Protein AF-A0A3S0GSG4-F1 (afdb_monomer_lite)

pLDDT: mean 74.68, std 27.38, range [24.5, 98.81]

Secondary structure (DSSP, 8-state):
-------------------------------------------------PPPPPP---------------------TT--THHHHHHHHHHTT--EEEE-TT-SSBTTGGGGGG----TTTHHHHHTT--SEEEEE-BGGGTTEEEEEE-SHHHHHHHHHHSPP-SEEEEETTEEEEEEEEE-THHHH-S-SEEEEE-SS-SSS-EEEEEE--BTTB--EEEETT-B-TTS-B-EEEEEEESPPEE--HHHHHHHHHHHHHHHHHHHT--SS-HHHHHHHHHHHHHHTT--HHHHHHHHHHHS-TT-HHHHHHHHHHHHHHHHHHHTTPPPS--GGGTS-HHHHHHHHHHHTPPPPHHHHHTTSS----S-SSSSSSSS----PPPPPP--------------

Structure (mmCIF, N/CA/C/O backbone):
data_AF-A0A3S0GSG4-F1
#
_entry.id   AF-A0A3S0GSG4-F1
#
loop_
_atom_site.group_PDB
_atom_site.id
_atom_site.type_symbol
_atom_site.label_atom_id
_atom_site.label_alt_id
_atom_site.label_comp_id
_atom_site.label_asym_id
_atom_site.label_entity_id
_atom_site.label_seq_id
_atom_site.pdbx_PDB_ins_code
_atom_site.Cartn_x
_atom_site.Cartn_y
_atom_site.Cartn_z
_atom_site.occupancy
_atom_site.B_iso_or_equiv
_atom_site.auth_seq_id
_atom_site.auth_comp_id
_atom_site.auth_asym_id
_atom_site.auth_atom_id
_atom_site.pdbx_PDB_model_num
ATOM 1 N N . MET A 1 1 ? 2.750 -55.319 -7.798 1.00 37.50 1 MET A N 1
ATOM 2 C CA . MET A 1 1 ? 2.006 -56.361 -8.533 1.00 37.50 1 MET A CA 1
ATOM 3 C C . MET A 1 1 ? 0.775 -55.680 -9.118 1.00 37.50 1 MET A C 1
ATOM 5 O O . MET A 1 1 ? 0.038 -55.058 -8.368 1.00 37.50 1 MET A O 1
ATOM 9 N N . TRP A 1 2 ? 0.687 -55.632 -10.445 1.00 31.83 2 TRP A N 1
ATOM 10 C CA . TRP A 1 2 ? -0.288 -54.874 -11.240 1.00 31.83 2 TRP A CA 1
ATOM 11 C C . TRP A 1 2 ? -1.704 -55.461 -11.176 1.00 31.83 2 TRP A C 1
ATOM 13 O O . TRP A 1 2 ? -1.829 -56.661 -11.383 1.00 31.83 2 TRP A O 1
ATOM 23 N N . GLN A 1 3 ? -2.726 -54.606 -11.043 1.00 39.53 3 GLN A N 1
ATOM 24 C CA . GLN A 1 3 ? -4.063 -54.709 -11.667 1.00 39.53 3 GLN A CA 1
ATOM 25 C C . GLN A 1 3 ? -4.588 -53.254 -11.764 1.00 39.53 3 GLN A C 1
ATOM 27 O O . GLN A 1 3 ? -4.502 -52.532 -10.781 1.00 39.53 3 GLN A O 1
ATOM 32 N N . GLY A 1 4 ? -5.037 -52.665 -12.874 1.00 32.19 4 GLY A N 1
ATOM 33 C CA . GLY A 1 4 ? -5.594 -53.214 -14.105 1.00 32.19 4 GLY A CA 1
ATOM 34 C C . GLY A 1 4 ? -7.096 -52.914 -14.165 1.00 32.19 4 GLY A C 1
ATOM 35 O O . GLY A 1 4 ? -7.882 -53.841 -14.042 1.00 32.19 4 GLY A O 1
ATOM 36 N N . PHE A 1 5 ? -7.500 -51.643 -14.313 1.00 37.12 5 PHE A N 1
ATOM 37 C CA . PHE A 1 5 ? -8.901 -51.270 -14.560 1.00 37.12 5 PHE A CA 1
ATOM 38 C C . PHE A 1 5 ? -9.021 -50.399 -15.812 1.00 37.12 5 PHE A C 1
ATOM 40 O O . PHE A 1 5 ? -8.554 -49.263 -15.870 1.00 37.12 5 PHE A O 1
ATOM 47 N N . THR A 1 6 ? -9.651 -50.983 -16.825 1.00 34.12 6 THR A N 1
ATOM 48 C CA . THR A 1 6 ? -10.116 -50.365 -18.065 1.00 34.12 6 THR A CA 1
ATOM 49 C C . THR A 1 6 ? -11.486 -49.729 -17.838 1.00 34.12 6 THR A C 1
ATOM 51 O O . THR A 1 6 ? -12.389 -50.405 -17.348 1.00 34.12 6 THR A O 1
ATOM 54 N N . ALA A 1 7 ? -11.672 -48.475 -18.253 1.00 36.69 7 ALA A N 1
ATOM 55 C CA . ALA A 1 7 ? -12.990 -47.856 -18.369 1.00 36.69 7 ALA A CA 1
ATOM 56 C C . ALA A 1 7 ? -13.193 -47.347 -19.802 1.00 36.69 7 ALA A C 1
ATOM 58 O O . ALA A 1 7 ? -12.507 -46.443 -20.277 1.00 36.69 7 ALA A O 1
ATOM 59 N N . THR A 1 8 ? -14.132 -47.985 -20.489 1.00 34.28 8 THR A N 1
ATOM 60 C CA . THR A 1 8 ? -14.691 -47.624 -21.789 1.00 34.28 8 THR A CA 1
ATOM 61 C C . THR A 1 8 ? -15.695 -46.483 -21.607 1.00 34.28 8 THR A C 1
ATOM 63 O O . THR A 1 8 ? -16.684 -46.623 -20.893 1.00 34.28 8 THR A O 1
ATOM 66 N N . GLY A 1 9 ? -15.437 -45.336 -22.241 1.00 33.00 9 GLY A N 1
ATOM 67 C CA . GLY A 1 9 ? -16.316 -44.163 -22.231 1.00 33.00 9 GLY A CA 1
ATOM 68 C C . GLY A 1 9 ? -16.838 -43.863 -23.631 1.00 33.00 9 GLY A C 1
ATOM 69 O O . GLY A 1 9 ? -16.097 -43.420 -24.505 1.00 33.00 9 GLY A O 1
ATOM 70 N N . THR A 1 10 ? -18.115 -44.154 -23.834 1.00 34.69 10 THR A N 1
ATOM 71 C CA . THR A 1 10 ? -18.861 -44.112 -25.091 1.00 34.69 10 THR A CA 1
ATOM 72 C C . THR A 1 10 ? -19.064 -42.682 -25.600 1.00 34.69 10 THR A C 1
ATOM 74 O O . THR A 1 10 ? -19.473 -41.788 -24.864 1.00 34.69 10 THR A O 1
ATOM 77 N N . SER A 1 11 ? -18.813 -42.482 -26.894 1.00 31.25 11 SER A N 1
ATOM 78 C CA . SER A 1 11 ? -19.107 -41.260 -27.644 1.00 31.25 11 SER A CA 1
ATOM 79 C C . SER A 1 11 ? -20.611 -41.138 -27.909 1.00 31.25 11 SER A C 1
ATOM 81 O O . SER A 1 11 ? -21.204 -42.040 -28.499 1.00 31.25 11 SER A O 1
ATOM 83 N N . GLN A 1 12 ? -21.219 -40.005 -27.550 1.00 35.12 12 GLN A N 1
ATOM 84 C CA . GLN A 1 12 ? -22.459 -39.546 -28.177 1.00 35.12 12 GLN A CA 1
ATOM 85 C C . GLN A 1 12 ? -22.295 -38.114 -28.685 1.00 35.12 12 GLN A C 1
ATOM 87 O O . GLN A 1 12 ? -22.027 -37.175 -27.939 1.00 35.12 12 GLN A O 1
ATOM 92 N N . ARG A 1 13 ? -22.446 -37.983 -30.005 1.00 31.62 13 ARG A N 1
ATOM 93 C CA . ARG A 1 13 ? -22.630 -36.734 -30.740 1.00 31.62 13 ARG A CA 1
ATOM 94 C C . ARG A 1 13 ? -24.089 -36.301 -30.606 1.00 31.62 13 ARG A C 1
ATOM 96 O O . ARG A 1 13 ? -24.973 -37.092 -30.916 1.00 31.62 13 ARG A O 1
ATOM 103 N N . SER A 1 14 ? -24.331 -35.035 -30.279 1.00 33.53 14 SER A N 1
ATOM 104 C CA . SER A 1 14 ? -25.606 -34.367 -30.554 1.00 33.53 14 SER A CA 1
ATOM 105 C C . SER A 1 14 ? -25.381 -33.196 -31.509 1.00 33.53 14 SER A C 1
ATOM 107 O O . SER A 1 14 ? -24.633 -32.261 -31.227 1.00 33.53 14 SER A O 1
ATOM 109 N N . SER A 1 15 ? -26.022 -33.294 -32.663 1.00 31.69 15 SER A N 1
ATOM 110 C CA . SER A 1 15 ? -26.124 -32.310 -33.738 1.00 31.69 15 SER A CA 1
ATOM 111 C C . SER A 1 15 ? -27.342 -31.386 -33.572 1.00 31.69 15 SER A C 1
ATOM 113 O O . SER A 1 15 ? -28.290 -31.757 -32.888 1.00 31.69 15 SER A O 1
ATOM 115 N N . PHE A 1 16 ? -27.337 -30.283 -34.341 1.00 30.14 16 PHE A N 1
ATOM 116 C CA . PHE A 1 16 ? -28.402 -29.282 -34.593 1.00 30.14 16 PHE A CA 1
ATOM 117 C C . PHE A 1 16 ? -28.565 -28.178 -33.522 1.00 30.14 16 PHE A C 1
ATOM 119 O O . PHE A 1 16 ? -28.510 -28.443 -32.336 1.00 30.14 16 PHE A O 1
ATOM 126 N N . SER A 1 17 ? -28.760 -26.891 -33.843 1.00 31.19 17 SER A N 1
ATOM 127 C CA . SER A 1 17 ? -29.176 -26.258 -35.100 1.00 31.19 17 SER A CA 1
ATOM 128 C C . SER A 1 17 ? -28.712 -24.792 -35.173 1.00 31.19 17 SER A C 1
ATOM 130 O O . SER A 1 17 ? -28.737 -24.071 -34.177 1.00 31.19 17 SER A O 1
ATOM 132 N N . ARG A 1 18 ? -28.337 -24.336 -36.376 1.00 32.25 18 ARG A N 1
ATOM 133 C CA . ARG A 1 18 ? -28.138 -22.918 -36.724 1.00 32.25 18 ARG A CA 1
ATOM 134 C C . ARG A 1 18 ? -29.486 -22.197 -36.733 1.00 32.25 18 ARG A C 1
ATOM 136 O O . ARG A 1 18 ? -30.426 -22.685 -37.356 1.00 32.25 18 ARG A O 1
ATOM 143 N N . ARG A 1 19 ? -29.557 -20.985 -36.173 1.00 31.45 19 ARG A N 1
ATOM 144 C CA . ARG A 1 19 ? -30.663 -20.056 -36.444 1.00 31.45 19 ARG A CA 1
ATOM 145 C C . ARG A 1 19 ? -30.152 -18.631 -36.705 1.00 31.45 19 ARG A C 1
ATOM 147 O O . ARG A 1 19 ? -29.712 -17.926 -35.811 1.00 31.45 19 ARG A O 1
ATOM 154 N N . VAL A 1 20 ? -30.132 -18.334 -38.002 1.00 32.81 20 VAL A N 1
ATOM 155 C CA . VAL A 1 20 ? -30.401 -17.090 -38.748 1.00 32.81 20 VAL A CA 1
ATOM 156 C C . VAL A 1 20 ? -30.554 -15.772 -37.962 1.00 32.81 20 VAL A C 1
ATOM 158 O O . VAL A 1 20 ? -31.434 -15.627 -37.121 1.00 32.81 20 VAL A O 1
ATOM 161 N N . MET A 1 21 ? -29.738 -14.791 -38.369 1.00 31.80 21 MET A N 1
ATOM 162 C CA . MET A 1 21 ? -29.829 -13.345 -38.105 1.00 31.80 21 MET A CA 1
ATOM 163 C C . MET A 1 21 ? -30.931 -12.672 -38.943 1.00 31.80 21 MET A C 1
ATOM 165 O O . MET A 1 21 ? -31.077 -13.037 -40.111 1.00 31.80 21 MET A O 1
ATOM 169 N N . PRO A 1 22 ? -31.545 -11.573 -38.470 1.00 36.62 22 PRO A N 1
ATOM 170 C CA . PRO A 1 22 ? -32.075 -10.540 -39.348 1.00 36.62 22 PRO A CA 1
ATOM 171 C C . PRO A 1 22 ? -31.184 -9.289 -39.367 1.00 36.62 22 PRO A C 1
ATOM 173 O O . PRO A 1 22 ? -30.774 -8.754 -38.339 1.00 36.62 22 PRO A O 1
ATOM 176 N N . ARG A 1 23 ? -30.911 -8.822 -40.589 1.00 32.50 23 ARG A N 1
ATOM 177 C CA . ARG A 1 23 ? -30.438 -7.473 -40.910 1.00 32.50 23 ARG A CA 1
ATOM 178 C C . ARG A 1 23 ? -31.638 -6.524 -40.924 1.00 32.50 23 ARG A C 1
ATOM 180 O O . ARG A 1 23 ? -32.612 -6.811 -41.609 1.00 32.50 23 ARG A O 1
ATOM 187 N N . SER A 1 24 ? -31.502 -5.352 -40.322 1.00 34.28 24 SER A N 1
ATOM 188 C CA . SER A 1 24 ? -32.238 -4.153 -40.731 1.00 34.28 24 SER A CA 1
ATOM 189 C C . SER A 1 24 ? -31.357 -2.948 -40.444 1.00 34.28 24 SER A C 1
ATOM 191 O O . SER A 1 24 ? -30.963 -2.707 -39.305 1.00 34.28 24 SER A O 1
ATOM 193 N N . GLY A 1 25 ? -30.967 -2.259 -41.512 1.00 27.81 25 GLY A N 1
ATOM 194 C CA . GLY A 1 25 ? -30.266 -0.993 -41.426 1.00 27.81 25 GLY A CA 1
ATOM 195 C C . GLY A 1 25 ? -31.259 0.148 -41.320 1.00 27.81 25 GLY A C 1
ATOM 196 O O . GLY A 1 25 ? -32.313 0.107 -41.943 1.00 27.81 25 GLY A O 1
ATOM 197 N N . GLU A 1 26 ? -30.862 1.196 -40.615 1.00 29.05 26 GLU A N 1
ATOM 198 C CA . GLU A 1 26 ? -31.402 2.524 -40.850 1.00 29.05 26 GLU A CA 1
ATOM 199 C C . GLU A 1 26 ? -30.283 3.545 -40.646 1.00 29.05 26 GLU A C 1
ATOM 201 O O . GLU A 1 26 ? -29.605 3.586 -39.619 1.00 29.05 26 GLU A O 1
ATOM 206 N N . ARG A 1 27 ? -30.014 4.298 -41.716 1.00 28.36 27 ARG A N 1
ATOM 207 C CA . ARG A 1 27 ? -29.076 5.419 -41.749 1.00 28.36 27 ARG A CA 1
ATOM 208 C C . ARG A 1 27 ? -29.798 6.634 -41.194 1.00 28.36 27 ARG A C 1
ATOM 210 O O . ARG A 1 27 ? -30.770 7.070 -41.800 1.00 28.36 27 ARG A O 1
ATOM 217 N N . ILE A 1 28 ? -29.242 7.259 -40.165 1.00 30.20 28 ILE A N 1
ATOM 218 C CA . ILE A 1 28 ? -29.567 8.646 -39.835 1.00 30.20 28 ILE A CA 1
ATOM 219 C C . ILE A 1 28 ? -28.350 9.500 -40.191 1.00 30.20 28 ILE A C 1
ATOM 221 O O . ILE A 1 28 ? -27.264 9.346 -39.637 1.00 30.20 28 ILE A O 1
ATOM 225 N N . ARG A 1 29 ? -28.546 10.361 -41.195 1.00 27.20 29 ARG A N 1
ATOM 226 C CA . ARG A 1 29 ? -27.659 11.474 -41.546 1.00 27.20 29 ARG A CA 1
ATOM 227 C C . ARG A 1 29 ? -27.788 12.543 -40.465 1.00 27.20 29 ARG A C 1
ATOM 229 O O . ARG A 1 29 ? -28.906 12.972 -40.204 1.00 27.20 29 ARG A O 1
ATOM 236 N N . LEU A 1 30 ? -26.670 13.046 -39.950 1.00 28.61 30 LEU A N 1
ATOM 237 C CA . LEU A 1 30 ? -26.611 14.387 -39.372 1.00 28.61 30 LEU A CA 1
ATOM 238 C C . LEU A 1 30 ? -25.368 15.123 -39.878 1.00 28.61 30 LEU A C 1
ATOM 240 O O . LEU A 1 30 ? -24.321 14.540 -40.152 1.00 28.61 30 LEU A O 1
ATOM 244 N N . SER A 1 31 ? -25.601 16.405 -40.099 1.00 28.27 31 SER A N 1
ATOM 245 C CA . SER A 1 31 ? -24.894 17.384 -40.909 1.00 28.27 31 SER A CA 1
ATOM 246 C C . SER A 1 31 ? -23.625 17.971 -40.279 1.00 28.27 31 SER A C 1
ATOM 248 O O . SER A 1 31 ? -23.528 18.163 -39.074 1.00 28.27 31 SER A O 1
ATOM 250 N N . SER A 1 32 ? -22.702 18.303 -41.178 1.00 27.05 32 SER A N 1
ATOM 251 C CA . SER A 1 32 ? -21.627 19.311 -41.165 1.00 27.05 32 SER A CA 1
ATOM 252 C C . SER A 1 32 ? -21.656 20.463 -40.131 1.00 27.05 32 SER A C 1
ATOM 254 O O . SER A 1 32 ? -22.631 21.206 -40.108 1.00 27.05 32 SER A O 1
ATOM 256 N N . SER A 1 33 ? -20.517 20.613 -39.412 1.00 27.84 33 SER A N 1
ATOM 257 C CA . SER A 1 33 ? -19.608 21.784 -39.167 1.00 27.84 33 SER A CA 1
ATOM 258 C C . SER A 1 33 ? -20.171 23.204 -38.912 1.00 27.84 33 SER A C 1
ATOM 260 O O . SER A 1 33 ? -21.208 23.519 -39.484 1.00 27.84 33 SER A O 1
ATOM 262 N N . PRO A 1 34 ? -19.487 24.126 -38.168 1.00 32.81 34 PRO A N 1
ATOM 263 C CA . PRO A 1 34 ? -18.024 24.393 -38.167 1.00 32.81 34 PRO A CA 1
ATOM 264 C C . PRO A 1 34 ? -17.388 24.611 -36.763 1.00 32.81 34 PRO A C 1
ATOM 266 O O . PRO A 1 34 ? -18.071 24.846 -35.779 1.00 32.81 34 PRO A O 1
ATOM 269 N N . GLY A 1 35 ? -16.088 24.378 -36.550 1.00 24.83 35 GLY A N 1
ATOM 270 C CA . GLY A 1 35 ? -15.001 25.321 -36.841 1.00 24.83 35 GLY A CA 1
ATOM 271 C C . GLY A 1 35 ? -14.780 26.304 -35.678 1.00 24.83 35 GLY A C 1
ATOM 272 O O . GLY A 1 35 ? -15.462 27.319 -35.608 1.00 24.83 35 GLY A O 1
ATOM 273 N N . PHE A 1 36 ? -13.817 26.036 -34.788 1.00 24.50 36 PHE A N 1
ATOM 274 C CA . PHE A 1 36 ? -13.276 27.066 -33.893 1.00 24.50 36 PHE A CA 1
ATOM 275 C C . PHE A 1 36 ? -11.776 26.874 -33.661 1.00 24.50 36 PHE A C 1
ATOM 277 O O . PHE A 1 36 ? -11.279 25.764 -33.486 1.00 24.50 36 PHE A O 1
ATOM 284 N N . THR A 1 37 ? -11.088 28.002 -33.747 1.00 29.27 37 THR A N 1
ATOM 285 C CA . THR A 1 37 ? -9.659 28.211 -33.943 1.00 29.27 37 THR A CA 1
ATOM 286 C C . THR A 1 37 ? -8.814 28.053 -32.683 1.00 29.27 37 THR A C 1
ATOM 288 O O . THR A 1 37 ? -9.230 28.369 -31.571 1.00 29.27 37 THR A O 1
ATOM 291 N N . GLU A 1 38 ? -7.577 27.646 -32.937 1.00 27.30 38 GLU A N 1
ATOM 292 C CA . GLU A 1 38 ? -6.400 27.620 -32.075 1.00 27.30 38 GLU A CA 1
ATOM 293 C C . GLU A 1 38 ? -6.172 28.947 -31.315 1.00 27.30 38 GLU A C 1
ATOM 295 O O . GLU A 1 38 ? -6.182 30.028 -31.905 1.00 27.30 38 GLU A O 1
ATOM 300 N N . ARG A 1 39 ? -5.887 28.865 -30.010 1.00 26.23 39 ARG A N 1
ATOM 301 C CA . ARG A 1 39 ? -5.032 29.838 -29.313 1.00 26.23 39 ARG A CA 1
ATOM 302 C C . ARG A 1 39 ? -4.034 29.081 -28.451 1.00 26.23 39 ARG A C 1
ATOM 304 O O . ARG A 1 39 ? -4.407 28.420 -27.486 1.00 26.23 39 ARG A O 1
ATOM 311 N N . ARG A 1 40 ? -2.764 29.201 -28.836 1.00 29.06 40 ARG A N 1
ATOM 312 C CA . ARG A 1 40 ? -1.605 28.955 -27.980 1.00 29.06 40 ARG A CA 1
ATOM 313 C C . ARG A 1 40 ? -1.625 29.966 -26.843 1.00 29.06 40 ARG A C 1
ATOM 315 O O . ARG A 1 40 ? -1.844 31.136 -27.123 1.00 29.06 40 ARG A O 1
ATOM 322 N N . ASN A 1 41 ? -1.339 29.508 -25.631 1.00 29.53 41 ASN A N 1
ATOM 323 C CA . ASN A 1 41 ? -0.658 30.284 -24.603 1.00 29.53 41 ASN A CA 1
ATOM 324 C C . ASN A 1 41 ? 0.253 29.307 -23.852 1.00 29.53 41 ASN A C 1
ATOM 326 O O . ASN A 1 41 ? -0.225 28.368 -23.214 1.00 29.53 41 ASN A O 1
ATOM 330 N N . ASP A 1 42 ? 1.557 29.519 -24.005 1.00 32.28 42 ASP A N 1
ATOM 331 C CA . ASP A 1 42 ? 2.576 29.054 -23.074 1.00 32.28 42 ASP A CA 1
ATOM 332 C C . ASP A 1 42 ? 2.346 29.743 -21.725 1.00 32.28 42 ASP A C 1
ATOM 334 O O . ASP A 1 42 ? 2.129 30.949 -21.698 1.00 32.28 42 ASP A O 1
ATOM 338 N N . GLU A 1 43 ? 2.379 28.982 -20.629 1.00 34.03 43 GLU A N 1
ATOM 339 C CA . GLU A 1 43 ? 3.086 29.334 -19.391 1.00 34.03 43 GLU A CA 1
ATOM 340 C C . GLU A 1 43 ? 2.986 28.198 -18.359 1.00 34.03 43 GLU A C 1
ATOM 342 O O . GLU A 1 43 ? 1.979 27.503 -18.217 1.00 34.03 43 GLU A O 1
ATOM 347 N N . GLY A 1 44 ? 4.117 27.960 -17.696 1.00 34.50 44 GLY A N 1
ATOM 348 C CA . GLY A 1 44 ? 4.381 26.825 -16.826 1.00 34.50 44 GLY A CA 1
ATOM 349 C C . GLY A 1 44 ? 3.737 26.880 -15.437 1.00 34.50 44 GLY A C 1
ATOM 350 O O . GLY A 1 44 ? 3.192 27.882 -14.995 1.00 34.50 44 GLY A O 1
ATOM 351 N N . ARG A 1 45 ? 3.935 25.758 -14.728 1.00 38.94 45 ARG A N 1
ATOM 352 C CA . ARG A 1 45 ? 3.429 25.363 -13.396 1.00 38.94 45 ARG A CA 1
ATOM 353 C C . ARG A 1 45 ? 1.989 24.846 -13.371 1.00 38.94 45 ARG A C 1
ATOM 355 O O . ARG A 1 45 ? 1.049 25.557 -13.054 1.00 38.94 45 ARG A O 1
ATOM 362 N N . ALA A 1 46 ? 1.864 23.528 -13.507 1.00 30.53 46 ALA A N 1
ATOM 363 C CA . ALA A 1 46 ? 0.755 22.777 -12.924 1.00 30.53 46 ALA A CA 1
ATOM 364 C C . ALA A 1 46 ? 1.325 21.738 -11.948 1.00 30.53 46 ALA A C 1
ATOM 366 O O . ALA A 1 46 ? 1.486 20.562 -12.269 1.00 30.53 46 ALA A O 1
ATOM 367 N N . GLY A 1 47 ? 1.704 22.221 -10.763 1.00 30.38 47 GLY A N 1
ATOM 368 C CA . GLY A 1 47 ? 1.778 21.386 -9.570 1.00 30.38 47 GLY A CA 1
ATOM 369 C C . GLY A 1 47 ? 0.359 21.052 -9.118 1.00 30.38 47 GLY A C 1
ATOM 370 O O . GLY A 1 47 ? -0.558 21.846 -9.326 1.00 30.38 47 GLY A O 1
ATOM 371 N N . TRP A 1 48 ? 0.184 19.867 -8.541 1.00 41.53 48 TRP A N 1
ATOM 372 C CA . TRP A 1 48 ? -1.066 19.388 -7.961 1.00 41.53 48 TRP A CA 1
ATOM 373 C C . TRP A 1 48 ? -1.646 20.433 -6.994 1.00 41.53 48 TRP A C 1
ATOM 375 O O . TRP A 1 48 ? -1.207 20.540 -5.853 1.00 41.53 48 TRP A O 1
ATOM 385 N N . MET A 1 49 ? -2.616 21.224 -7.457 1.00 31.00 49 MET A N 1
ATOM 386 C CA . MET A 1 49 ? -3.404 22.124 -6.618 1.00 31.00 49 MET A CA 1
ATOM 387 C C . MET A 1 49 ? -4.851 21.646 -6.575 1.00 31.00 49 MET A C 1
ATOM 389 O O . MET A 1 49 ? -5.475 21.368 -7.602 1.00 31.00 49 MET A O 1
ATOM 393 N N . ALA A 1 50 ? -5.363 21.555 -5.351 1.00 34.34 50 ALA A N 1
ATOM 394 C CA . ALA A 1 50 ? -6.755 21.288 -5.044 1.00 34.34 50 ALA A CA 1
ATOM 395 C C . ALA A 1 50 ? -7.663 22.385 -5.622 1.00 34.34 50 ALA A C 1
ATOM 397 O O . ALA A 1 50 ? -7.354 23.574 -5.555 1.00 34.34 50 ALA A O 1
ATOM 398 N N . ARG A 1 51 ? -8.806 21.980 -6.180 1.00 32.56 51 ARG A N 1
ATOM 399 C CA . ARG A 1 51 ? -9.851 22.902 -6.641 1.00 32.56 51 ARG A CA 1
ATOM 400 C C . ARG A 1 51 ? -10.637 23.467 -5.445 1.00 32.56 51 ARG A C 1
ATOM 402 O O . ARG A 1 51 ? -11.062 22.670 -4.607 1.00 32.56 51 ARG A O 1
ATOM 409 N N . PRO A 1 52 ? -10.915 24.782 -5.380 1.00 31.41 52 PRO A N 1
ATOM 410 C CA . PRO A 1 52 ? -11.863 25.337 -4.417 1.00 31.41 52 PRO A CA 1
ATOM 411 C C . PRO A 1 52 ? -13.320 25.112 -4.863 1.00 31.41 52 PRO A C 1
ATOM 413 O O . PRO A 1 52 ? -13.629 25.119 -6.056 1.00 31.41 52 PRO A O 1
ATOM 416 N N . ARG A 1 53 ? -14.214 24.898 -3.886 1.00 31.25 53 ARG A N 1
ATOM 417 C CA . ARG A 1 53 ? -15.679 24.852 -4.055 1.00 31.25 53 ARG A CA 1
ATOM 418 C C . ARG A 1 53 ? -16.238 26.258 -4.305 1.00 31.25 53 ARG A C 1
ATOM 420 O O . ARG A 1 53 ? -15.793 27.207 -3.666 1.00 31.25 53 ARG A O 1
ATOM 427 N N . SER A 1 54 ? -17.261 26.357 -5.152 1.00 29.67 54 SER A N 1
ATOM 428 C CA . SER A 1 54 ? -18.138 27.534 -5.258 1.00 29.67 54 SER A CA 1
ATOM 429 C C . SER A 1 54 ? -19.408 27.339 -4.408 1.00 29.67 54 SER A C 1
ATOM 431 O O . SER A 1 54 ? -19.824 26.188 -4.242 1.00 29.67 54 SER A O 1
ATOM 433 N N . PRO A 1 55 ? -20.015 28.414 -3.862 1.00 33.44 55 PRO A N 1
ATOM 434 C CA . PRO A 1 55 ? -21.136 28.325 -2.933 1.00 33.44 55 PRO A CA 1
ATOM 435 C C . PRO A 1 55 ? -22.512 28.530 -3.590 1.00 33.44 55 PRO A C 1
ATOM 437 O O . PRO A 1 55 ? -22.642 29.263 -4.563 1.00 33.44 55 PRO A O 1
ATOM 440 N N . ASP A 1 56 ? -23.491 27.877 -2.964 1.00 29.34 56 ASP A N 1
ATOM 441 C CA . ASP A 1 56 ? -24.893 28.255 -2.728 1.00 29.34 56 ASP A CA 1
ATOM 442 C C . ASP A 1 56 ? -25.793 28.754 -3.882 1.00 29.34 56 ASP A C 1
ATOM 444 O O . ASP A 1 56 ? -25.573 29.796 -4.500 1.00 29.34 56 ASP A O 1
ATOM 448 N N . GLN A 1 57 ? -26.906 28.037 -4.058 1.00 27.45 57 GLN A N 1
ATOM 449 C CA . GLN A 1 57 ? -28.177 28.571 -4.546 1.00 27.45 57 GLN A CA 1
ATOM 450 C C . GLN A 1 57 ? -29.286 27.926 -3.704 1.00 27.45 57 GLN A C 1
ATOM 452 O O . GLN A 1 57 ? -29.537 26.721 -3.779 1.00 27.45 57 GLN A O 1
ATOM 457 N N . SER A 1 58 ? -29.917 28.759 -2.889 1.00 28.55 58 SER A N 1
ATOM 458 C CA . SER A 1 58 ? -31.153 28.506 -2.167 1.00 28.55 58 SER A CA 1
ATOM 459 C C . SER A 1 58 ? -32.345 28.732 -3.097 1.00 28.55 58 SER A C 1
ATOM 461 O O . SER A 1 58 ? -32.348 29.708 -3.834 1.00 28.55 58 SER A O 1
ATOM 463 N N . GLU A 1 59 ? -33.368 27.873 -3.034 1.00 29.73 59 GLU A N 1
ATOM 464 C CA . GLU A 1 59 ? -34.756 28.255 -3.337 1.00 29.73 59 GLU A CA 1
ATOM 465 C C . GLU A 1 59 ? -35.763 27.220 -2.786 1.00 29.73 59 GLU A C 1
ATOM 467 O O . GLU A 1 59 ? -35.910 26.100 -3.266 1.00 29.73 59 GLU A O 1
ATOM 472 N N . SER A 1 60 ? -36.388 27.615 -1.677 1.00 27.52 60 SER A N 1
ATOM 473 C CA . SER A 1 60 ? -37.829 27.624 -1.393 1.00 27.52 60 SER A CA 1
ATOM 474 C C . SER A 1 60 ? -38.756 26.595 -2.064 1.00 27.52 60 SER A C 1
ATOM 476 O O . SER A 1 60 ? -39.193 26.804 -3.188 1.00 27.52 60 SER A O 1
ATOM 478 N N . PHE A 1 61 ? -39.271 25.635 -1.284 1.00 25.72 61 PHE A N 1
ATOM 479 C CA . PHE A 1 61 ? -40.661 25.177 -1.427 1.00 25.72 61 PHE A CA 1
ATOM 480 C C . PHE A 1 61 ? -41.313 24.991 -0.053 1.00 25.72 61 PHE A C 1
ATOM 482 O O . PHE A 1 61 ? -40.820 24.266 0.809 1.00 25.72 61 PHE A O 1
ATOM 489 N N . HIS A 1 62 ? -42.415 25.711 0.147 1.00 28.47 62 HIS A N 1
ATOM 490 C CA . HIS A 1 62 ? -43.230 25.730 1.354 1.00 28.47 62 HIS A CA 1
ATOM 491 C C . HIS A 1 62 ? -44.439 24.793 1.186 1.00 28.47 62 HIS A C 1
ATOM 493 O O . HIS A 1 62 ? -45.073 24.780 0.135 1.00 28.47 62 HIS A O 1
ATOM 499 N N . THR A 1 63 ? -44.771 24.108 2.284 1.00 28.66 63 THR A N 1
ATOM 500 C CA . THR A 1 63 ? -46.105 23.616 2.678 1.00 28.66 63 THR A CA 1
ATOM 501 C C . THR A 1 63 ? -46.690 22.400 1.952 1.00 28.66 63 THR A C 1
ATOM 503 O O . THR A 1 63 ? -47.241 22.521 0.869 1.00 28.66 63 THR A O 1
ATOM 506 N N . MET A 1 64 ? -46.752 21.267 2.667 1.00 27.45 64 MET A N 1
ATOM 507 C CA . MET A 1 64 ? -48.025 20.684 3.134 1.00 27.45 64 MET A CA 1
ATOM 508 C C . MET A 1 64 ? -47.798 19.847 4.406 1.00 27.45 64 MET A C 1
ATOM 510 O O . MET A 1 64 ? -47.039 18.883 4.417 1.00 27.45 64 MET A O 1
ATOM 514 N N . GLN A 1 65 ? -48.459 20.257 5.491 1.00 32.34 65 GLN A N 1
ATOM 515 C CA . GLN A 1 65 ? -48.689 19.466 6.702 1.00 32.34 65 GLN A CA 1
ATOM 516 C C . GLN A 1 65 ? -49.687 18.344 6.405 1.00 32.34 65 GLN A C 1
ATOM 518 O O . GLN A 1 65 ? -50.701 18.637 5.786 1.00 32.34 65 GLN A O 1
ATOM 523 N N . THR A 1 66 ? -49.490 17.152 6.983 1.00 31.30 66 THR A N 1
ATOM 524 C CA . THR A 1 66 ? -50.551 16.432 7.720 1.00 31.30 66 THR A CA 1
ATOM 525 C C . THR A 1 66 ? -49.960 15.396 8.687 1.00 31.30 66 THR A C 1
ATOM 527 O O . THR A 1 66 ? -49.346 14.419 8.273 1.00 31.30 66 THR A O 1
ATOM 530 N N . ASN A 1 67 ? -50.182 15.656 9.977 1.00 30.16 67 ASN A N 1
ATOM 531 C CA . ASN A 1 67 ? -50.382 14.774 11.135 1.00 30.16 67 ASN A CA 1
ATOM 532 C C . ASN A 1 67 ? -50.042 13.273 11.047 1.00 30.16 67 ASN A C 1
ATOM 534 O O . ASN A 1 67 ? -50.786 12.500 10.450 1.00 30.16 67 ASN A O 1
ATOM 538 N N . ALA A 1 68 ? -49.071 12.856 11.868 1.00 29.56 68 ALA A N 1
ATOM 539 C CA . ALA A 1 68 ? -49.144 11.618 12.653 1.00 29.56 68 ALA A CA 1
ATOM 540 C C . ALA A 1 68 ? -48.184 11.685 13.861 1.00 29.56 68 ALA A C 1
ATOM 542 O O . ALA A 1 68 ? -47.199 10.957 13.952 1.00 29.56 68 ALA A O 1
ATOM 543 N N . GLU A 1 69 ? -48.472 12.572 14.815 1.00 35.84 69 GLU A N 1
ATOM 544 C CA . GLU A 1 69 ? -47.963 12.423 16.179 1.00 35.84 69 GLU A CA 1
ATOM 545 C C . GLU A 1 69 ? -48.704 11.262 16.856 1.00 35.84 69 GLU A C 1
ATOM 547 O O . GLU A 1 69 ? -49.908 11.361 17.093 1.00 35.84 69 GLU A O 1
ATOM 552 N N . LYS A 1 70 ? -47.989 10.164 17.141 1.00 36.97 70 LYS A N 1
ATOM 553 C CA . LYS A 1 70 ? -48.114 9.312 18.348 1.00 36.97 70 LYS A CA 1
ATOM 554 C C . LYS A 1 70 ? -47.274 8.037 18.202 1.00 36.97 70 LYS A C 1
ATOM 556 O O . LYS A 1 70 ? -47.760 6.982 17.815 1.00 36.97 70 LYS A O 1
ATOM 561 N N . SER A 1 71 ? -46.003 8.137 18.577 1.00 32.19 71 SER A N 1
ATOM 562 C CA . SER A 1 71 ? -45.281 7.107 19.344 1.00 32.19 71 SER A CA 1
ATOM 563 C C . SER A 1 71 ? -43.956 7.702 19.826 1.00 32.19 71 SER A C 1
ATOM 565 O O . SER A 1 71 ? -42.892 7.511 19.251 1.00 32.19 71 SER A O 1
ATOM 567 N N . ASN A 1 72 ? -44.046 8.495 20.896 1.00 37.19 72 ASN A N 1
ATOM 568 C CA . ASN A 1 72 ? -42.882 8.990 21.621 1.00 37.19 72 ASN A CA 1
ATOM 569 C C . ASN A 1 72 ? -42.275 7.843 22.440 1.00 37.19 72 ASN A C 1
ATOM 571 O O . ASN A 1 72 ? -42.721 7.556 23.549 1.00 37.19 72 ASN A O 1
ATOM 575 N N . ALA A 1 73 ? -41.230 7.225 21.902 1.00 36.28 73 ALA A N 1
ATOM 576 C CA . ALA A 1 73 ? -40.132 6.703 22.700 1.00 36.28 73 ALA A CA 1
ATOM 577 C C . ALA A 1 73 ? -38.864 7.403 22.190 1.00 36.28 73 ALA A C 1
ATOM 579 O O . ALA A 1 73 ? -38.549 7.268 21.005 1.00 36.28 73 ALA A O 1
ATOM 580 N N . PRO A 1 74 ? -38.148 8.189 23.013 1.00 35.25 74 PRO A N 1
ATOM 581 C CA . PRO A 1 74 ? -36.908 8.800 22.567 1.00 35.25 74 PRO A CA 1
ATOM 582 C C . PRO A 1 74 ? -35.877 7.682 22.378 1.00 35.25 74 PRO A C 1
ATOM 584 O O . PRO A 1 74 ? -35.347 7.143 23.348 1.00 35.25 74 PRO A O 1
ATOM 587 N N . LEU A 1 75 ? -35.603 7.311 21.125 1.00 37.66 75 LEU A N 1
ATOM 588 C CA . LEU A 1 75 ? -34.408 6.545 20.783 1.00 37.66 75 LEU A CA 1
ATOM 589 C C . LEU A 1 75 ? -33.210 7.384 21.233 1.00 37.66 75 LEU A C 1
ATOM 591 O O . LEU A 1 75 ? -32.979 8.485 20.737 1.00 37.66 75 LEU A O 1
ATOM 595 N N . SER A 1 76 ? -32.506 6.901 22.251 1.00 41.12 76 SER A N 1
ATOM 596 C CA . SER A 1 76 ? -31.437 7.628 22.924 1.00 41.12 76 SER A CA 1
ATOM 597 C C . SER A 1 76 ? -30.342 8.051 21.941 1.00 41.12 76 SER A C 1
ATOM 599 O O . SER A 1 76 ? -29.575 7.216 21.465 1.00 41.12 76 SER A O 1
ATOM 601 N N . ALA A 1 77 ? -30.202 9.355 21.722 1.00 40.66 77 ALA A N 1
ATOM 602 C CA . ALA A 1 77 ? -29.150 9.987 20.924 1.00 40.66 77 ALA A CA 1
ATOM 603 C C . ALA A 1 77 ? -27.734 9.922 21.558 1.00 40.66 77 ALA A C 1
ATOM 605 O O . ALA A 1 77 ? -26.877 10.729 21.222 1.00 40.66 77 ALA A O 1
ATOM 606 N N . ASN A 1 78 ? -27.478 8.976 22.474 1.00 44.97 78 ASN A N 1
ATOM 607 C CA . ASN A 1 78 ? -26.269 8.921 23.312 1.00 44.97 78 ASN A CA 1
ATOM 608 C C . ASN A 1 78 ? -25.492 7.592 23.243 1.00 44.97 78 ASN A C 1
ATOM 610 O O . ASN A 1 78 ? -24.594 7.367 24.054 1.00 44.97 78 ASN A O 1
ATOM 614 N N . SER A 1 79 ? -25.790 6.688 22.306 1.00 57.12 79 SER A N 1
ATOM 615 C CA . SER A 1 79 ? -24.948 5.499 22.117 1.00 57.12 79 SER A CA 1
ATOM 616 C C . SER A 1 79 ? -23.780 5.825 21.185 1.00 57.12 79 SER A C 1
ATOM 618 O O . SER A 1 79 ? -23.995 6.071 19.999 1.00 57.12 79 SER A O 1
ATOM 620 N N . SER A 1 80 ? -22.553 5.807 21.714 1.00 72.75 80 SER A N 1
ATOM 621 C CA . SER A 1 80 ? -21.316 5.921 20.928 1.00 72.75 80 SER A CA 1
ATOM 622 C C . SER A 1 80 ? -21.361 5.026 19.675 1.00 72.75 80 SER A C 1
ATOM 624 O O . SER A 1 80 ? -21.707 3.843 19.796 1.00 72.75 80 SER A O 1
ATOM 626 N N . PRO A 1 81 ? -20.982 5.535 18.483 1.00 86.56 81 PRO A N 1
ATOM 627 C CA . PRO A 1 81 ? -21.017 4.759 17.242 1.00 86.56 81 PRO A CA 1
ATOM 628 C C . PRO A 1 81 ? -20.011 3.595 17.242 1.00 86.56 81 PRO A C 1
ATOM 630 O O . PRO A 1 81 ? -20.085 2.713 16.386 1.00 86.56 81 PRO A O 1
ATOM 633 N N . LEU A 1 82 ? -19.092 3.552 18.214 1.00 92.88 82 LEU A N 1
ATOM 634 C CA . LEU A 1 82 ? -18.052 2.530 18.301 1.00 92.88 82 LEU A CA 1
ATOM 635 C C . LEU A 1 82 ? -18.593 1.143 18.650 1.00 92.88 82 LEU A C 1
ATOM 637 O O . LEU A 1 82 ? -18.076 0.157 18.136 1.00 92.88 82 LEU A O 1
ATOM 641 N N . LEU A 1 83 ? -19.610 1.037 19.512 1.00 94.56 83 LEU A N 1
ATOM 642 C CA . LEU A 1 83 ? -20.145 -0.272 19.899 1.00 94.56 83 LEU A CA 1
ATOM 643 C C . LEU A 1 83 ? -20.873 -0.967 18.731 1.00 94.56 83 LEU A C 1
ATOM 645 O O . LEU A 1 83 ? -20.561 -2.131 18.465 1.00 94.56 83 LEU A O 1
ATOM 649 N N . PRO A 1 84 ? -21.782 -0.298 17.992 1.00 95.12 84 PRO A N 1
ATOM 650 C CA . PRO A 1 84 ? -22.339 -0.856 16.761 1.00 95.12 84 PRO A CA 1
ATOM 651 C C . PRO A 1 84 ? -21.260 -1.245 15.741 1.00 95.12 84 PRO A C 1
ATOM 653 O O . PRO A 1 84 ? -21.312 -2.347 15.198 1.00 95.12 84 PRO A O 1
ATOM 656 N N . ALA A 1 85 ? -20.247 -0.395 15.535 1.00 96.12 85 ALA A N 1
ATOM 657 C CA . ALA A 1 85 ? -19.144 -0.685 14.617 1.00 96.12 85 ALA A CA 1
ATOM 658 C C . ALA A 1 85 ? -18.321 -1.911 15.051 1.00 96.12 85 ALA A C 1
ATOM 660 O O . ALA A 1 85 ? -18.048 -2.789 14.239 1.00 96.12 85 ALA A O 1
ATOM 661 N N . ALA A 1 86 ? -17.986 -2.027 16.340 1.00 97.00 86 ALA A N 1
ATOM 662 C CA . ALA A 1 86 ? -17.267 -3.180 16.879 1.00 97.00 86 ALA A CA 1
ATOM 663 C C . ALA A 1 86 ? -18.039 -4.487 16.658 1.00 97.00 86 ALA A C 1
ATOM 665 O O . ALA A 1 86 ? -17.451 -5.482 16.243 1.00 97.00 86 ALA A O 1
ATOM 666 N N . ARG A 1 87 ? -19.360 -4.479 16.877 1.00 97.00 87 ARG A N 1
ATOM 667 C CA . ARG A 1 87 ? -20.221 -5.639 16.598 1.00 97.00 87 ARG A CA 1
ATOM 668 C C . ARG A 1 87 ? -20.248 -5.987 15.109 1.00 97.00 87 ARG A C 1
ATOM 670 O O . ARG A 1 87 ? -20.171 -7.165 14.774 1.00 97.00 87 ARG A O 1
ATOM 677 N N . ALA A 1 88 ? -20.299 -4.987 14.229 1.00 96.88 88 ALA A N 1
ATOM 678 C CA . ALA A 1 88 ? -20.227 -5.201 12.785 1.00 96.88 88 ALA A CA 1
ATOM 679 C C . ALA A 1 88 ? -18.883 -5.816 12.357 1.00 96.88 88 ALA A C 1
ATOM 681 O O . ALA A 1 88 ? -18.866 -6.728 11.539 1.00 96.88 88 ALA A O 1
ATOM 682 N N . TYR A 1 89 ? -17.763 -5.386 12.945 1.00 98.06 89 TYR A N 1
ATOM 683 C CA . TYR A 1 89 ? -16.450 -5.985 12.679 1.00 98.06 89 TYR A CA 1
ATOM 684 C C . TYR A 1 89 ? -16.337 -7.418 13.193 1.00 98.06 89 TYR A C 1
ATOM 686 O O . TYR A 1 89 ? -15.883 -8.283 12.449 1.00 98.06 89 TYR A O 1
ATOM 694 N N . ILE A 1 90 ? -16.850 -7.712 14.390 1.00 98.06 90 ILE A N 1
ATOM 695 C CA . ILE A 1 90 ? -16.904 -9.088 14.909 1.00 98.06 90 ILE A CA 1
ATOM 696 C C . ILE A 1 90 ? -17.735 -9.993 13.987 1.00 98.06 90 ILE A C 1
ATOM 698 O O . ILE A 1 90 ? -17.339 -11.126 13.732 1.00 98.06 90 ILE A O 1
ATOM 702 N N . ALA A 1 91 ? -18.852 -9.498 13.442 1.00 97.56 91 ALA A N 1
ATOM 703 C CA . ALA A 1 91 ? -19.677 -10.250 12.491 1.00 97.56 91 ALA A CA 1
ATOM 704 C C . ALA A 1 91 ? -18.952 -10.576 11.171 1.00 97.56 91 ALA A C 1
ATOM 706 O O . ALA A 1 91 ? -19.346 -11.506 10.474 1.00 97.56 91 ALA A O 1
ATOM 707 N N . ARG A 1 92 ? -17.885 -9.836 10.847 1.00 97.19 92 ARG A N 1
ATOM 708 C CA . ARG A 1 92 ? -16.984 -10.077 9.707 1.00 97.19 92 ARG A CA 1
ATOM 709 C C . ARG A 1 92 ? -15.747 -10.889 10.095 1.00 97.19 92 ARG A C 1
ATOM 711 O O . ARG A 1 92 ? -14.805 -10.976 9.317 1.00 97.19 92 ARG A O 1
ATOM 718 N N . GLU A 1 93 ? -15.738 -11.443 11.307 1.00 97.06 93 GLU A N 1
ATOM 719 C CA . GLU A 1 93 ? -14.609 -12.166 11.900 1.00 97.06 93 GLU A CA 1
ATOM 720 C C . GLU A 1 93 ? -13.353 -11.299 12.071 1.00 97.06 93 GLU A C 1
ATOM 722 O O . GLU A 1 93 ? -12.230 -11.799 12.102 1.00 97.06 93 GLU A O 1
ATOM 727 N N . TRP A 1 94 ? -13.525 -9.982 12.195 1.00 97.62 94 TRP A N 1
ATOM 728 C CA . TRP A 1 94 ? -12.433 -9.050 12.452 1.00 97.62 94 TRP A CA 1
ATOM 729 C C . TRP A 1 94 ? -12.396 -8.696 13.924 1.00 97.62 94 TRP A C 1
ATOM 731 O O . TRP A 1 94 ? -13.402 -8.266 14.481 1.00 97.62 94 TRP A O 1
ATOM 741 N N . ASN A 1 95 ? -11.233 -8.834 14.555 1.00 96.44 95 ASN A N 1
ATOM 742 C CA . ASN A 1 95 ? -11.069 -8.540 15.971 1.00 96.44 95 ASN A CA 1
ATOM 743 C C . ASN A 1 95 ? -10.874 -7.028 16.196 1.00 96.44 95 ASN A C 1
ATOM 745 O O . ASN A 1 95 ? -9.786 -6.504 15.905 1.00 96.44 95 ASN A O 1
ATOM 749 N N . PRO A 1 96 ? -11.884 -6.303 16.720 1.00 96.62 96 PRO A N 1
ATOM 750 C CA . PRO A 1 96 ? -11.732 -4.894 17.024 1.00 96.62 96 PRO A CA 1
ATOM 751 C C . PRO A 1 96 ? -10.867 -4.714 18.272 1.00 96.62 96 PRO A C 1
ATOM 753 O O . PRO A 1 96 ? -10.862 -5.543 19.179 1.00 96.62 96 PRO A O 1
ATOM 756 N N . VAL A 1 97 ? -10.170 -3.587 18.358 1.00 94.38 97 VAL A N 1
ATOM 757 C CA . VAL A 1 97 ? -9.428 -3.158 19.544 1.00 94.38 97 VAL A CA 1
ATOM 758 C C . VAL A 1 97 ? -9.704 -1.689 19.830 1.00 94.38 97 VAL A C 1
ATOM 760 O O . VAL A 1 97 ? -9.729 -0.866 18.914 1.00 94.38 97 VAL A O 1
ATOM 763 N N . PRO A 1 98 ? -9.910 -1.311 21.095 1.00 92.06 98 PRO A N 1
ATOM 764 C CA . PRO A 1 98 ? -10.146 0.078 21.423 1.00 92.06 98 PRO A CA 1
ATOM 765 C C . PRO A 1 98 ? -8.871 0.917 21.315 1.00 92.06 98 PRO A C 1
ATOM 767 O O . PRO A 1 98 ? -7.791 0.517 21.765 1.00 92.06 98 PRO A O 1
ATOM 770 N N . VAL A 1 99 ? -9.019 2.132 20.798 1.00 87.50 99 VAL A N 1
ATOM 771 C CA . VAL A 1 99 ? -7.938 3.102 20.597 1.00 87.50 99 VAL A CA 1
ATOM 772 C C . VAL A 1 99 ? -8.341 4.427 21.258 1.00 87.50 99 VAL A C 1
ATOM 774 O O . VAL A 1 99 ? -9.512 4.809 21.259 1.00 87.50 99 VAL A O 1
ATOM 777 N N . LYS A 1 100 ? -7.391 5.143 21.876 1.00 82.75 100 LYS A N 1
ATOM 778 C CA . LYS A 1 100 ? -7.687 6.476 22.444 1.00 82.75 100 LYS A CA 1
ATOM 779 C C . LYS A 1 100 ? -8.067 7.453 21.320 1.00 82.75 100 LYS A C 1
ATOM 781 O O . LYS A 1 100 ? -7.516 7.366 20.225 1.00 82.75 100 LYS A O 1
ATOM 786 N N . ALA A 1 101 ? -8.962 8.400 21.608 1.00 75.19 101 ALA A N 1
ATOM 787 C CA . ALA A 1 101 ? -9.333 9.462 20.667 1.00 75.19 101 ALA A CA 1
ATOM 788 C C . ALA A 1 101 ? -8.087 10.162 20.097 1.00 75.19 101 ALA A C 1
ATOM 790 O O . ALA A 1 101 ? -7.156 10.456 20.852 1.00 75.19 101 ALA A O 1
ATOM 791 N N . PHE A 1 102 ? -8.069 10.414 18.784 1.00 68.25 102 PHE A N 1
ATOM 792 C CA . PHE A 1 102 ? -6.964 11.077 18.069 1.00 68.25 102 PHE A CA 1
ATOM 793 C C . PHE A 1 102 ? -5.593 10.391 18.220 1.00 68.25 102 PHE A C 1
ATOM 795 O O . PHE A 1 102 ? -4.552 11.004 17.983 1.00 68.25 102 PHE A O 1
ATOM 802 N N . ARG A 1 103 ? -5.560 9.122 18.649 1.00 79.00 103 ARG A N 1
ATOM 803 C CA . ARG A 1 103 ? -4.337 8.317 18.753 1.00 79.00 103 ARG A CA 1
ATOM 804 C C . ARG A 1 103 ? -4.383 7.147 17.782 1.00 79.00 103 ARG A C 1
ATOM 806 O O . ARG A 1 103 ? -5.441 6.756 17.295 1.00 79.00 103 ARG A O 1
ATOM 813 N N . LYS A 1 104 ? -3.199 6.584 17.538 1.00 75.94 104 LYS A N 1
ATOM 814 C CA . LYS A 1 104 ? -2.993 5.421 16.665 1.00 75.94 104 LYS A CA 1
ATOM 815 C C . LYS A 1 104 ? -2.764 4.115 17.439 1.00 75.94 104 LYS A C 1
ATOM 817 O O . LYS A 1 104 ? -3.026 3.055 16.889 1.00 75.94 104 LYS A O 1
ATOM 822 N N . ALA A 1 105 ? -2.339 4.181 18.706 1.00 76.75 105 ALA A N 1
ATOM 823 C CA . ALA A 1 105 ? -1.998 3.008 19.517 1.00 76.75 105 ALA A CA 1
ATOM 824 C C . ALA A 1 105 ? -3.192 2.458 20.339 1.00 76.75 105 ALA A C 1
ATOM 826 O O . ALA A 1 105 ? -3.889 3.249 20.991 1.00 76.75 105 ALA A O 1
ATOM 827 N N . PRO A 1 106 ? -3.407 1.125 20.378 1.00 75.94 106 PRO A N 1
ATOM 828 C CA . PRO A 1 106 ? -4.441 0.489 21.199 1.00 75.94 106 PRO A CA 1
ATOM 829 C C . PRO A 1 106 ? -4.277 0.739 22.702 1.00 75.94 106 PRO A C 1
ATOM 831 O O . PRO A 1 106 ? -3.171 0.922 23.209 1.00 75.94 106 PRO A O 1
ATOM 834 N N . THR A 1 107 ? -5.382 0.698 23.454 1.00 74.88 107 THR A N 1
ATOM 835 C CA . THR A 1 107 ? -5.359 1.021 24.895 1.00 74.88 107 THR A CA 1
ATOM 836 C C . THR A 1 107 ? -4.878 -0.113 25.804 1.00 74.88 107 THR A C 1
ATOM 838 O O . THR A 1 107 ? -4.777 0.100 27.006 1.00 74.88 107 THR A O 1
ATOM 841 N N . GLY A 1 108 ? -4.594 -1.300 25.260 1.00 63.91 108 GLY A N 1
ATOM 842 C CA . GLY A 1 108 ? -4.233 -2.509 26.015 1.00 63.91 108 GLY A CA 1
ATOM 843 C C . GLY A 1 108 ? -2.760 -2.641 26.431 1.00 63.91 108 GLY A C 1
ATOM 844 O O . GLY A 1 108 ? -2.382 -3.689 26.949 1.00 63.91 108 GLY A O 1
ATOM 845 N N . GLY A 1 109 ? -1.915 -1.629 26.192 1.00 72.62 109 GLY A N 1
ATOM 846 C CA . GLY A 1 109 ? -0.478 -1.701 26.506 1.00 72.62 109 GLY A CA 1
ATOM 847 C C . GLY A 1 109 ? 0.219 -2.874 25.802 1.00 72.62 109 GLY A C 1
ATOM 848 O O . GLY A 1 109 ? -0.224 -3.301 24.745 1.00 72.62 109 GLY A O 1
ATOM 849 N N . GLU A 1 110 ? 1.274 -3.446 26.382 1.00 68.00 110 GLU A N 1
ATOM 850 C CA . GLU A 1 110 ? 2.076 -4.534 25.773 1.00 68.00 110 GLU A CA 1
ATOM 851 C C . GLU A 1 110 ? 1.317 -5.861 25.522 1.00 68.00 110 GLU A C 1
ATOM 853 O O . GLU A 1 110 ? 1.864 -6.800 24.942 1.00 68.00 110 GLU A O 1
ATOM 858 N N . GLY A 1 111 ? 0.059 -5.969 25.965 1.00 79.44 111 GLY A N 1
ATOM 859 C CA . GLY A 1 111 ? -0.786 -7.151 25.776 1.00 79.44 111 GLY A CA 1
ATOM 860 C C . GLY A 1 111 ? -1.814 -7.040 24.652 1.00 79.44 111 GLY A C 1
ATOM 861 O O . GLY A 1 111 ? -2.517 -8.020 24.396 1.00 79.44 111 GLY A O 1
ATOM 862 N N . TRP A 1 112 ? -1.928 -5.885 23.983 1.00 84.62 112 TRP A N 1
ATOM 863 C CA . TRP A 1 112 ? -3.031 -5.631 23.050 1.00 84.62 112 TRP A CA 1
ATOM 864 C C . TRP A 1 112 ? -3.079 -6.653 21.906 1.00 84.62 112 TRP A C 1
ATOM 866 O O . TRP A 1 112 ? -4.164 -7.070 21.519 1.00 84.62 112 TRP A O 1
ATOM 876 N N . GLN A 1 113 ? -1.929 -7.131 21.420 1.00 85.44 113 GLN A N 1
ATOM 877 C CA . GLN A 1 113 ? -1.806 -8.101 20.322 1.00 85.44 113 GLN A CA 1
ATOM 878 C C . GLN A 1 113 ? -2.506 -9.438 20.632 1.00 85.44 113 GLN A C 1
ATOM 880 O O . GLN A 1 113 ? -3.010 -10.113 19.732 1.00 85.44 113 GLN A O 1
ATOM 885 N N . ARG A 1 114 ? -2.576 -9.809 21.917 1.00 85.44 114 ARG A N 1
ATOM 886 C C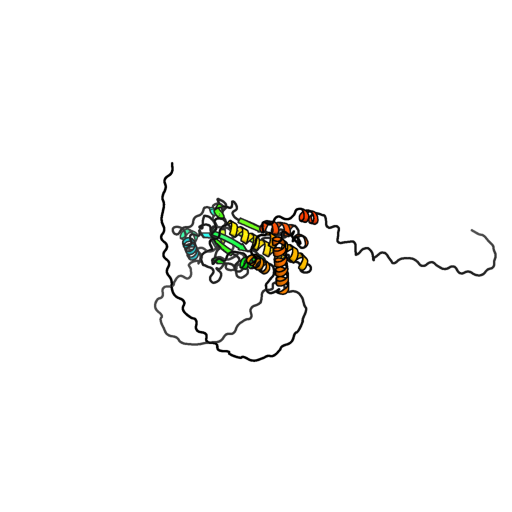A . ARG A 1 114 ? -3.192 -11.058 22.398 1.00 85.44 114 ARG A CA 1
ATOM 887 C C . ARG A 1 114 ? -4.656 -10.889 22.800 1.00 85.44 114 ARG A C 1
ATOM 889 O O . ARG A 1 114 ? -5.335 -11.878 23.054 1.00 85.44 114 ARG A O 1
ATOM 896 N N . GLN A 1 115 ? -5.150 -9.655 22.860 1.00 87.12 115 GLN A N 1
ATOM 897 C CA . GLN A 1 115 ? -6.530 -9.381 23.233 1.00 87.12 115 GLN A CA 1
ATOM 898 C C . GLN A 1 115 ? -7.488 -9.912 22.161 1.00 87.12 115 GLN A C 1
ATOM 900 O O . GLN A 1 115 ? -7.275 -9.704 20.965 1.00 87.12 115 GLN A O 1
ATOM 905 N N . ARG A 1 116 ? -8.558 -10.585 22.590 1.00 91.94 116 ARG A N 1
ATOM 906 C CA . ARG A 1 116 ? -9.661 -11.019 21.728 1.00 91.94 116 ARG A CA 1
ATOM 907 C C . ARG A 1 116 ? -10.966 -10.449 22.263 1.00 91.94 116 ARG A C 1
ATOM 909 O O . ARG A 1 116 ? -11.334 -10.702 23.412 1.00 91.94 116 ARG A O 1
ATOM 916 N N . ILE A 1 117 ? -11.612 -9.637 21.436 1.00 93.50 117 ILE A N 1
ATOM 917 C CA . ILE A 1 117 ? -12.901 -9.026 21.722 1.00 93.50 117 ILE A CA 1
ATOM 918 C C . ILE A 1 117 ? -13.958 -9.797 20.938 1.00 93.50 117 ILE A C 1
ATOM 920 O O . ILE A 1 117 ? -13.881 -9.921 19.719 1.00 93.50 117 ILE A O 1
ATOM 924 N N . THR A 1 118 ? -14.929 -10.337 21.662 1.00 94.56 118 THR A N 1
ATOM 925 C CA . THR A 1 118 ? -15.960 -11.241 21.155 1.00 94.56 118 THR A CA 1
ATOM 926 C C . THR A 1 118 ? -17.348 -10.664 21.416 1.00 94.56 118 THR A C 1
ATOM 928 O O . THR A 1 118 ? -17.499 -9.671 22.134 1.00 94.56 118 THR A O 1
ATOM 931 N N . ASN A 1 119 ? -18.390 -11.285 20.858 1.00 94.00 119 ASN A N 1
ATOM 932 C CA . ASN A 1 119 ? -19.772 -10.845 21.080 1.00 94.00 119 ASN A CA 1
ATOM 933 C C . ASN A 1 119 ? -20.162 -10.833 22.567 1.00 94.00 119 ASN A C 1
ATOM 935 O O . ASN A 1 119 ? -20.988 -10.012 22.971 1.00 94.00 119 ASN A O 1
ATOM 939 N N . GLU A 1 120 ? -19.542 -11.698 23.372 1.00 94.44 120 GLU A N 1
ATOM 940 C CA . GLU A 1 120 ? -19.789 -11.831 24.806 1.00 94.44 120 GLU A CA 1
ATOM 941 C C . GLU A 1 120 ? -19.177 -10.680 25.617 1.00 94.44 120 GLU A C 1
ATOM 943 O O . GLU A 1 120 ? -19.750 -10.278 26.628 1.00 94.44 120 GLU A O 1
ATOM 948 N N . ASN A 1 121 ? -18.028 -10.133 25.197 1.00 94.38 121 ASN A N 1
ATOM 949 C CA . ASN A 1 121 ? -17.281 -9.141 25.984 1.00 94.38 121 ASN A CA 1
ATOM 950 C C . ASN A 1 121 ? -17.193 -7.742 25.344 1.00 94.38 121 ASN A C 1
ATOM 952 O O . ASN A 1 121 ? -16.745 -6.805 26.010 1.00 94.38 121 ASN A O 1
ATOM 956 N N . VAL A 1 122 ? -17.650 -7.560 24.100 1.00 94.94 122 VAL A N 1
ATOM 957 C CA . VAL A 1 122 ? -17.537 -6.297 23.341 1.00 94.94 122 VAL A CA 1
ATOM 958 C C . VAL A 1 122 ? -18.105 -5.089 24.085 1.00 94.94 122 VAL A C 1
ATOM 960 O O . VAL A 1 122 ? -17.519 -4.004 24.059 1.00 94.94 122 VAL A O 1
ATOM 963 N N . ASP A 1 123 ? -19.192 -5.282 24.830 1.00 93.62 123 ASP A N 1
ATOM 964 C CA . ASP A 1 123 ? -19.808 -4.222 25.626 1.00 93.62 123 ASP A CA 1
ATOM 965 C C . ASP A 1 123 ? -18.863 -3.678 26.697 1.00 93.62 123 ASP A C 1
ATOM 967 O O . ASP A 1 123 ? -18.834 -2.473 26.925 1.00 93.62 123 ASP A O 1
ATOM 971 N N . THR A 1 124 ? -18.037 -4.526 27.310 1.00 91.25 124 THR A N 1
ATOM 972 C CA . THR A 1 124 ? -17.082 -4.085 28.340 1.00 91.25 124 THR A CA 1
ATOM 973 C C . THR A 1 124 ? -15.981 -3.188 27.770 1.00 91.25 124 THR A C 1
ATOM 975 O O . THR A 1 124 ? -15.372 -2.406 28.497 1.00 91.25 124 THR A O 1
ATOM 978 N N . HIS A 1 125 ? -15.738 -3.270 26.459 1.00 90.06 125 HIS A N 1
ATOM 979 C CA . HIS A 1 125 ? -14.678 -2.531 25.784 1.00 90.06 125 HIS A CA 1
ATOM 980 C C . HIS A 1 125 ? -15.161 -1.272 25.062 1.00 90.06 125 HIS A C 1
ATOM 982 O O . HIS A 1 125 ? -14.375 -0.326 24.950 1.00 90.06 125 HIS A O 1
ATOM 988 N N . PHE A 1 126 ? -16.410 -1.254 24.583 1.00 91.50 126 PHE A N 1
ATOM 989 C CA . PHE A 1 126 ? -16.926 -0.195 23.706 1.00 91.50 126 PHE A CA 1
ATOM 990 C C . PHE A 1 126 ? -18.224 0.476 24.180 1.00 91.50 126 PHE A C 1
ATOM 992 O O . PHE A 1 126 ? -18.581 1.524 23.637 1.00 91.50 126 PHE A O 1
ATOM 999 N N . ARG A 1 127 ? -18.935 -0.059 25.184 1.00 87.00 127 ARG A N 1
ATOM 1000 C CA . ARG A 1 127 ? -20.160 0.583 25.693 1.00 87.00 127 ARG A CA 1
ATOM 1001 C C . ARG A 1 127 ? -19.827 1.950 26.295 1.00 87.00 127 ARG A C 1
ATOM 1003 O O . ARG A 1 127 ? -18.944 2.053 27.139 1.00 87.00 127 ARG A O 1
ATOM 1010 N N . ASN A 1 128 ? -20.563 2.980 25.870 1.00 80.00 128 ASN A N 1
ATOM 1011 C CA . ASN A 1 128 ? -20.419 4.370 26.330 1.00 80.00 128 ASN A CA 1
ATOM 1012 C C . ASN A 1 128 ? -18.983 4.913 26.227 1.00 80.00 128 ASN A C 1
ATOM 1014 O O . ASN A 1 128 ? -18.557 5.714 27.055 1.00 80.00 128 ASN A O 1
ATOM 1018 N N . ARG A 1 129 ? -18.215 4.438 25.239 1.00 77.38 129 ARG A N 1
ATOM 1019 C CA . ARG A 1 129 ? -16.819 4.825 25.062 1.00 77.38 129 ARG A CA 1
ATOM 1020 C C . ARG A 1 129 ? -16.664 5.921 24.022 1.00 77.38 129 ARG A C 1
ATOM 1022 O O . ARG A 1 129 ? -17.103 5.753 22.887 1.00 77.38 129 ARG A O 1
ATOM 1029 N N . ASP A 1 130 ? -15.907 6.946 24.383 1.00 81.25 130 ASP A N 1
ATOM 1030 C CA . ASP A 1 130 ? -15.341 7.895 23.432 1.00 81.25 130 ASP A CA 1
ATOM 1031 C C . ASP A 1 130 ? -13.971 7.409 22.948 1.00 81.25 130 ASP A C 1
ATOM 1033 O O . ASP A 1 130 ? -13.180 6.833 23.708 1.00 81.25 130 ASP A O 1
ATOM 1037 N N . GLY A 1 131 ? -13.667 7.639 21.674 1.00 88.56 131 GLY A N 1
ATOM 1038 C CA . GLY A 1 131 ? -12.368 7.310 21.104 1.00 88.56 131 GLY A CA 1
ATOM 1039 C C . GLY A 1 131 ? -12.432 6.789 19.683 1.00 88.56 131 GLY A C 1
ATOM 1040 O O . GLY A 1 131 ? -13.327 7.124 18.917 1.00 88.56 131 GLY A O 1
ATOM 1041 N N . ASN A 1 132 ? -11.440 5.969 19.363 1.00 94.38 132 ASN A N 1
ATOM 1042 C CA . ASN A 1 132 ? -11.283 5.332 18.070 1.00 94.38 132 ASN A CA 1
ATOM 1043 C C . ASN A 1 132 ? -11.434 3.814 18.216 1.00 94.38 132 ASN A C 1
ATOM 1045 O O . ASN A 1 132 ? -11.255 3.235 19.294 1.00 94.38 132 ASN A O 1
ATOM 1049 N N . ILE A 1 133 ? -11.704 3.164 17.094 1.00 95.25 133 ILE A N 1
ATOM 1050 C CA . ILE A 1 133 ? -11.690 1.717 16.940 1.00 95.25 133 ILE A CA 1
ATOM 1051 C C . ILE A 1 133 ? -10.569 1.335 15.978 1.00 95.25 133 ILE A C 1
ATOM 1053 O O . ILE A 1 133 ? -10.433 1.879 14.885 1.00 95.25 133 ILE A O 1
ATOM 1057 N N . GLY A 1 134 ? -9.714 0.423 16.418 1.00 95.94 134 GLY A N 1
ATOM 1058 C CA . GLY A 1 134 ? -8.775 -0.271 15.556 1.00 95.94 134 GLY A CA 1
ATOM 1059 C C . GLY A 1 134 ? -9.278 -1.669 15.240 1.00 95.94 134 GLY A C 1
ATOM 1060 O O . GLY A 1 134 ? -10.117 -2.207 15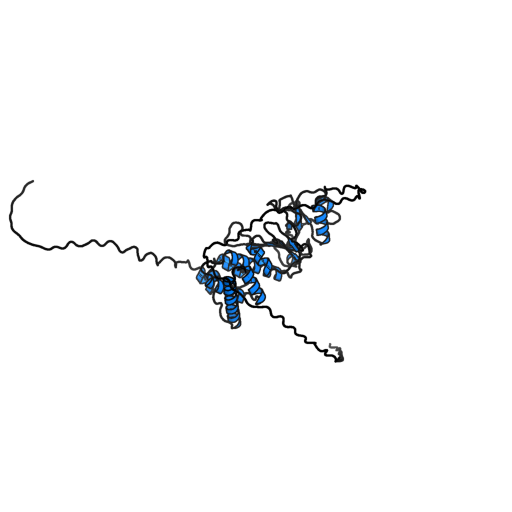.957 1.00 95.94 134 GLY A O 1
ATOM 1061 N N . VAL A 1 135 ? -8.718 -2.277 14.206 1.00 97.12 135 VAL A N 1
ATOM 1062 C CA . VAL A 1 135 ? -8.873 -3.702 13.911 1.00 97.12 135 VAL A CA 1
ATOM 1063 C C . VAL A 1 135 ? -7.489 -4.333 13.891 1.00 97.12 135 VAL A C 1
ATOM 1065 O O . VAL A 1 135 ? -6.554 -3.770 13.313 1.00 97.12 135 VAL A O 1
ATOM 1068 N N . GLN A 1 136 ? -7.340 -5.470 14.572 1.00 95.94 136 GLN A N 1
ATOM 1069 C CA . GLN A 1 136 ? -6.119 -6.265 14.471 1.00 95.94 136 GLN A CA 1
ATOM 1070 C C . GLN A 1 136 ? -6.031 -6.907 13.094 1.00 95.94 136 GLN A C 1
ATOM 1072 O O . GLN A 1 136 ? -7.036 -7.347 12.547 1.00 95.94 136 GLN A O 1
ATOM 1077 N N . LEU A 1 137 ? -4.829 -6.994 12.550 1.00 96.88 137 LEU A N 1
ATOM 1078 C CA . LEU A 1 137 ? -4.578 -7.614 11.255 1.00 96.88 137 LEU A CA 1
ATOM 1079 C C . LEU A 1 137 ? -4.067 -9.052 11.429 1.00 96.88 137 LEU A C 1
ATOM 1081 O O . LEU A 1 137 ? -3.706 -9.474 12.532 1.00 96.88 137 LEU A O 1
ATOM 1085 N N . GLY A 1 138 ? -4.053 -9.801 10.332 1.00 95.62 138 GLY A N 1
ATOM 1086 C CA . GLY A 1 138 ? -3.506 -11.150 10.254 1.00 95.62 138 GLY A CA 1
ATOM 1087 C C . GLY A 1 138 ? -4.417 -12.201 10.871 1.00 95.62 138 GLY A C 1
ATOM 1088 O O . GLY A 1 138 ? -5.640 -12.132 10.736 1.00 95.62 138 GLY A O 1
ATOM 1089 N N . ALA A 1 139 ? -3.828 -13.189 11.548 1.00 93.75 139 ALA A N 1
ATOM 1090 C CA . ALA A 1 139 ? -4.550 -14.359 12.061 1.00 93.75 139 ALA A CA 1
ATOM 1091 C C . ALA A 1 139 ? -5.710 -14.004 13.009 1.00 93.75 139 ALA A C 1
ATOM 1093 O O . ALA A 1 139 ? -6.704 -14.721 13.064 1.00 93.75 139 ALA A O 1
ATOM 1094 N N . ALA A 1 140 ? -5.607 -12.890 13.742 1.00 93.12 140 ALA A N 1
ATOM 1095 C CA . ALA A 1 140 ? -6.661 -12.429 14.646 1.00 93.12 140 ALA A CA 1
ATOM 1096 C C . ALA A 1 140 ? -7.951 -12.002 13.922 1.00 93.12 140 ALA A C 1
ATOM 1098 O O . ALA A 1 140 ? -8.990 -11.915 14.570 1.00 93.12 140 ALA A O 1
ATOM 1099 N N . SER A 1 141 ? -7.869 -11.740 12.616 1.00 96.31 141 SER A N 1
ATOM 1100 C CA . SER A 1 141 ? -8.971 -11.265 11.777 1.00 96.31 141 SER A CA 1
ATOM 1101 C C . SER A 1 141 ? -9.030 -12.023 10.449 1.00 96.31 141 SER A C 1
ATOM 1103 O O . SER A 1 141 ? -9.142 -11.418 9.385 1.00 96.31 141 SER A O 1
ATOM 1105 N N . GLY A 1 142 ? -8.843 -13.346 10.482 1.00 94.38 142 GLY A N 1
ATOM 1106 C CA . GLY A 1 142 ? -9.002 -14.204 9.298 1.00 94.38 142 GLY A CA 1
ATOM 1107 C C . GLY A 1 142 ? -8.026 -13.918 8.145 1.00 94.38 142 GLY A C 1
ATOM 1108 O O . GLY A 1 142 ? -8.359 -14.142 6.984 1.00 94.38 142 GLY A O 1
ATOM 1109 N N . GLY A 1 143 ? -6.835 -13.386 8.438 1.00 96.00 143 GLY A N 1
ATOM 1110 C CA . GLY A 1 143 ? -5.835 -13.021 7.428 1.00 96.00 143 GLY A CA 1
ATOM 1111 C C . GLY A 1 143 ? -6.012 -11.625 6.826 1.00 96.00 143 GLY A C 1
ATOM 1112 O O . GLY A 1 143 ? -5.459 -11.331 5.761 1.00 96.00 143 GLY A O 1
ATOM 1113 N N . LEU A 1 144 ? -6.769 -10.747 7.492 1.00 98.25 144 LEU A N 1
ATOM 1114 C CA . LEU A 1 144 ? -6.953 -9.363 7.060 1.00 98.25 144 LEU A CA 1
ATOM 1115 C C . LEU A 1 144 ? -5.611 -8.624 6.966 1.00 98.25 144 LEU A C 1
ATOM 1117 O O . LEU A 1 144 ? -4.830 -8.593 7.912 1.00 98.25 144 LEU A O 1
ATOM 1121 N N . THR A 1 145 ? -5.355 -8.012 5.819 1.00 98.38 145 THR A N 1
ATOM 1122 C CA . THR A 1 145 ? -4.148 -7.250 5.492 1.00 98.38 145 THR A CA 1
ATOM 1123 C C . T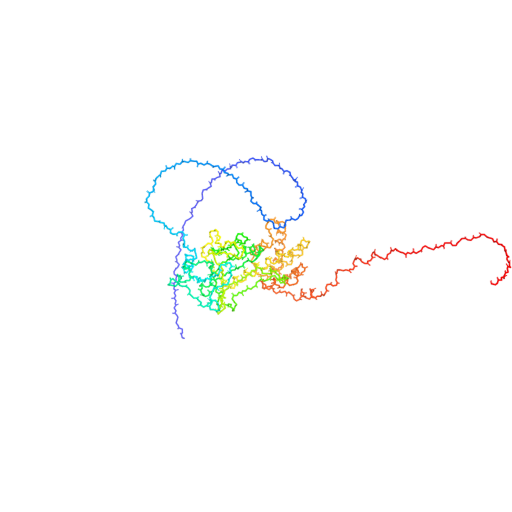HR A 1 145 ? -4.566 -5.853 5.047 1.00 98.38 145 THR A C 1
ATOM 1125 O O . THR A 1 145 ? -5.469 -5.725 4.221 1.00 98.38 145 THR A O 1
ATOM 1128 N N . ASP A 1 146 ? -3.902 -4.819 5.560 1.00 98.75 146 ASP A N 1
ATOM 1129 C CA . ASP A 1 146 ? -4.098 -3.430 5.129 1.00 98.75 146 ASP A CA 1
ATOM 1130 C C . ASP A 1 146 ? -2.912 -2.980 4.272 1.00 98.75 146 ASP A C 1
ATOM 1132 O O . ASP A 1 146 ? -1.759 -3.076 4.701 1.00 98.75 146 ASP A O 1
ATOM 1136 N N . VAL A 1 147 ? -3.187 -2.499 3.060 1.00 98.81 147 VAL A N 1
ATOM 1137 C CA . VAL A 1 147 ? -2.214 -1.726 2.282 1.00 98.81 147 VAL A CA 1
ATOM 1138 C C . VAL A 1 147 ? -2.509 -0.246 2.521 1.00 98.81 147 VAL A C 1
ATOM 1140 O O . VAL A 1 147 ? -3.447 0.285 1.922 1.00 98.81 147 VAL A O 1
ATOM 1143 N N . ASP A 1 148 ? -1.716 0.387 3.392 1.00 98.62 148 ASP A N 1
ATOM 1144 C CA . ASP A 1 148 ? -1.833 1.809 3.746 1.00 98.62 148 ASP A CA 1
ATOM 1145 C C . ASP A 1 148 ? -0.966 2.666 2.820 1.00 98.62 148 ASP A C 1
ATOM 1147 O O . ASP A 1 148 ? 0.192 2.334 2.564 1.00 98.62 148 ASP A O 1
ATOM 1151 N N . LEU A 1 149 ? -1.535 3.744 2.292 1.00 98.56 149 LEU A N 1
ATOM 1152 C CA . LEU A 1 149 ? -0.968 4.597 1.254 1.00 98.56 149 LEU A CA 1
ATOM 1153 C C . LEU A 1 149 ? -0.763 6.004 1.825 1.00 98.56 149 LEU A C 1
ATOM 1155 O O . LEU A 1 149 ? -1.711 6.770 2.008 1.00 98.56 149 LEU A O 1
ATOM 1159 N N . ASP A 1 150 ? 0.494 6.369 2.054 1.00 96.50 150 ASP A N 1
ATOM 1160 C CA . ASP A 1 150 ? 0.851 7.571 2.813 1.00 96.50 150 ASP A CA 1
ATOM 1161 C C . ASP A 1 150 ? 1.082 8.812 1.943 1.00 96.50 150 ASP A C 1
ATOM 1163 O O . ASP A 1 150 ? 1.238 9.920 2.464 1.00 96.50 150 ASP A O 1
ATOM 1167 N N . CYS A 1 151 ? 1.093 8.663 0.615 1.00 95.81 151 CYS A N 1
ATOM 1168 C CA . CYS A 1 151 ? 1.279 9.783 -0.303 1.00 95.81 151 CYS A CA 1
ATOM 1169 C C . CYS A 1 151 ? 0.327 9.764 -1.512 1.00 95.81 151 CYS A C 1
ATOM 1171 O O . CYS A 1 151 ? -0.136 8.697 -1.932 1.00 95.81 151 CYS A O 1
ATOM 1173 N N . PRO A 1 152 ? 0.056 10.935 -2.128 1.00 94.94 152 PRO A N 1
ATOM 1174 C CA . PRO A 1 152 ? -0.804 11.025 -3.307 1.00 94.94 152 PRO A CA 1
ATOM 1175 C C . PRO A 1 152 ? -0.329 10.153 -4.473 1.00 94.94 152 PRO A C 1
ATOM 1177 O O . PRO A 1 152 ? -1.153 9.551 -5.162 1.00 94.94 152 PRO A O 1
ATOM 1180 N N . GLU A 1 153 ? 0.989 10.044 -4.679 1.00 96.50 153 GLU A N 1
ATOM 1181 C CA . GLU A 1 153 ? 1.545 9.215 -5.749 1.00 96.50 153 GLU A CA 1
ATOM 1182 C C . GLU A 1 153 ? 1.249 7.722 -5.516 1.00 96.50 153 GLU A C 1
ATOM 1184 O O . GLU A 1 153 ? 0.917 7.006 -6.461 1.00 96.50 153 GLU A O 1
ATOM 1189 N N . ALA A 1 154 ? 1.294 7.255 -4.262 1.00 98.12 154 ALA A N 1
ATOM 1190 C CA . ALA A 1 154 ? 0.952 5.879 -3.904 1.00 98.12 154 ALA A CA 1
ATOM 1191 C C . ALA A 1 154 ? -0.552 5.603 -4.033 1.00 98.12 154 ALA A C 1
ATOM 1193 O O . ALA A 1 154 ? -0.925 4.548 -4.547 1.00 98.12 154 ALA A O 1
ATOM 1194 N N . ILE A 1 155 ? -1.415 6.552 -3.649 1.00 97.19 155 ILE A N 1
ATOM 1195 C CA . ILE A 1 155 ? -2.874 6.447 -3.839 1.00 97.19 155 ILE A CA 1
ATOM 1196 C C . ILE A 1 155 ? -3.215 6.259 -5.320 1.00 97.19 155 ILE A C 1
ATOM 1198 O O . ILE A 1 155 ? -3.992 5.366 -5.682 1.00 97.19 155 ILE A O 1
ATOM 1202 N N . GLU A 1 156 ? -2.596 7.059 -6.187 1.00 95.00 156 GLU A N 1
ATOM 1203 C CA . GLU A 1 156 ? -2.859 7.007 -7.622 1.00 95.00 156 GLU A CA 1
ATOM 1204 C C . GLU A 1 156 ? -2.287 5.743 -8.283 1.00 95.00 156 GLU A C 1
ATOM 1206 O O . GLU A 1 156 ? -2.939 5.106 -9.126 1.00 95.00 156 GLU A O 1
ATOM 1211 N N . ALA A 1 157 ? -1.095 5.320 -7.856 1.00 97.56 157 ALA A N 1
ATOM 1212 C CA . ALA A 1 157 ? -0.502 4.070 -8.309 1.00 97.56 157 ALA A CA 1
ATOM 1213 C C . ALA A 1 157 ? -1.339 2.856 -7.885 1.00 97.56 157 ALA A C 1
ATOM 1215 O O . ALA A 1 157 ? -1.604 1.961 -8.697 1.00 97.56 157 ALA A O 1
ATOM 1216 N N . ALA A 1 158 ? -1.830 2.848 -6.645 1.00 97.38 158 ALA A N 1
ATOM 1217 C CA . ALA A 1 158 ? -2.638 1.769 -6.099 1.00 97.38 158 ALA A CA 1
ATOM 1218 C C . ALA A 1 158 ? -3.952 1.562 -6.860 1.00 97.38 158 ALA A C 1
ATOM 1220 O O . ALA A 1 158 ? -4.368 0.420 -7.041 1.00 97.38 158 ALA A O 1
ATOM 1221 N N . HIS A 1 159 ? -4.578 2.632 -7.366 1.00 94.81 159 HIS A N 1
ATOM 1222 C CA . HIS A 1 159 ? -5.811 2.531 -8.155 1.00 94.81 159 HIS A CA 1
ATOM 1223 C C . HIS A 1 159 ? -5.651 1.664 -9.415 1.00 94.81 159 HIS A C 1
ATOM 1225 O O . HIS A 1 159 ? -6.604 1.021 -9.855 1.00 94.81 159 HIS A O 1
ATOM 1231 N N . ARG A 1 160 ? -4.446 1.633 -9.990 1.00 95.12 160 ARG A N 1
ATOM 1232 C CA . ARG A 1 160 ? -4.151 0.907 -11.233 1.00 95.12 160 ARG A CA 1
ATOM 1233 C C . ARG A 1 160 ? -3.460 -0.422 -10.998 1.00 95.12 160 ARG A C 1
ATOM 1235 O O . ARG A 1 160 ? -3.661 -1.353 -11.776 1.00 95.12 160 ARG A O 1
ATOM 1242 N N . LEU A 1 161 ? -2.595 -0.482 -9.990 1.00 97.62 161 LEU A N 1
ATOM 1243 C CA . LEU A 1 161 ? -1.655 -1.582 -9.836 1.00 97.62 161 LEU A CA 1
ATOM 1244 C C . LEU A 1 161 ? -2.076 -2.586 -8.775 1.00 97.62 161 LEU A C 1
ATOM 1246 O O . LEU A 1 161 ? -1.786 -3.763 -8.972 1.00 97.62 161 LEU A O 1
ATOM 1250 N N . LEU A 1 162 ? -2.777 -2.184 -7.712 1.00 98.25 162 LEU A N 1
ATOM 1251 C CA . LEU A 1 162 ? -3.258 -3.150 -6.727 1.00 98.25 162 LEU A CA 1
ATOM 1252 C C . LEU A 1 162 ? -4.471 -3.936 -7.252 1.00 98.25 162 LEU A C 1
ATOM 1254 O O . LEU A 1 162 ? -5.218 -3.435 -8.100 1.00 98.25 162 LEU A O 1
ATOM 1258 N N . PRO A 1 163 ? -4.691 -5.170 -6.762 1.00 97.88 163 PRO A N 1
ATOM 1259 C CA . PRO A 1 163 ? -5.920 -5.903 -7.035 1.00 97.88 163 PRO A CA 1
ATOM 1260 C C . PRO A 1 163 ? -7.149 -5.086 -6.622 1.00 97.88 163 PRO A C 1
ATOM 1262 O O . PRO A 1 163 ? -7.124 -4.349 -5.640 1.00 97.88 163 PRO A O 1
ATOM 1265 N N . ARG A 1 164 ? -8.250 -5.210 -7.366 1.00 97.62 164 ARG A N 1
ATOM 1266 C CA . ARG A 1 164 ? -9.507 -4.564 -6.970 1.00 97.62 164 ARG A CA 1
ATOM 1267 C C . ARG A 1 164 ? -10.015 -5.189 -5.671 1.00 97.62 164 ARG A C 1
ATOM 1269 O O . ARG A 1 164 ? -9.992 -6.407 -5.542 1.00 97.62 164 ARG A O 1
ATOM 1276 N N . THR A 1 165 ? -10.502 -4.359 -4.757 1.00 98.50 165 THR A N 1
ATOM 1277 C CA . THR A 1 165 ? -11.123 -4.771 -3.495 1.00 98.50 165 THR A CA 1
ATOM 1278 C C . THR A 1 165 ? -12.337 -3.891 -3.218 1.00 98.50 165 THR A C 1
ATOM 1280 O O . THR A 1 165 ? -12.361 -2.735 -3.643 1.00 98.50 165 THR A O 1
ATOM 1283 N N . ASN A 1 166 ? -13.337 -4.440 -2.531 1.00 97.88 166 ASN A N 1
ATOM 1284 C CA . ASN A 1 166 ? -14.556 -3.719 -2.154 1.00 97.88 166 ASN A CA 1
ATOM 1285 C C . ASN A 1 166 ? -14.483 -3.171 -0.723 1.00 97.88 166 ASN A C 1
ATOM 1287 O O . ASN A 1 166 ? -15.494 -2.707 -0.216 1.00 97.88 166 ASN A O 1
ATOM 1291 N N . ALA A 1 167 ? -13.316 -3.252 -0.082 1.00 98.50 167 ALA A N 1
ATOM 1292 C CA . ALA A 1 167 ? -13.074 -2.807 1.283 1.00 98.50 167 ALA A CA 1
ATOM 1293 C C . ALA A 1 167 ? -11.998 -1.711 1.272 1.00 98.50 167 ALA A C 1
ATOM 1295 O O . ALA A 1 167 ? -10.797 -1.999 1.259 1.00 98.50 167 ALA A O 1
ATOM 1296 N N . MET A 1 168 ? -12.429 -0.450 1.204 1.00 98.75 168 MET A N 1
ATOM 1297 C CA . MET A 1 168 ? -11.536 0.710 1.118 1.00 98.75 168 MET A CA 1
ATOM 1298 C C . MET A 1 168 ? -12.075 1.870 1.940 1.00 98.75 168 MET A C 1
ATOM 1300 O O . MET A 1 168 ? -13.260 2.200 1.876 1.00 98.75 168 MET A O 1
ATOM 1304 N N . PHE A 1 169 ? -11.187 2.521 2.676 1.00 98.75 169 PHE A N 1
ATOM 1305 C CA . PHE A 1 169 ? -11.539 3.661 3.508 1.00 98.75 169 PHE A CA 1
ATOM 1306 C C . PHE A 1 169 ? -10.408 4.685 3.528 1.00 98.75 169 PHE A C 1
ATOM 1308 O O . PHE A 1 169 ? -9.289 4.450 3.063 1.00 98.75 169 PHE A O 1
ATOM 1315 N N . GLY A 1 170 ? -10.718 5.860 4.051 1.00 98.06 170 GLY A N 1
ATOM 1316 C CA . GLY A 1 170 ? -9.767 6.951 4.139 1.00 98.06 170 GLY A CA 1
ATOM 1317 C C . GLY A 1 170 ? -10.364 8.141 4.863 1.00 98.06 170 GLY A C 1
ATOM 1318 O O . GLY A 1 170 ? -11.326 8.022 5.622 1.00 98.06 170 GLY A O 1
ATOM 1319 N N . ARG A 1 171 ? -9.772 9.303 4.610 1.00 97.25 171 ARG A N 1
ATOM 1320 C CA . ARG A 1 171 ? -10.220 10.600 5.130 1.00 97.25 171 ARG A CA 1
ATOM 1321 C C . ARG A 1 171 ? -10.352 11.599 3.986 1.00 97.25 171 ARG A C 1
ATOM 1323 O O . ARG A 1 171 ? -9.864 11.344 2.887 1.00 97.25 171 ARG A O 1
ATOM 1330 N N . ALA A 1 172 ? -10.966 12.753 4.236 1.00 97.00 172 ALA A N 1
ATOM 1331 C CA . ALA A 1 172 ? -11.212 13.750 3.191 1.00 97.00 172 ALA A CA 1
ATOM 1332 C C . ALA A 1 172 ? -9.924 14.185 2.458 1.00 97.00 172 ALA A C 1
ATOM 1334 O O . ALA A 1 172 ? -9.925 14.281 1.230 1.00 97.00 172 ALA A O 1
ATOM 1335 N N . SER A 1 173 ? -8.823 14.378 3.191 1.00 95.56 173 SER A N 1
ATOM 1336 C CA . SER A 1 173 ? -7.507 14.730 2.639 1.00 95.56 173 SER A CA 1
ATOM 1337 C C . SER A 1 173 ? -6.736 13.569 1.995 1.00 95.56 173 SER A C 1
ATOM 1339 O O . SER A 1 173 ? -5.801 13.813 1.236 1.00 95.56 173 SER A O 1
ATOM 1341 N N . ALA A 1 174 ? -7.112 12.317 2.270 1.00 96.38 174 ALA A N 1
ATOM 1342 C CA . ALA A 1 174 ? -6.448 11.114 1.767 1.00 96.38 174 ALA A CA 1
ATOM 1343 C C . ALA A 1 174 ? -7.482 9.999 1.558 1.00 96.38 174 ALA A C 1
ATOM 1345 O O . ALA A 1 174 ? -7.631 9.079 2.369 1.00 96.38 174 ALA A O 1
ATOM 1346 N N . ARG A 1 175 ? -8.252 10.142 0.479 1.00 97.69 175 ARG A N 1
ATOM 1347 C CA . ARG A 1 175 ? -9.288 9.185 0.084 1.00 97.69 175 ARG A CA 1
ATOM 1348 C C . ARG A 1 175 ? -8.674 7.886 -0.423 1.00 97.69 175 ARG A C 1
ATOM 1350 O O . ARG A 1 175 ? -7.633 7.921 -1.078 1.00 97.69 175 ARG A O 1
ATOM 1357 N N . TYR A 1 176 ? -9.345 6.762 -0.177 1.00 97.75 176 TYR A N 1
ATOM 1358 C CA . TYR A 1 176 ? -8.891 5.418 -0.578 1.00 97.75 176 TYR A CA 1
ATOM 1359 C C . TYR A 1 176 ? -7.472 5.057 -0.093 1.00 97.75 176 TYR A C 1
ATOM 1361 O O . TYR A 1 176 ? -6.795 4.254 -0.745 1.00 97.75 176 TYR A O 1
ATOM 1369 N N . ALA A 1 177 ? -7.010 5.677 0.999 1.00 98.12 177 ALA A N 1
ATOM 1370 C CA . ALA A 1 177 ? -5.661 5.489 1.530 1.00 98.12 177 ALA A CA 1
ATOM 1371 C C . ALA A 1 177 ? -5.457 4.086 2.113 1.00 98.12 177 ALA A C 1
ATOM 1373 O O . ALA A 1 177 ? -4.376 3.530 1.982 1.00 98.12 177 ALA A O 1
ATOM 1374 N N . HIS A 1 178 ? -6.511 3.484 2.668 1.00 98.69 178 HIS A N 1
ATOM 1375 C CA . HIS A 1 178 ? -6.485 2.113 3.161 1.00 98.69 178 HIS A CA 1
ATOM 1376 C C . HIS A 1 178 ? -7.230 1.193 2.205 1.00 98.69 178 HIS A C 1
ATOM 1378 O O . HIS A 1 178 ? -8.374 1.461 1.811 1.00 98.69 178 HIS A O 1
ATOM 1384 N N . ARG A 1 179 ? -6.586 0.084 1.840 1.00 98.69 179 ARG A N 1
ATOM 1385 C CA . ARG A 1 179 ? -7.158 -0.947 0.969 1.00 98.69 179 ARG A CA 1
ATOM 1386 C C . ARG A 1 179 ? -6.969 -2.303 1.619 1.00 98.69 179 ARG A C 1
ATOM 1388 O O . ARG A 1 179 ? -5.841 -2.772 1.767 1.00 98.69 179 ARG A O 1
ATOM 1395 N N . LEU A 1 180 ? -8.084 -2.930 1.974 1.00 98.81 180 LEU A N 1
ATOM 1396 C CA . LEU A 1 180 ? -8.075 -4.182 2.714 1.00 98.81 180 LEU A CA 1
ATOM 1397 C C . LEU A 1 180 ? -8.121 -5.389 1.782 1.00 98.81 180 LEU A C 1
ATOM 1399 O O . LEU A 1 180 ? -8.832 -5.396 0.769 1.00 98.81 180 LEU A O 1
ATOM 1403 N N . TYR A 1 181 ? -7.411 -6.440 2.181 1.00 98.81 181 TYR A N 1
ATOM 1404 C CA . TYR A 1 181 ? -7.368 -7.730 1.499 1.00 98.81 181 TYR A CA 1
ATOM 1405 C C . TYR A 1 181 ? -7.405 -8.867 2.515 1.00 98.81 181 TYR A C 1
ATOM 1407 O O . TYR A 1 181 ? -6.861 -8.745 3.609 1.00 98.81 181 TYR A O 1
ATOM 1415 N N . GLY A 1 182 ? -7.990 -9.998 2.132 1.00 98.38 182 GLY A N 1
ATOM 1416 C CA . GLY A 1 182 ? -7.695 -11.271 2.783 1.00 98.38 182 GLY A CA 1
ATOM 1417 C C . GLY A 1 182 ? -6.469 -11.884 2.115 1.00 98.38 182 GLY A C 1
ATOM 1418 O O . GLY A 1 182 ? -6.479 -12.075 0.897 1.00 98.38 182 GLY A O 1
ATOM 1419 N N . SER A 1 183 ? -5.414 -12.176 2.873 1.00 97.75 183 SER A N 1
ATOM 1420 C CA . SER A 1 183 ? -4.213 -12.819 2.332 1.00 97.75 183 SER A CA 1
ATOM 1421 C C . SER A 1 183 ? -3.582 -13.784 3.329 1.00 97.75 183 SER A C 1
ATOM 1423 O O . SER A 1 183 ? -3.777 -13.669 4.535 1.00 97.75 183 SER A O 1
ATOM 1425 N N . ASP A 1 184 ? -2.773 -14.710 2.828 1.00 96.50 184 ASP A N 1
ATOM 1426 C CA . ASP A 1 184 ? -1.993 -15.650 3.640 1.00 96.50 184 ASP A CA 1
ATOM 1427 C C . ASP A 1 184 ? -0.609 -15.099 4.039 1.00 96.50 184 ASP A C 1
ATOM 1429 O O . ASP A 1 184 ? 0.281 -15.832 4.477 1.00 96.50 184 ASP A O 1
ATOM 1433 N N . LEU A 1 185 ? -0.402 -13.778 3.934 1.00 95.62 185 LEU A N 1
ATOM 1434 C CA . LEU A 1 185 ? 0.852 -13.141 4.347 1.00 95.62 185 LEU A CA 1
ATOM 1435 C C . LEU A 1 185 ? 1.176 -13.351 5.822 1.00 95.62 185 LEU A C 1
ATOM 1437 O O . LEU A 1 185 ? 2.355 -13.426 6.167 1.00 95.62 185 LEU A O 1
ATOM 1441 N N . TYR A 1 186 ? 0.160 -13.461 6.676 1.00 93.75 186 TYR A N 1
ATOM 1442 C CA . TYR A 1 186 ? 0.347 -13.701 8.106 1.00 93.75 186 TYR A CA 1
ATOM 1443 C C . TYR A 1 186 ? 0.961 -15.078 8.405 1.00 93.75 186 TYR A C 1
ATOM 1445 O O . TYR A 1 186 ? 1.524 -15.261 9.477 1.00 93.75 186 TYR A O 1
ATOM 1453 N N . GLU A 1 187 ? 0.891 -16.026 7.465 1.00 93.12 187 GLU A N 1
ATOM 1454 C CA . GLU A 1 187 ? 1.523 -17.348 7.578 1.00 93.12 187 GLU A CA 1
ATOM 1455 C C . GLU A 1 187 ? 2.923 -17.358 6.954 1.00 93.12 187 GLU A C 1
ATOM 1457 O O . GLU A 1 187 ? 3.824 -18.055 7.418 1.00 93.12 187 GLU A O 1
ATOM 1462 N N . ARG A 1 188 ? 3.118 -16.570 5.889 1.00 91.56 188 ARG A N 1
ATOM 1463 C CA . ARG A 1 188 ? 4.335 -16.598 5.062 1.00 91.56 188 ARG A CA 1
ATOM 1464 C C . ARG A 1 188 ? 5.409 -15.596 5.491 1.00 91.56 188 ARG A C 1
ATOM 1466 O O . ARG A 1 188 ? 6.585 -15.797 5.196 1.00 91.56 188 ARG A O 1
ATOM 1473 N N . GLN A 1 189 ? 5.031 -14.490 6.130 1.00 91.12 189 GLN A N 1
ATOM 1474 C CA . GLN A 1 189 ? 5.954 -13.419 6.522 1.00 91.12 189 GLN A CA 1
ATOM 1475 C C . GLN A 1 189 ? 6.209 -13.431 8.023 1.00 91.12 189 GLN A C 1
ATOM 1477 O O . GLN A 1 189 ? 5.312 -13.710 8.794 1.00 91.12 189 GLN A O 1
ATOM 1482 N N . GLN A 1 190 ? 7.413 -13.047 8.453 1.00 87.81 190 GLN A N 1
ATOM 1483 C CA . GLN A 1 190 ? 7.780 -12.925 9.880 1.00 87.81 190 GLN A CA 1
ATOM 1484 C C . GLN A 1 190 ? 7.708 -11.478 10.407 1.00 87.81 190 GLN A C 1
ATOM 1486 O O . GLN A 1 190 ? 8.096 -11.173 11.544 1.00 87.81 190 GLN A O 1
ATOM 1491 N N . LYS A 1 191 ? 7.295 -10.544 9.543 1.00 91.00 191 LYS A N 1
ATOM 1492 C CA . LYS A 1 191 ? 7.186 -9.113 9.836 1.00 91.00 191 LYS A CA 1
ATOM 1493 C C . LYS A 1 191 ? 5.719 -8.739 10.026 1.00 91.00 191 LYS A C 1
ATOM 1495 O O . LYS A 1 191 ? 4.871 -9.173 9.257 1.00 91.00 191 LYS A O 1
ATOM 1500 N N . ALA A 1 192 ? 5.448 -7.880 11.008 1.00 92.56 192 ALA A N 1
ATOM 1501 C CA . ALA A 1 192 ? 4.124 -7.288 11.201 1.00 92.56 192 ALA A CA 1
ATOM 1502 C C . ALA A 1 192 ? 3.760 -6.306 10.085 1.00 92.56 192 ALA A C 1
ATOM 1504 O O . ALA A 1 192 ? 2.589 -6.178 9.743 1.00 92.56 192 ALA A O 1
ATOM 1505 N N . VAL A 1 193 ? 4.763 -5.609 9.546 1.00 96.25 193 VAL A N 1
ATOM 1506 C CA . VAL A 1 193 ? 4.617 -4.586 8.511 1.00 96.25 193 VAL A CA 1
ATOM 1507 C C . VAL A 1 193 ? 5.804 -4.677 7.552 1.00 96.25 193 VAL A C 1
ATOM 1509 O O . VAL A 1 193 ? 6.948 -4.867 7.983 1.00 96.25 193 VAL A O 1
ATOM 1512 N N . ILE A 1 194 ? 5.538 -4.565 6.252 1.00 97.00 194 ILE A N 1
ATOM 1513 C CA . ILE A 1 194 ? 6.553 -4.405 5.209 1.00 97.00 194 ILE A CA 1
ATOM 1514 C C . ILE A 1 194 ? 6.504 -2.974 4.695 1.00 97.00 194 ILE A C 1
ATOM 1516 O O . ILE A 1 194 ? 5.441 -2.450 4.364 1.00 97.00 194 ILE A O 1
ATOM 1520 N N . ASN A 1 195 ? 7.689 -2.372 4.629 1.00 97.81 195 ASN A N 1
ATOM 1521 C CA . ASN A 1 195 ? 7.849 -0.947 4.460 1.00 97.81 195 ASN A CA 1
ATOM 1522 C C . ASN A 1 195 ? 8.394 -0.567 3.085 1.00 97.81 195 ASN A C 1
ATOM 1524 O O . ASN A 1 195 ? 9.438 -1.082 2.685 1.00 97.81 195 ASN A O 1
ATOM 1528 N N . PHE A 1 196 ? 7.719 0.365 2.409 1.00 98.56 196 PHE A N 1
ATOM 1529 C CA . PHE A 1 196 ? 8.158 0.956 1.149 1.00 98.56 196 PHE A CA 1
ATOM 1530 C C . PHE A 1 196 ? 8.407 2.451 1.362 1.00 98.56 196 PHE A C 1
ATOM 1532 O O . PHE A 1 196 ? 7.487 3.272 1.337 1.00 98.56 196 PHE A O 1
ATOM 1539 N N . ASP A 1 197 ? 9.673 2.775 1.617 1.00 98.56 197 ASP A N 1
ATOM 1540 C CA . ASP A 1 197 ? 10.143 4.129 1.895 1.00 98.56 197 ASP A CA 1
ATOM 1541 C C . ASP A 1 197 ? 10.866 4.713 0.676 1.00 98.56 197 ASP A C 1
ATOM 1543 O O . ASP A 1 197 ? 11.653 4.041 0.011 1.00 98.56 197 ASP A O 1
ATOM 1547 N N . ASP A 1 198 ? 10.643 5.996 0.436 1.00 98.38 198 ASP A N 1
ATOM 1548 C CA . ASP A 1 198 ? 11.489 6.870 -0.360 1.00 98.38 198 ASP A CA 1
ATOM 1549 C C . ASP A 1 198 ? 12.906 6.893 0.247 1.00 98.38 198 ASP A C 1
ATOM 1551 O O . ASP A 1 198 ? 13.076 7.292 1.404 1.00 98.38 198 ASP A O 1
ATOM 1555 N N . PRO A 1 199 ? 13.935 6.451 -0.493 1.00 97.88 199 PRO A N 1
ATOM 1556 C CA . PRO A 1 199 ? 15.273 6.273 0.058 1.00 97.88 199 PRO A CA 1
ATOM 1557 C C . PRO A 1 199 ? 16.087 7.576 0.127 1.00 97.88 199 PRO A C 1
ATOM 1559 O O . PRO A 1 199 ? 17.217 7.562 0.622 1.00 97.88 199 PRO A O 1
ATOM 1562 N N . ILE A 1 200 ? 15.552 8.689 -0.389 1.00 97.19 200 ILE A N 1
ATOM 1563 C CA . ILE A 1 200 ? 16.213 10.000 -0.371 1.00 97.19 200 ILE A CA 1
ATOM 1564 C C . ILE A 1 200 ? 15.680 10.857 0.774 1.00 97.19 200 ILE A C 1
ATOM 1566 O O . ILE A 1 200 ? 16.445 11.579 1.413 1.00 97.19 200 ILE A O 1
ATOM 1570 N N . ARG A 1 201 ? 14.369 10.813 1.027 1.00 95.62 201 ARG A N 1
ATOM 1571 C CA . ARG A 1 201 ? 13.740 11.672 2.035 1.00 95.62 201 ARG A CA 1
ATOM 1572 C C . ARG A 1 201 ? 14.013 11.181 3.456 1.00 95.62 201 ARG A C 1
ATOM 1574 O O . ARG A 1 201 ? 13.917 9.996 3.759 1.00 95.62 201 ARG A O 1
ATOM 1581 N N . GLU A 1 202 ? 14.269 12.123 4.359 1.00 92.38 202 GLU A N 1
ATOM 1582 C CA . GLU A 1 202 ? 14.361 11.842 5.799 1.00 92.38 202 GLU A CA 1
ATOM 1583 C C . GLU A 1 202 ? 12.993 11.928 6.491 1.00 92.38 202 GLU A C 1
ATOM 1585 O O . GLU A 1 202 ? 12.663 11.095 7.336 1.00 92.38 202 GLU A O 1
ATOM 1590 N N . LYS A 1 203 ? 12.177 12.917 6.101 1.00 92.81 203 LYS A N 1
ATOM 1591 C CA . LYS A 1 203 ? 10.806 13.143 6.584 1.00 92.81 203 LYS A CA 1
ATOM 1592 C C . LYS A 1 203 ? 9.801 12.775 5.503 1.00 92.81 203 LYS A C 1
ATOM 1594 O O . LYS A 1 203 ? 10.100 12.921 4.320 1.00 92.81 203 LYS A O 1
ATOM 1599 N N . ASP A 1 204 ? 8.627 12.296 5.911 1.00 89.00 204 ASP A N 1
ATOM 1600 C CA . ASP A 1 204 ? 7.540 11.898 5.001 1.00 89.00 204 ASP A CA 1
ATOM 1601 C C . ASP A 1 204 ? 8.023 10.957 3.886 1.00 89.00 204 ASP A C 1
ATOM 1603 O O . ASP A 1 204 ? 7.615 11.026 2.724 1.00 89.00 204 ASP A O 1
ATOM 1607 N N . LYS A 1 205 ? 8.973 10.089 4.254 1.00 96.75 205 LYS A N 1
ATOM 1608 C CA . LYS A 1 205 ? 9.600 9.138 3.340 1.00 96.75 205 LYS A CA 1
ATOM 1609 C C . LYS A 1 205 ? 8.675 7.984 2.990 1.00 96.75 205 LYS A C 1
ATOM 1611 O O . LYS A 1 205 ? 8.843 7.350 1.961 1.00 96.75 205 LYS A O 1
ATOM 1616 N N . ARG A 1 206 ? 7.690 7.702 3.835 1.00 98.06 206 ARG A N 1
ATOM 1617 C CA . ARG A 1 206 ? 6.763 6.601 3.630 1.00 98.06 206 ARG A CA 1
ATOM 1618 C C . ARG A 1 206 ? 5.968 6.800 2.334 1.00 98.06 206 ARG A C 1
ATOM 1620 O O . ARG A 1 206 ? 5.330 7.833 2.161 1.00 98.06 206 ARG A O 1
ATOM 1627 N N . LEU A 1 207 ? 6.016 5.819 1.432 1.00 98.44 207 LEU A N 1
ATOM 1628 C CA . LEU A 1 207 ? 5.134 5.769 0.262 1.00 98.44 207 LEU A CA 1
ATOM 1629 C C . LEU A 1 207 ? 3.897 4.932 0.574 1.00 98.44 207 LEU A C 1
ATOM 1631 O O . LEU A 1 207 ? 2.775 5.386 0.372 1.00 98.44 207 LEU A O 1
ATOM 1635 N N . LEU A 1 208 ? 4.127 3.706 1.054 1.00 98.62 208 LEU A N 1
ATOM 1636 C CA . LEU A 1 208 ? 3.081 2.792 1.494 1.00 98.62 208 LEU A CA 1
ATOM 1637 C C . LEU A 1 208 ? 3.599 1.756 2.503 1.00 98.62 208 LEU A C 1
ATOM 1639 O O . LEU A 1 208 ? 4.810 1.517 2.641 1.00 98.62 208 LEU A O 1
ATOM 1643 N N . GLU A 1 209 ? 2.667 1.113 3.195 1.00 98.44 209 GLU A N 1
ATOM 1644 C CA . GLU A 1 209 ? 2.887 -0.008 4.106 1.00 98.44 209 GLU A CA 1
ATOM 1645 C C . GLU A 1 209 ? 2.017 -1.193 3.703 1.00 98.44 209 GLU A C 1
ATOM 1647 O O . GLU A 1 209 ? 0.847 -1.033 3.378 1.00 98.44 209 GLU A O 1
ATOM 1652 N N . VAL A 1 210 ? 2.564 -2.405 3.793 1.00 98.50 210 VAL A N 1
ATOM 1653 C CA . VAL A 1 210 ? 1.747 -3.623 3.815 1.00 98.50 210 VAL A CA 1
ATOM 1654 C C . VAL A 1 210 ? 1.722 -4.120 5.250 1.00 98.50 210 VAL A C 1
ATOM 1656 O O . VAL A 1 210 ? 2.712 -4.669 5.744 1.00 98.50 210 VAL A O 1
ATOM 1659 N N . ARG A 1 211 ? 0.606 -3.883 5.938 1.00 98.00 211 ARG A N 1
ATOM 1660 C CA . ARG A 1 211 ? 0.390 -4.254 7.335 1.00 98.00 211 ARG A CA 1
ATOM 1661 C C . ARG A 1 211 ? -0.287 -5.615 7.405 1.00 98.00 211 ARG A C 1
ATOM 1663 O O . ARG A 1 211 ? -1.356 -5.824 6.841 1.00 98.00 211 ARG A O 1
ATOM 1670 N N . ILE A 1 212 ? 0.368 -6.535 8.098 1.00 95.12 212 ILE A N 1
ATOM 1671 C CA . ILE A 1 212 ? 0.089 -7.971 8.041 1.00 95.12 212 ILE A CA 1
ATOM 1672 C C . ILE A 1 212 ? -0.368 -8.490 9.401 1.00 95.12 212 ILE A C 1
ATOM 1674 O O . ILE A 1 212 ? -1.344 -9.216 9.463 1.00 95.12 212 ILE A O 1
ATOM 1678 N N . GLY A 1 213 ? 0.330 -8.142 10.487 1.00 85.19 213 GLY A N 1
ATOM 1679 C CA . GLY A 1 213 ? 0.077 -8.733 11.809 1.00 85.19 213 GLY A CA 1
ATOM 1680 C C . GLY A 1 213 ? 0.421 -10.226 11.860 1.00 85.19 213 GLY A C 1
ATOM 1681 O O . GLY A 1 213 ? -0.462 -11.070 11.984 1.00 85.19 213 GLY A O 1
ATOM 1682 N N . SER A 1 214 ? 1.710 -10.557 11.735 1.00 78.44 214 SER A N 1
ATOM 1683 C CA . SER A 1 214 ? 2.190 -11.944 11.700 1.00 78.44 214 SER A CA 1
ATOM 1684 C C . SER A 1 214 ? 2.790 -12.411 13.033 1.00 78.44 214 SER A C 1
ATOM 1686 O O . SER A 1 214 ? 3.586 -11.695 13.652 1.00 78.44 214 SER A O 1
ATOM 1688 N N . GLY A 1 215 ? 2.453 -13.644 13.433 1.00 67.19 215 GLY A N 1
ATOM 1689 C CA . GLY A 1 215 ? 2.936 -14.292 14.655 1.00 67.19 215 GLY A CA 1
ATOM 1690 C C . GLY A 1 215 ? 2.631 -13.472 15.911 1.00 67.19 215 GLY A C 1
ATOM 1691 O O . GLY A 1 215 ? 1.549 -12.906 16.053 1.00 67.19 215 GLY A O 1
ATOM 1692 N N . ASP A 1 216 ? 3.617 -13.344 16.800 1.00 68.12 216 ASP A N 1
ATOM 1693 C CA . ASP A 1 216 ? 3.507 -12.534 18.026 1.00 68.12 216 ASP A CA 1
ATOM 1694 C C . ASP A 1 216 ? 3.579 -11.019 17.753 1.00 68.12 216 ASP A C 1
ATOM 1696 O O . ASP A 1 216 ? 3.356 -10.192 18.644 1.00 68.12 216 ASP A O 1
ATOM 1700 N N . LYS A 1 217 ? 3.903 -10.626 16.514 1.00 78.69 217 LYS A N 1
ATOM 1701 C CA . LYS A 1 217 ? 4.054 -9.230 16.103 1.00 78.69 217 LYS A CA 1
ATOM 1702 C C . LYS A 1 217 ? 2.731 -8.747 15.510 1.00 78.69 217 LYS A C 1
ATOM 1704 O O . LYS A 1 217 ? 2.521 -8.745 14.297 1.00 78.69 217 LYS A O 1
ATOM 1709 N N . GLY A 1 218 ? 1.827 -8.335 16.393 1.00 82.31 218 GLY A N 1
ATOM 1710 C CA . GLY A 1 218 ? 0.544 -7.758 15.995 1.00 82.31 218 GLY A CA 1
ATOM 1711 C C . GLY A 1 218 ? 0.709 -6.464 15.189 1.00 82.31 218 GLY A C 1
ATOM 1712 O O . GLY A 1 218 ? 1.589 -5.650 15.466 1.00 82.31 218 GLY A O 1
ATOM 1713 N N . ALA A 1 219 ? -0.174 -6.268 14.212 1.00 92.50 219 ALA A N 1
ATOM 1714 C CA . ALA A 1 219 ? -0.397 -4.995 13.534 1.00 92.50 219 ALA A CA 1
ATOM 1715 C C . ALA A 1 219 ? -1.874 -4.621 13.677 1.00 92.50 219 ALA A C 1
ATOM 1717 O O . ALA A 1 219 ? -2.732 -5.495 13.811 1.00 92.50 219 ALA A O 1
ATOM 1718 N N . GLN A 1 220 ? -2.160 -3.326 13.694 1.00 94.62 220 GLN A N 1
ATOM 1719 C CA . GLN A 1 220 ? -3.518 -2.808 13.755 1.00 94.62 220 GLN A CA 1
ATOM 1720 C C . GLN A 1 220 ? -3.633 -1.590 12.850 1.00 94.62 220 GLN A C 1
ATOM 1722 O O . GLN A 1 220 ? -2.659 -0.884 12.588 1.00 94.62 220 GLN A O 1
ATOM 1727 N N . THR A 1 221 ? -4.851 -1.341 12.394 1.00 96.75 221 THR A N 1
ATOM 1728 C CA . THR A 1 221 ? -5.208 -0.129 11.663 1.00 96.75 221 THR A CA 1
ATOM 1729 C C . THR A 1 221 ? -6.437 0.496 12.298 1.00 96.75 221 THR A C 1
ATOM 1731 O O . THR A 1 221 ? -7.328 -0.211 12.762 1.00 96.75 221 THR A O 1
ATOM 1734 N N . VAL A 1 222 ? -6.457 1.826 12.391 1.00 97.00 222 VAL A N 1
ATOM 1735 C CA . VAL A 1 222 ? -7.620 2.580 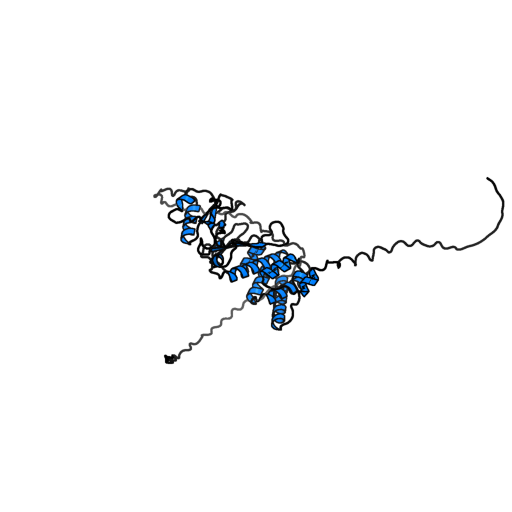12.875 1.00 97.00 222 VAL A CA 1
ATOM 1736 C C . VAL A 1 222 ? -8.685 2.568 11.781 1.00 97.00 222 VAL A C 1
ATOM 1738 O O . VAL A 1 222 ? -8.427 3.027 10.673 1.00 97.00 222 VAL A O 1
ATOM 1741 N N . PHE A 1 223 ? -9.854 2.014 12.085 1.00 97.69 223 PHE A N 1
ATOM 1742 C CA . PHE A 1 223 ? -10.939 1.781 11.131 1.00 97.69 223 PHE A CA 1
ATOM 1743 C C . PHE A 1 223 ? -12.076 2.793 11.325 1.00 97.69 223 PHE A C 1
ATOM 1745 O O . PHE A 1 223 ? -12.149 3.445 12.373 1.00 97.69 223 PHE A O 1
ATOM 1752 N N . PRO A 1 224 ? -12.985 2.937 10.346 1.00 97.75 224 PRO A N 1
ATOM 1753 C CA . PRO A 1 224 ? -14.232 3.667 10.545 1.00 97.75 224 PRO A CA 1
ATOM 1754 C C . PRO A 1 224 ? -15.006 3.202 11.801 1.00 97.75 224 PRO A C 1
ATOM 1756 O O . PRO A 1 224 ? -14.858 2.066 12.242 1.00 97.75 224 PRO A O 1
ATOM 1759 N N . PRO A 1 225 ? -15.831 4.048 12.435 1.00 96.12 225 PRO A N 1
ATOM 1760 C CA . PRO A 1 225 ? -16.024 5.481 12.220 1.00 96.12 225 PRO A CA 1
ATOM 1761 C C . PRO A 1 225 ? -15.082 6.327 13.110 1.00 96.12 225 PRO A C 1
ATOM 1763 O O . PRO A 1 225 ? -15.528 7.212 13.835 1.00 96.12 225 PRO A O 1
ATOM 1766 N N . SER A 1 226 ? -13.782 6.014 13.136 1.00 96.25 226 SER A N 1
ATOM 1767 C CA . SER A 1 226 ? -12.794 6.726 13.964 1.00 96.25 226 SER A CA 1
ATOM 1768 C C . SER A 1 226 ? -12.455 8.133 13.454 1.00 96.25 226 SER A C 1
ATOM 1770 O O . SER A 1 226 ? -12.763 8.500 12.323 1.00 96.25 226 SER A O 1
ATOM 1772 N N . THR A 1 227 ? -11.706 8.890 14.257 1.00 95.44 227 THR A N 1
ATOM 1773 C CA . THR A 1 227 ? -11.165 10.207 13.896 1.00 95.44 227 THR A CA 1
ATOM 1774 C C . THR A 1 227 ? -9.638 10.173 13.808 1.00 95.44 227 THR A C 1
ATOM 1776 O O . THR A 1 227 ? -8.949 9.747 14.742 1.00 95.44 227 THR A O 1
ATOM 1779 N N . HIS A 1 228 ? -9.090 10.636 12.685 1.00 94.19 228 HIS A N 1
ATOM 1780 C CA . HIS A 1 228 ? -7.651 10.768 12.461 1.00 94.19 228 HIS A CA 1
ATOM 1781 C C . HIS A 1 228 ? -7.038 11.840 13.382 1.00 94.19 228 HIS A C 1
ATOM 1783 O O . HIS A 1 228 ? -7.732 12.725 13.873 1.00 94.19 228 HIS A O 1
ATOM 1789 N N . GLU A 1 229 ? -5.721 11.811 13.600 1.00 91.94 229 GLU A N 1
ATOM 1790 C CA . GLU A 1 229 ? -5.025 12.812 14.431 1.00 91.94 229 GLU A CA 1
ATOM 1791 C C . GLU A 1 229 ? -5.122 14.247 13.879 1.00 91.94 229 GLU A C 1
ATOM 1793 O O . GLU A 1 229 ? -4.997 15.202 14.639 1.00 91.94 229 GLU A O 1
ATOM 1798 N N . SER A 1 230 ? -5.416 14.401 12.581 1.00 92.50 230 SER A N 1
ATOM 1799 C CA . SER A 1 230 ? -5.744 15.695 11.958 1.00 92.50 230 SER A CA 1
ATOM 1800 C C . SER A 1 230 ? -7.130 16.233 12.338 1.00 92.50 230 SER A C 1
ATOM 1802 O O . SER A 1 230 ? -7.462 17.357 11.978 1.00 92.50 230 SER A O 1
ATOM 1804 N N . GLY A 1 231 ? -7.957 15.441 13.027 1.00 94.12 231 GLY A N 1
ATOM 1805 C CA . GLY A 1 231 ? -9.358 15.751 13.317 1.00 94.12 231 GLY A CA 1
ATOM 1806 C C . GLY A 1 231 ? -10.334 15.324 12.216 1.00 94.12 231 GLY A C 1
ATOM 1807 O O . GLY A 1 231 ? -11.542 15.435 12.398 1.00 94.12 231 GLY A O 1
ATOM 1808 N N . GLU A 1 232 ? -9.843 14.811 11.087 1.00 96.50 232 GLU A N 1
ATOM 1809 C CA . GLU A 1 232 ? -10.700 14.332 10.001 1.00 96.50 232 GLU A CA 1
ATOM 1810 C C . GLU A 1 232 ? -11.325 12.971 10.325 1.00 96.50 232 GLU A C 1
ATOM 1812 O O . GLU A 1 232 ? -10.654 12.068 10.830 1.00 96.50 232 GLU A O 1
ATOM 1817 N N . ALA A 1 233 ? -12.600 12.805 9.976 1.00 96.69 233 ALA A N 1
ATOM 1818 C CA . ALA A 1 233 ? -13.284 11.523 10.091 1.00 96.69 233 ALA A CA 1
ATOM 1819 C C . ALA A 1 233 ? -12.679 10.484 9.133 1.00 96.69 233 ALA A C 1
ATOM 1821 O O . ALA A 1 233 ? -12.424 10.774 7.958 1.00 96.69 233 ALA A O 1
ATOM 1822 N N . ILE A 1 234 ? -12.483 9.272 9.646 1.00 97.81 234 ILE A N 1
ATOM 1823 C CA . ILE A 1 234 ? -12.104 8.088 8.881 1.00 97.81 234 ILE A CA 1
ATOM 1824 C C . ILE A 1 234 ? -13.393 7.351 8.532 1.00 97.81 234 ILE A C 1
ATOM 1826 O O . ILE A 1 234 ? -14.084 6.847 9.416 1.00 97.81 234 ILE A O 1
ATOM 1830 N N . ASN A 1 235 ? -13.710 7.285 7.243 1.00 97.88 235 ASN A N 1
ATOM 1831 C CA . ASN A 1 235 ? -14.947 6.695 6.742 1.00 97.88 235 ASN A CA 1
ATOM 1832 C C . ASN A 1 235 ? -14.658 5.700 5.623 1.00 97.88 235 ASN A C 1
ATOM 1834 O O . ASN A 1 235 ? -13.712 5.879 4.851 1.00 97.88 235 ASN A O 1
ATOM 1838 N N . TRP A 1 236 ? -15.515 4.684 5.516 1.00 98.44 236 TRP A N 1
ATOM 1839 C CA . TRP A 1 236 ? -15.593 3.867 4.311 1.00 98.44 236 TRP A CA 1
ATOM 1840 C C . TRP A 1 236 ? -15.842 4.757 3.097 1.00 98.44 236 TRP A C 1
ATOM 1842 O O . TRP A 1 236 ? -16.623 5.709 3.157 1.00 98.44 236 TRP A O 1
ATOM 1852 N N . GLU A 1 237 ? -15.167 4.450 1.996 1.00 98.31 237 GLU A N 1
ATOM 1853 C CA . GLU A 1 237 ? -15.469 5.095 0.725 1.00 98.31 237 GLU A CA 1
ATOM 1854 C C . GLU A 1 237 ? -16.829 4.604 0.215 1.00 98.31 237 GLU A C 1
ATOM 1856 O O . GLU A 1 237 ? -17.289 3.510 0.554 1.00 98.31 237 GLU A O 1
ATOM 1861 N N . GLU A 1 238 ? -17.496 5.422 -0.594 1.00 97.00 238 GLU A N 1
ATOM 1862 C CA . GLU A 1 238 ? -18.830 5.105 -1.104 1.00 97.00 238 GLU A CA 1
ATOM 1863 C C . GLU A 1 238 ? -18.832 3.755 -1.843 1.00 97.00 238 GLU A C 1
ATOM 1865 O O . GLU A 1 238 ? -18.023 3.515 -2.740 1.00 97.00 238 GLU A O 1
ATOM 1870 N N . GLY A 1 239 ? -19.717 2.844 -1.424 1.00 97.06 239 GLY A N 1
ATOM 1871 C CA . GLY A 1 239 ? -19.797 1.485 -1.971 1.00 97.06 239 GLY A CA 1
ATOM 1872 C C . GLY A 1 239 ? -18.621 0.564 -1.614 1.00 97.06 239 GLY A C 1
ATOM 1873 O O . GLY A 1 239 ? -18.522 -0.520 -2.185 1.00 97.06 239 GLY A O 1
ATOM 1874 N N . CYS A 1 240 ? -17.742 0.968 -0.690 1.00 97.81 240 CYS A N 1
ATOM 1875 C CA . CYS A 1 240 ? -16.500 0.264 -0.358 1.00 97.81 240 CYS A CA 1
ATOM 1876 C C . CYS A 1 240 ? -16.446 -0.277 1.087 1.00 97.81 240 CYS A C 1
ATOM 1878 O O . CYS A 1 240 ? -15.353 -0.453 1.622 1.00 97.81 240 CYS A O 1
ATOM 1880 N N . ASP A 1 241 ? -17.598 -0.557 1.708 1.00 97.50 241 ASP A N 1
ATOM 1881 C CA . ASP A 1 241 ? -17.720 -1.323 2.971 1.00 97.50 241 ASP A CA 1
ATOM 1882 C C . ASP A 1 241 ? -18.081 -2.806 2.710 1.00 97.50 241 ASP A C 1
ATOM 1884 O O . ASP A 1 241 ? -18.725 -3.485 3.507 1.00 97.50 241 ASP A O 1
ATOM 1888 N N . GLY A 1 242 ? -17.722 -3.319 1.531 1.00 97.12 242 GLY A N 1
ATOM 1889 C CA . GLY A 1 242 ? -17.933 -4.714 1.152 1.00 97.12 242 GLY A CA 1
ATOM 1890 C C . GLY A 1 242 ? -16.799 -5.620 1.623 1.00 97.12 242 GLY A C 1
ATOM 1891 O O . GLY A 1 242 ? -15.871 -5.186 2.304 1.00 97.12 242 GLY A O 1
ATOM 1892 N N . GLU A 1 243 ? -16.848 -6.893 1.234 1.00 97.44 243 GLU A N 1
ATOM 1893 C CA . GLU A 1 243 ? -15.817 -7.869 1.595 1.00 97.44 243 GLU A CA 1
ATOM 1894 C C . GLU A 1 243 ? -14.452 -7.576 0.938 1.00 97.44 243 GLU A C 1
ATOM 1896 O O . GLU A 1 243 ? -14.401 -7.252 -0.258 1.00 97.44 243 GLU A O 1
ATOM 1901 N N . PRO A 1 244 ? -13.332 -7.720 1.678 1.00 98.44 244 PRO A N 1
ATOM 1902 C CA . PRO A 1 244 ? -11.995 -7.623 1.112 1.00 98.44 244 PRO A CA 1
ATOM 1903 C C . PRO A 1 244 ? -11.765 -8.678 0.034 1.00 98.44 244 PRO A C 1
ATOM 1905 O O . PRO A 1 244 ? -12.143 -9.843 0.177 1.00 98.44 244 PRO A O 1
ATOM 1908 N N . ALA A 1 245 ? -11.071 -8.300 -1.036 1.00 98.50 245 ALA A N 1
ATOM 1909 C CA . ALA A 1 245 ? -10.642 -9.277 -2.026 1.00 98.50 245 ALA A CA 1
ATOM 1910 C C . ALA A 1 245 ? -9.662 -10.285 -1.406 1.00 98.50 245 ALA A C 1
ATOM 1912 O O . ALA A 1 245 ? -8.718 -9.903 -0.710 1.00 98.50 245 ALA A O 1
ATOM 1913 N N . LYS A 1 246 ? -9.867 -11.575 -1.698 1.00 98.44 246 LYS A N 1
ATOM 1914 C CA . LYS A 1 246 ? -8.925 -12.643 -1.344 1.00 98.44 246 LYS A CA 1
ATOM 1915 C C . LYS A 1 246 ? -7.817 -12.705 -2.391 1.00 98.44 246 LYS A C 1
ATOM 1917 O O . LYS A 1 246 ? -8.102 -12.892 -3.574 1.00 98.44 246 LYS A O 1
ATOM 1922 N N . VAL A 1 247 ? -6.568 -12.532 -1.968 1.00 98.38 247 VAL A N 1
ATOM 1923 C CA . VAL A 1 247 ? -5.396 -12.457 -2.852 1.00 98.38 247 VAL A CA 1
ATOM 1924 C C . VAL A 1 247 ? -4.267 -13.300 -2.261 1.00 98.38 247 VAL A C 1
ATOM 1926 O O . VAL A 1 247 ? -4.020 -13.239 -1.059 1.00 98.38 247 VAL A O 1
ATOM 1929 N N . ASP A 1 248 ? -3.562 -14.064 -3.101 1.00 98.38 248 ASP A N 1
ATOM 1930 C CA . ASP A 1 248 ? -2.320 -14.732 -2.687 1.00 98.38 248 ASP A CA 1
ATOM 1931 C C . ASP A 1 248 ? -1.314 -13.698 -2.157 1.00 98.38 248 ASP A C 1
ATOM 1933 O O . ASP A 1 248 ? -1.095 -12.647 -2.770 1.00 98.38 248 ASP A O 1
ATOM 1937 N N . GLY A 1 249 ? -0.684 -13.987 -1.019 1.00 97.38 249 GLY A N 1
ATOM 1938 C CA . GLY A 1 249 ? 0.178 -13.028 -0.347 1.00 97.38 249 GLY A CA 1
ATOM 1939 C C . GLY A 1 249 ? 1.395 -12.603 -1.171 1.00 97.38 249 GLY A C 1
ATOM 1940 O O . GLY A 1 249 ? 1.776 -11.430 -1.151 1.00 97.38 249 GLY A O 1
ATOM 1941 N N . ALA A 1 250 ? 1.993 -13.516 -1.942 1.00 96.75 250 ALA A N 1
ATOM 1942 C CA . ALA A 1 250 ? 3.137 -13.178 -2.785 1.00 96.75 250 ALA A CA 1
ATOM 1943 C C . ALA A 1 250 ? 2.717 -12.260 -3.943 1.00 96.75 250 ALA A C 1
ATOM 1945 O O . ALA A 1 250 ? 3.435 -11.310 -4.268 1.00 96.75 250 ALA A O 1
ATOM 1946 N N . GLU A 1 251 ? 1.536 -12.491 -4.524 1.00 97.31 251 GLU A N 1
ATOM 1947 C CA . GLU A 1 251 ? 0.956 -11.572 -5.504 1.00 97.31 251 GLU A CA 1
ATOM 1948 C C . GLU A 1 251 ? 0.680 -10.198 -4.881 1.00 97.31 251 GLU A C 1
ATOM 1950 O O . GLU A 1 251 ? 1.075 -9.189 -5.465 1.00 97.31 251 GLU A O 1
ATOM 1955 N N . LEU A 1 252 ? 0.079 -10.134 -3.688 1.00 98.50 252 LEU A N 1
ATOM 1956 C CA . LEU A 1 252 ? -0.219 -8.863 -3.021 1.00 98.50 252 LEU A CA 1
ATOM 1957 C C . LEU A 1 252 ? 1.052 -8.040 -2.753 1.00 98.50 252 LEU A C 1
ATOM 1959 O O . LEU A 1 252 ? 1.086 -6.852 -3.079 1.00 98.50 252 LEU A O 1
ATOM 1963 N N . LEU A 1 253 ? 2.123 -8.664 -2.246 1.00 97.94 253 LEU A N 1
ATOM 1964 C CA . LEU A 1 253 ? 3.403 -7.977 -2.028 1.00 97.94 253 LEU A CA 1
ATOM 1965 C C . LEU A 1 253 ? 4.055 -7.514 -3.325 1.00 97.94 253 LEU A C 1
ATOM 1967 O O . LEU A 1 253 ? 4.563 -6.396 -3.388 1.00 97.94 253 LEU A O 1
ATOM 1971 N N . LYS A 1 254 ? 4.016 -8.343 -4.372 1.00 97.44 254 LYS A N 1
ATOM 1972 C CA . LYS A 1 254 ? 4.533 -7.962 -5.689 1.00 97.44 254 LYS A CA 1
ATOM 1973 C C . LYS A 1 254 ? 3.789 -6.738 -6.232 1.00 97.44 254 LYS A C 1
ATOM 1975 O O . LYS A 1 254 ? 4.417 -5.791 -6.695 1.00 97.44 254 LYS A O 1
ATOM 1980 N N . ARG A 1 255 ? 2.457 -6.715 -6.117 1.00 98.06 255 ARG A N 1
ATOM 1981 C CA . ARG A 1 255 ? 1.612 -5.586 -6.538 1.00 98.06 255 ARG A CA 1
ATOM 1982 C C . ARG A 1 255 ? 1.859 -4.324 -5.713 1.00 98.06 255 ARG A C 1
ATOM 1984 O O . ARG A 1 255 ? 1.911 -3.239 -6.291 1.00 98.06 255 ARG A O 1
ATOM 1991 N N . ALA A 1 256 ? 2.066 -4.458 -4.403 1.00 98.62 256 ALA A N 1
ATOM 1992 C CA . ALA A 1 256 ? 2.458 -3.347 -3.538 1.00 98.62 256 ALA A CA 1
ATOM 1993 C C . ALA A 1 256 ? 3.833 -2.778 -3.926 1.00 98.62 256 ALA A C 1
ATOM 1995 O O . ALA A 1 256 ? 3.975 -1.564 -4.054 1.00 98.62 256 ALA A O 1
ATOM 1996 N N . GLY A 1 257 ? 4.811 -3.639 -4.226 1.00 98.50 257 GLY A N 1
ATOM 1997 C CA . GLY A 1 257 ? 6.117 -3.221 -4.742 1.00 98.50 257 GLY A CA 1
ATOM 1998 C C . GLY A 1 257 ? 6.020 -2.477 -6.073 1.00 98.50 257 GLY A C 1
ATOM 1999 O O . GLY A 1 257 ? 6.666 -1.447 -6.256 1.00 98.50 257 GLY A O 1
ATOM 2000 N N . TRP A 1 258 ? 5.151 -2.926 -6.982 1.00 98.31 258 TRP A N 1
ATOM 2001 C CA . TRP A 1 258 ? 4.891 -2.214 -8.235 1.00 98.31 258 TRP A CA 1
ATOM 2002 C C . TRP A 1 258 ? 4.264 -0.836 -7.999 1.00 98.31 258 TRP A C 1
ATOM 2004 O O . TRP A 1 258 ? 4.687 0.134 -8.624 1.00 98.31 258 TRP A O 1
ATOM 2014 N N . ALA A 1 259 ? 3.291 -0.730 -7.089 1.00 98.62 259 ALA A N 1
ATOM 2015 C CA . ALA A 1 259 ? 2.681 0.549 -6.733 1.00 98.62 259 ALA A CA 1
ATOM 2016 C C . ALA A 1 259 ? 3.705 1.518 -6.114 1.00 98.62 259 ALA A C 1
ATOM 2018 O O . ALA A 1 259 ? 3.774 2.674 -6.529 1.00 98.62 259 ALA A O 1
ATOM 2019 N N . ALA A 1 260 ? 4.553 1.035 -5.200 1.00 98.69 260 ALA A N 1
ATOM 2020 C CA . ALA A 1 260 ? 5.628 1.824 -4.601 1.00 98.69 260 ALA A CA 1
ATOM 2021 C C . ALA A 1 260 ? 6.655 2.294 -5.643 1.00 98.69 260 ALA A C 1
ATOM 2023 O O . ALA A 1 260 ? 7.035 3.464 -5.654 1.00 98.69 260 ALA A O 1
ATOM 2024 N N . ALA A 1 261 ? 7.064 1.411 -6.560 1.00 98.56 261 ALA A N 1
ATOM 2025 C CA . ALA A 1 261 ? 7.989 1.747 -7.638 1.00 98.56 261 ALA A CA 1
ATOM 2026 C C . ALA A 1 261 ? 7.416 2.821 -8.574 1.00 98.56 261 ALA A C 1
ATOM 2028 O O . ALA A 1 261 ? 8.105 3.788 -8.891 1.00 98.56 261 ALA A O 1
ATOM 2029 N N . ALA A 1 262 ? 6.150 2.687 -8.985 1.00 98.25 262 ALA A N 1
ATOM 2030 C CA . ALA A 1 262 ? 5.487 3.688 -9.817 1.00 98.25 262 ALA A CA 1
ATOM 2031 C C . ALA A 1 262 ? 5.370 5.038 -9.095 1.00 98.25 262 ALA A C 1
ATOM 2033 O O . ALA A 1 262 ? 5.679 6.069 -9.691 1.00 98.25 262 ALA A O 1
ATOM 2034 N N . ALA A 1 263 ? 4.993 5.030 -7.811 1.00 98.06 263 ALA A N 1
ATOM 2035 C CA . ALA A 1 263 ? 4.895 6.234 -6.991 1.00 98.06 263 ALA A CA 1
ATOM 2036 C C . ALA A 1 263 ? 6.248 6.951 -6.845 1.00 98.06 263 ALA A C 1
ATOM 2038 O O . ALA A 1 263 ? 6.325 8.170 -7.001 1.00 98.06 263 ALA A O 1
ATOM 2039 N N . LEU A 1 264 ? 7.326 6.199 -6.597 1.00 98.06 264 LEU A N 1
ATOM 2040 C CA . LEU A 1 264 ? 8.667 6.759 -6.441 1.00 98.06 264 LEU A CA 1
ATOM 2041 C C . LEU A 1 264 ? 9.210 7.327 -7.759 1.00 98.06 264 LEU A C 1
ATOM 2043 O O . LEU A 1 264 ? 9.770 8.422 -7.773 1.00 98.06 264 LEU A O 1
ATOM 2047 N N . LEU A 1 265 ? 9.003 6.623 -8.875 1.00 96.88 265 LEU A N 1
ATOM 2048 C CA . LEU A 1 265 ? 9.378 7.128 -10.196 1.00 96.88 265 LEU A CA 1
ATOM 2049 C C . LEU A 1 265 ? 8.577 8.381 -10.569 1.00 96.88 265 LEU A C 1
ATOM 2051 O O . LEU A 1 265 ? 9.158 9.328 -11.085 1.00 96.88 265 LEU A O 1
ATOM 2055 N N . ALA A 1 266 ? 7.272 8.424 -10.276 1.00 95.38 266 ALA A N 1
ATOM 2056 C CA . ALA A 1 266 ? 6.438 9.603 -10.518 1.00 95.38 266 ALA A CA 1
ATOM 2057 C C . ALA A 1 266 ? 6.939 10.823 -9.734 1.00 95.38 266 ALA A C 1
ATOM 2059 O O . ALA A 1 266 ? 7.055 11.918 -10.285 1.00 95.38 266 ALA A O 1
ATOM 2060 N N . ARG A 1 267 ? 7.287 10.618 -8.459 1.00 94.69 267 ARG A N 1
ATOM 2061 C CA . ARG A 1 267 ? 7.798 11.656 -7.557 1.00 94.69 267 ARG A CA 1
ATOM 2062 C C . ARG A 1 267 ? 9.085 12.309 -8.056 1.00 94.69 267 ARG A C 1
ATOM 2064 O O . ARG A 1 267 ? 9.270 13.507 -7.852 1.00 94.69 267 ARG A O 1
ATOM 2071 N N . TYR A 1 268 ? 9.961 11.532 -8.690 1.00 94.19 268 TYR A N 1
ATOM 2072 C CA . TYR A 1 268 ? 11.264 11.988 -9.180 1.00 94.19 268 TYR A CA 1
ATOM 2073 C C . TYR A 1 268 ? 11.342 12.089 -10.706 1.00 94.19 268 TYR A C 1
ATOM 2075 O O . TYR A 1 268 ? 12.439 12.195 -11.255 1.00 94.19 268 TYR A O 1
ATOM 2083 N N . TYR A 1 269 ? 10.203 12.058 -11.403 1.00 91.75 269 TYR A N 1
ATOM 2084 C CA . TYR A 1 269 ? 10.195 12.050 -12.860 1.00 91.75 269 TYR A CA 1
ATOM 2085 C C . TYR A 1 269 ? 10.851 13.328 -13.415 1.00 91.75 269 TYR A C 1
ATOM 2087 O O . TYR A 1 269 ? 10.396 14.435 -13.107 1.00 91.75 269 TYR A O 1
ATOM 2095 N N . PRO A 1 270 ? 11.905 13.222 -14.242 1.00 81.94 270 PRO A N 1
ATOM 2096 C CA . PRO A 1 270 ? 12.678 14.388 -14.639 1.00 81.94 270 PRO A CA 1
ATOM 2097 C C . PRO A 1 270 ? 11.921 15.289 -15.623 1.00 81.94 270 PRO A C 1
ATOM 2099 O O . PRO A 1 270 ? 11.271 14.827 -16.564 1.00 81.94 270 PRO A O 1
ATOM 2102 N N . HIS A 1 271 ? 12.048 16.606 -15.432 1.00 68.00 271 HIS A N 1
ATOM 2103 C CA . HIS A 1 271 ? 11.381 17.613 -16.264 1.00 68.00 271 HIS A CA 1
ATOM 2104 C C . HIS A 1 271 ? 12.024 17.793 -17.652 1.00 68.00 271 HIS A C 1
ATOM 2106 O O . HIS A 1 271 ? 11.293 17.992 -18.620 1.00 68.00 271 HIS A O 1
ATOM 2112 N N . GLU A 1 272 ? 13.354 17.698 -17.760 1.00 60.03 272 GLU A N 1
ATOM 2113 C CA . GLU A 1 272 ? 14.112 18.018 -18.988 1.00 60.03 272 GLU A CA 1
ATOM 2114 C C . GLU A 1 272 ? 14.671 16.777 -19.713 1.00 60.03 272 GLU A C 1
ATOM 2116 O O . GLU A 1 272 ? 14.851 16.793 -20.928 1.00 60.03 272 GLU A O 1
ATOM 2121 N N . SER A 1 273 ? 14.892 15.664 -19.004 1.00 61.78 273 SER A N 1
ATOM 2122 C CA . SER A 1 273 ? 15.507 14.428 -19.529 1.00 61.78 273 SER A CA 1
ATOM 2123 C C . SER A 1 273 ? 14.504 13.287 -19.773 1.00 61.78 273 SER A C 1
ATOM 2125 O O . SER A 1 273 ? 14.839 12.105 -19.668 1.00 61.78 273 SER A O 1
ATOM 2127 N N . GLY A 1 274 ? 13.267 13.626 -20.152 1.00 72.75 274 GLY A N 1
ATOM 2128 C CA . GLY A 1 274 ? 12.160 12.670 -20.282 1.00 72.75 274 GLY A CA 1
ATOM 2129 C C . GLY A 1 274 ? 12.407 11.510 -21.258 1.00 72.75 274 GLY A C 1
ATOM 2130 O O . GLY A 1 274 ? 11.979 10.396 -20.988 1.00 72.75 274 GLY A O 1
ATOM 2131 N N . ALA A 1 275 ? 13.134 11.725 -22.361 1.00 80.88 275 ALA A N 1
ATOM 2132 C CA . ALA A 1 275 ? 13.416 10.658 -23.330 1.00 80.88 275 ALA A CA 1
ATOM 2133 C C . ALA A 1 275 ? 14.379 9.587 -22.779 1.00 80.88 275 ALA A C 1
ATOM 2135 O O . ALA A 1 275 ? 14.117 8.395 -22.936 1.00 80.88 275 ALA A O 1
ATOM 2136 N N . SER A 1 276 ? 15.453 10.005 -22.096 1.00 82.88 276 SER A N 1
ATOM 2137 C CA . SER A 1 276 ? 16.408 9.089 -21.449 1.00 82.88 276 SER A CA 1
ATOM 2138 C C . SER A 1 276 ? 15.745 8.337 -20.292 1.00 82.88 276 SER A C 1
ATOM 2140 O O . SER A 1 276 ? 15.818 7.111 -20.210 1.00 82.88 276 SER A O 1
ATOM 2142 N N . ALA A 1 277 ? 14.976 9.057 -19.468 1.00 88.81 277 ALA A N 1
ATOM 2143 C CA . ALA A 1 277 ? 14.199 8.459 -18.390 1.00 88.81 277 ALA A CA 1
ATOM 2144 C C . ALA A 1 277 ? 13.193 7.423 -18.916 1.00 88.81 277 ALA A C 1
ATOM 2146 O O . ALA A 1 277 ? 13.098 6.328 -18.365 1.00 88.81 277 ALA A O 1
ATOM 2147 N N . ASN A 1 278 ? 12.492 7.727 -20.013 1.00 93.12 278 ASN A N 1
ATOM 2148 C CA . ASN A 1 278 ? 11.570 6.791 -20.654 1.00 93.12 278 ASN A CA 1
ATOM 2149 C C . ASN A 1 278 ? 12.280 5.538 -21.169 1.00 93.12 278 ASN A C 1
ATOM 2151 O O . ASN A 1 278 ? 11.740 4.447 -21.007 1.00 93.12 278 ASN A O 1
ATOM 2155 N N . ALA A 1 279 ? 13.479 5.661 -21.745 1.00 92.19 279 ALA A N 1
ATOM 2156 C CA . ALA A 1 279 ? 14.257 4.509 -22.202 1.00 92.19 279 ALA A CA 1
ATOM 2157 C C . ALA A 1 279 ? 14.685 3.596 -21.037 1.00 92.19 279 ALA A C 1
ATOM 2159 O O . ALA A 1 279 ? 14.544 2.372 -21.138 1.00 92.19 279 ALA A O 1
ATOM 2160 N N . GLY A 1 280 ? 15.137 4.180 -19.922 1.00 94.19 280 GLY A N 1
ATOM 2161 C CA . GLY A 1 280 ? 15.474 3.444 -18.700 1.00 94.19 280 GLY A CA 1
ATOM 2162 C C . GLY A 1 280 ? 14.255 2.750 -18.084 1.00 94.19 280 GLY A C 1
ATOM 2163 O O . GLY A 1 280 ? 14.283 1.542 -17.848 1.00 94.19 280 GLY A O 1
ATOM 2164 N N . ILE A 1 281 ? 13.142 3.477 -17.904 1.00 95.62 281 ILE A N 1
ATOM 2165 C CA . ILE A 1 281 ? 11.889 2.916 -17.366 1.00 95.62 281 ILE A CA 1
ATOM 2166 C C . ILE A 1 281 ? 11.369 1.797 -18.274 1.00 95.62 281 ILE A C 1
ATOM 2168 O O . ILE A 1 281 ? 11.007 0.727 -17.791 1.00 95.62 281 ILE A O 1
ATOM 2172 N N . ALA A 1 282 ? 11.344 2.013 -19.589 1.00 95.38 282 ALA A N 1
ATOM 2173 C CA . ALA A 1 282 ? 10.885 1.019 -20.550 1.00 95.38 282 ALA A CA 1
ATOM 2174 C C . ALA A 1 282 ? 11.728 -0.261 -20.502 1.00 95.38 282 ALA A C 1
ATOM 2176 O O . ALA A 1 282 ? 11.176 -1.362 -20.471 1.00 95.38 282 ALA A O 1
ATOM 2177 N N . SER A 1 283 ? 13.054 -0.121 -20.443 1.00 94.50 283 SER A N 1
ATOM 2178 C CA . SER A 1 283 ? 13.985 -1.249 -20.338 1.00 94.50 283 SER A CA 1
ATOM 2179 C C . SER A 1 283 ? 13.790 -2.030 -19.038 1.00 94.50 283 SER A C 1
ATOM 2181 O O . SER A 1 283 ? 13.780 -3.263 -19.047 1.00 94.50 283 SER A O 1
ATOM 2183 N N . LEU A 1 284 ? 13.585 -1.332 -17.922 1.00 95.50 284 LEU A N 1
ATOM 2184 C CA . LEU A 1 284 ? 13.286 -1.933 -16.625 1.00 95.50 284 LEU A CA 1
ATOM 2185 C C . LEU A 1 284 ? 11.955 -2.703 -16.644 1.00 95.50 284 LEU A C 1
ATOM 2187 O O . LEU A 1 284 ? 11.891 -3.858 -16.220 1.00 95.50 284 LEU A O 1
ATOM 2191 N N . LEU A 1 285 ? 10.892 -2.092 -17.169 1.00 95.44 285 LEU A N 1
ATOM 2192 C CA . LEU A 1 285 ? 9.568 -2.711 -17.230 1.00 95.44 285 LEU A CA 1
ATOM 2193 C C . LEU A 1 285 ? 9.503 -3.884 -18.213 1.00 95.44 285 LEU A C 1
ATOM 2195 O O . LEU A 1 285 ? 8.784 -4.846 -17.962 1.00 95.44 285 LEU A O 1
ATOM 2199 N N . ALA A 1 286 ? 10.269 -3.855 -19.305 1.00 93.94 286 ALA A N 1
ATOM 2200 C CA . ALA A 1 286 ? 10.399 -5.017 -20.176 1.00 93.94 286 ALA A CA 1
ATOM 2201 C C . ALA A 1 286 ? 10.987 -6.210 -19.399 1.00 93.94 286 ALA A C 1
ATOM 2203 O O . ALA A 1 286 ? 10.535 -7.346 -19.553 1.00 93.94 286 ALA A O 1
ATOM 2204 N N . GLN A 1 287 ? 11.954 -5.970 -18.510 1.00 92.38 287 GLN A N 1
ATOM 2205 C CA . GLN A 1 287 ? 12.627 -7.009 -17.725 1.00 92.38 287 GLN A CA 1
ATOM 2206 C C . GLN A 1 287 ? 11.802 -7.548 -16.545 1.00 92.38 287 GLN A C 1
ATOM 2208 O O . GLN A 1 287 ? 12.037 -8.680 -16.132 1.00 92.38 287 GLN A O 1
ATOM 2213 N N . SER A 1 288 ? 10.802 -6.811 -16.053 1.00 91.50 288 SER A N 1
ATOM 2214 C CA . SER A 1 288 ? 10.018 -7.177 -14.856 1.00 91.50 288 SER A CA 1
ATOM 2215 C C . SER A 1 288 ? 9.076 -8.377 -15.024 1.00 91.50 288 SER A C 1
ATOM 2217 O O . SER A 1 288 ? 8.503 -8.854 -14.047 1.00 91.50 288 SER A O 1
ATOM 2219 N N . GLY A 1 289 ? 8.881 -8.866 -16.255 1.00 86.69 289 GLY A N 1
ATOM 2220 C CA . GLY A 1 289 ? 7.962 -9.975 -16.545 1.00 86.69 289 GLY A CA 1
ATOM 2221 C C . GLY A 1 289 ? 6.479 -9.586 -16.497 1.00 86.69 289 GLY A C 1
ATOM 2222 O O . GLY A 1 289 ? 5.610 -10.456 -16.522 1.00 86.69 289 GLY A O 1
ATOM 2223 N N . MET A 1 290 ? 6.172 -8.287 -16.435 1.00 93.38 290 MET A N 1
ATOM 2224 C CA . MET A 1 290 ? 4.804 -7.778 -16.526 1.00 93.38 290 MET A CA 1
ATOM 2225 C C . MET A 1 290 ? 4.186 -8.059 -17.901 1.00 93.38 290 MET A C 1
ATOM 2227 O O . MET A 1 290 ? 4.851 -8.009 -18.935 1.00 93.38 290 MET A O 1
ATOM 2231 N N . THR A 1 291 ? 2.874 -8.301 -17.925 1.00 92.88 291 THR A N 1
ATOM 2232 C CA . THR A 1 291 ? 2.120 -8.378 -19.183 1.00 92.88 291 THR A CA 1
ATOM 2233 C C . THR A 1 291 ? 1.950 -6.987 -19.792 1.00 92.88 291 THR A C 1
ATOM 2235 O O . THR A 1 291 ? 1.930 -5.992 -19.067 1.00 92.88 291 THR A O 1
ATOM 2238 N N . LYS A 1 292 ? 1.703 -6.906 -21.110 1.00 90.88 292 LYS A N 1
ATOM 2239 C CA . LYS A 1 292 ? 1.452 -5.631 -21.814 1.00 90.88 292 LYS A CA 1
ATOM 2240 C C . LYS A 1 292 ? 0.410 -4.751 -21.107 1.00 90.88 292 LYS A C 1
ATOM 2242 O O . LYS A 1 292 ? 0.592 -3.540 -20.991 1.00 90.88 292 LYS A O 1
ATOM 2247 N N . ASN A 1 293 ? -0.664 -5.359 -20.601 1.00 93.94 293 ASN A N 1
ATOM 2248 C CA . ASN A 1 293 ? -1.718 -4.639 -19.886 1.00 93.94 293 ASN A CA 1
ATOM 2249 C C . ASN A 1 293 ? -1.222 -4.052 -18.560 1.00 93.94 293 ASN A C 1
ATOM 2251 O O . ASN A 1 293 ? -1.517 -2.897 -18.263 1.00 93.94 293 ASN A O 1
ATOM 2255 N N . ILE A 1 294 ? -0.449 -4.815 -17.783 1.00 94.31 294 ILE A N 1
ATOM 2256 C CA . ILE A 1 294 ? 0.117 -4.323 -16.525 1.00 94.31 294 ILE A CA 1
ATOM 2257 C C . ILE A 1 294 ? 1.140 -3.220 -16.783 1.00 94.31 294 ILE A C 1
ATOM 2259 O O . ILE A 1 294 ? 1.099 -2.202 -16.100 1.00 94.31 294 ILE A O 1
ATOM 2263 N N . THR A 1 295 ? 1.989 -3.353 -17.800 1.00 95.06 295 THR A N 1
ATOM 2264 C CA . THR A 1 295 ? 2.970 -2.314 -18.128 1.00 95.06 295 THR A CA 1
ATOM 2265 C C . THR A 1 295 ? 2.298 -1.002 -18.541 1.00 95.06 295 THR A C 1
ATOM 2267 O O . THR A 1 295 ? 2.735 0.077 -18.143 1.00 95.06 295 THR A O 1
ATOM 2270 N N . LYS A 1 296 ? 1.171 -1.077 -19.263 1.00 94.25 296 LYS A N 1
ATOM 2271 C CA . LYS A 1 296 ? 0.342 0.096 -19.571 1.00 94.25 296 LYS A CA 1
ATOM 2272 C C . LYS A 1 296 ? -0.235 0.741 -18.307 1.00 94.25 296 LYS A C 1
ATOM 2274 O O . LYS A 1 296 ? -0.171 1.960 -18.170 1.00 94.25 296 LYS A O 1
ATOM 2279 N N . LEU A 1 297 ? -0.788 -0.058 -17.391 1.00 95.81 297 LEU A N 1
ATOM 2280 C CA . LEU A 1 297 ? -1.314 0.437 -16.113 1.00 95.81 297 LEU A CA 1
ATOM 2281 C C . LEU A 1 297 ? -0.212 1.072 -15.256 1.00 95.81 297 LEU A C 1
ATOM 2283 O O . LEU A 1 297 ? -0.447 2.102 -14.633 1.00 95.81 297 LEU A O 1
ATOM 2287 N N . PHE A 1 298 ? 0.998 0.512 -15.286 1.00 97.19 298 PHE A N 1
ATOM 2288 C CA . PHE A 1 298 ? 2.167 1.073 -14.614 1.00 97.19 298 PHE A CA 1
ATOM 2289 C C . PHE A 1 298 ? 2.547 2.439 -15.193 1.00 97.19 298 PHE A C 1
ATOM 2291 O O . PHE A 1 298 ? 2.707 3.401 -14.448 1.00 97.19 298 PHE A O 1
ATOM 2298 N N . ALA A 1 299 ? 2.614 2.566 -16.521 1.00 95.50 299 ALA A N 1
ATOM 2299 C CA . ALA A 1 299 ? 2.889 3.847 -17.172 1.00 95.50 299 ALA A CA 1
ATOM 2300 C C . ALA A 1 299 ? 1.840 4.917 -16.814 1.00 95.50 299 ALA A C 1
ATOM 2302 O O . ALA A 1 299 ? 2.192 6.069 -16.583 1.00 95.50 299 ALA A O 1
ATOM 2303 N N . GLN A 1 300 ? 0.564 4.531 -16.711 1.00 94.25 300 GLN A N 1
ATOM 2304 C CA . GLN A 1 300 ? -0.531 5.423 -16.310 1.00 94.25 300 GLN A CA 1
ATOM 2305 C C . GLN A 1 300 ? -0.539 5.773 -14.815 1.00 94.25 300 GLN A C 1
ATOM 2307 O O . GLN A 1 300 ? -1.172 6.757 -14.438 1.00 94.25 300 GLN A O 1
ATOM 2312 N N . ALA A 1 301 ? 0.083 4.946 -13.971 1.00 95.06 301 ALA A N 1
ATOM 2313 C CA . ALA A 1 301 ? 0.312 5.236 -12.557 1.00 95.06 301 ALA A CA 1
ATOM 2314 C C . ALA A 1 301 ? 1.470 6.226 -12.376 1.00 95.06 301 ALA A C 1
ATOM 2316 O O . ALA A 1 301 ? 1.424 7.071 -11.490 1.00 95.06 301 ALA A O 1
ATOM 2317 N N . LEU A 1 302 ? 2.488 6.124 -13.233 1.00 93.62 302 LEU A N 1
ATOM 2318 C CA . LEU A 1 302 ? 3.681 6.963 -13.200 1.00 93.62 302 LEU A CA 1
ATOM 2319 C C . LEU A 1 302 ? 3.426 8.352 -13.805 1.00 93.62 302 LE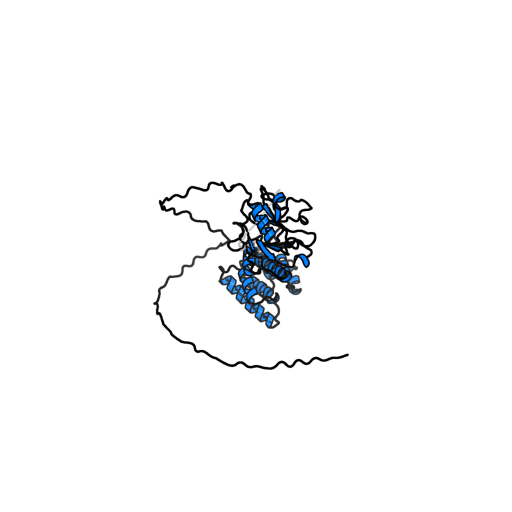U A C 1
ATOM 2321 O O . LEU A 1 302 ? 3.785 9.370 -13.219 1.00 93.62 302 LEU A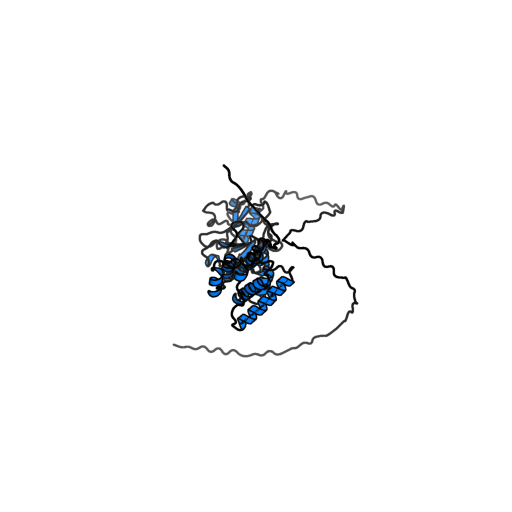 O 1
ATOM 2325 N N . ILE A 1 303 ? 2.799 8.400 -14.984 1.00 90.62 303 ILE A N 1
ATOM 2326 C CA . ILE A 1 303 ? 2.484 9.635 -15.710 1.00 90.62 303 ILE A CA 1
ATOM 2327 C C . ILE A 1 303 ? 0.971 9.811 -15.743 1.00 90.62 303 ILE A C 1
ATOM 2329 O O . ILE A 1 303 ? 0.250 8.972 -16.288 1.00 90.62 303 ILE A O 1
ATOM 2333 N N . SER A 1 304 ? 0.502 10.949 -15.223 1.00 80.56 304 SER A N 1
ATOM 2334 C CA . SER A 1 304 ? -0.917 11.304 -15.262 1.00 80.56 304 SER A CA 1
ATOM 2335 C C . SER A 1 304 ? -1.478 11.195 -16.691 1.00 80.56 304 SER A C 1
ATOM 2337 O O . SER A 1 304 ? -0.885 11.759 -17.619 1.00 80.56 304 SER A O 1
ATOM 2339 N N . PRO A 1 305 ? -2.662 10.582 -16.890 1.00 74.69 305 PRO A N 1
ATOM 2340 C CA . PRO A 1 305 ? -3.338 10.542 -18.187 1.00 74.69 305 PRO A CA 1
ATOM 2341 C C . PRO A 1 305 ? -3.629 11.921 -18.800 1.00 74.69 305 PRO A C 1
ATOM 2343 O O . PRO A 1 305 ? -3.837 12.017 -20.010 1.00 74.69 305 PRO A O 1
ATOM 2346 N N . SER A 1 306 ? -3.636 12.992 -17.995 1.00 77.06 306 SER A N 1
ATOM 2347 C CA . SER A 1 306 ? -3.754 14.364 -18.506 1.00 77.06 306 SER A CA 1
ATOM 2348 C C . SER A 1 306 ? -2.511 14.818 -19.283 1.00 77.06 306 SER A C 1
ATOM 2350 O O . SER A 1 306 ? -2.622 15.658 -20.171 1.00 77.06 306 SER A O 1
ATOM 2352 N N . SER A 1 307 ? -1.344 14.222 -19.020 1.00 86.44 307 SER A N 1
ATOM 2353 C CA . SER A 1 307 ? -0.087 14.462 -19.743 1.00 86.44 307 SER A CA 1
ATOM 2354 C C . SER A 1 307 ? 0.047 13.522 -20.948 1.00 86.44 307 SER A C 1
ATOM 2356 O O . SER A 1 307 ? 0.976 12.714 -21.016 1.00 86.44 307 SER A O 1
ATOM 2358 N N . LYS A 1 308 ? -0.904 13.610 -21.891 1.00 87.88 308 LYS A N 1
ATOM 2359 C CA . LYS A 1 308 ? -1.069 12.663 -23.015 1.00 87.88 308 LYS A CA 1
ATOM 2360 C C . LYS A 1 308 ? 0.223 12.399 -23.789 1.00 87.88 308 LYS A C 1
ATOM 2362 O O . LYS A 1 308 ? 0.545 11.237 -24.016 1.00 87.88 308 LYS A O 1
ATOM 2367 N N . ASP A 1 309 ? 0.979 13.441 -24.122 1.00 89.69 309 ASP A N 1
ATOM 2368 C CA . ASP A 1 309 ? 2.196 13.308 -24.934 1.00 89.69 309 ASP A CA 1
ATOM 2369 C C . ASP A 1 309 ? 3.317 12.587 -24.179 1.00 89.69 309 ASP A C 1
ATOM 2371 O O . ASP A 1 309 ? 3.982 11.707 -24.726 1.00 89.69 309 ASP A O 1
ATOM 2375 N N . LYS A 1 310 ? 3.479 12.890 -22.883 1.00 89.88 310 LYS A N 1
ATOM 2376 C CA . LYS A 1 310 ? 4.454 12.208 -22.020 1.00 89.88 310 LYS A CA 1
ATOM 2377 C C . LYS A 1 310 ? 4.100 10.731 -21.854 1.00 89.88 310 LYS A C 1
ATOM 2379 O O . LYS A 1 310 ? 4.974 9.874 -21.970 1.00 89.88 310 LYS A O 1
ATOM 2384 N N . LEU A 1 311 ? 2.818 10.433 -21.636 1.00 92.06 311 LEU A N 1
ATOM 2385 C CA . LEU A 1 311 ? 2.333 9.061 -21.511 1.00 92.06 311 LEU A CA 1
ATOM 2386 C C . LEU A 1 311 ? 2.486 8.289 -22.831 1.00 92.06 311 LEU A C 1
ATOM 2388 O O . LEU A 1 311 ? 2.961 7.158 -22.817 1.00 92.06 311 LEU A O 1
ATOM 2392 N N . ALA A 1 312 ? 2.127 8.892 -23.967 1.00 92.75 312 ALA A N 1
ATOM 2393 C CA . ALA A 1 312 ? 2.288 8.283 -25.286 1.00 92.75 312 ALA A CA 1
ATOM 2394 C C . ALA A 1 312 ? 3.764 7.996 -25.602 1.00 92.75 312 ALA A C 1
ATOM 2396 O O . ALA A 1 312 ? 4.088 6.914 -26.090 1.00 92.75 312 ALA A O 1
ATOM 2397 N N . SER A 1 313 ? 4.661 8.924 -25.254 1.00 93.19 313 SER A N 1
ATOM 2398 C CA . SER A 1 313 ? 6.108 8.736 -25.386 1.00 93.19 313 SER A CA 1
ATOM 2399 C C . SER A 1 313 ? 6.613 7.553 -24.551 1.00 93.19 313 SER A C 1
ATOM 2401 O O . SER A 1 313 ? 7.310 6.690 -25.086 1.00 93.19 313 SER A O 1
ATOM 2403 N N . LEU A 1 314 ? 6.217 7.455 -23.276 1.00 94.31 314 LEU A N 1
ATOM 2404 C CA . LEU A 1 314 ? 6.611 6.337 -22.412 1.00 94.31 314 LEU A CA 1
ATOM 2405 C C . LEU A 1 314 ? 6.054 4.998 -22.921 1.00 94.31 314 LEU A C 1
ATOM 2407 O O . LEU A 1 314 ? 6.777 4.006 -22.962 1.00 94.31 314 LEU A O 1
ATOM 2411 N N . LEU A 1 315 ? 4.788 4.962 -23.348 1.00 95.06 315 LEU A N 1
ATOM 2412 C CA . LEU A 1 315 ? 4.170 3.752 -23.899 1.00 95.06 315 LEU A CA 1
ATOM 2413 C C . LEU A 1 315 ? 4.878 3.274 -25.174 1.00 95.06 315 LEU A C 1
ATOM 2415 O O . LEU A 1 315 ? 5.132 2.080 -25.305 1.00 95.06 315 LEU A O 1
ATOM 2419 N N . SER A 1 316 ? 5.249 4.191 -26.070 1.00 94.75 316 SER A N 1
ATOM 2420 C CA . SER A 1 316 ? 6.033 3.862 -27.267 1.00 94.75 316 SER A CA 1
ATOM 2421 C C . SER A 1 316 ? 7.405 3.282 -26.902 1.00 94.75 316 SER A C 1
ATOM 2423 O O . SER A 1 316 ? 7.795 2.231 -27.413 1.00 94.75 316 SER A O 1
ATOM 2425 N N . ALA A 1 317 ? 8.109 3.895 -25.942 1.00 94.88 317 ALA A N 1
ATOM 2426 C CA . ALA A 1 317 ? 9.387 3.377 -25.453 1.00 94.88 317 ALA A CA 1
ATOM 2427 C C . ALA A 1 317 ? 9.251 1.960 -24.864 1.00 94.88 317 ALA A C 1
ATOM 2429 O O . ALA A 1 317 ? 10.083 1.097 -25.145 1.00 94.88 317 ALA A O 1
ATOM 2430 N N . ILE A 1 318 ? 8.182 1.699 -24.101 1.00 95.25 318 ILE A N 1
ATOM 2431 C CA . ILE A 1 318 ? 7.861 0.372 -23.553 1.00 95.25 318 ILE A CA 1
ATOM 2432 C C . ILE A 1 318 ? 7.666 -0.655 -24.670 1.00 95.25 318 ILE A C 1
ATOM 2434 O O . ILE A 1 318 ? 8.238 -1.739 -24.594 1.00 95.25 318 ILE A O 1
ATOM 2438 N N . GLU A 1 319 ? 6.880 -0.341 -25.702 1.00 94.12 319 GLU A N 1
ATOM 2439 C CA . GLU A 1 319 ? 6.638 -1.272 -26.813 1.00 94.12 319 GLU A CA 1
ATOM 2440 C C . GLU A 1 319 ? 7.938 -1.635 -27.539 1.00 94.12 319 GLU A C 1
ATOM 2442 O O . GLU A 1 319 ? 8.186 -2.810 -27.819 1.00 94.12 319 GLU A O 1
ATOM 2447 N N . VAL A 1 320 ? 8.811 -0.648 -27.759 1.00 94.12 320 VAL A N 1
ATOM 2448 C CA . VAL A 1 320 ? 10.140 -0.864 -28.345 1.00 94.12 320 VAL A CA 1
ATOM 2449 C C . VAL A 1 320 ? 11.018 -1.743 -27.448 1.00 94.12 320 VAL A C 1
ATOM 2451 O O . VAL A 1 320 ? 11.661 -2.667 -27.949 1.00 94.12 320 VAL A O 1
ATOM 2454 N N . ALA A 1 321 ? 11.049 -1.484 -26.138 1.00 94.12 321 ALA A N 1
ATOM 2455 C CA . ALA A 1 321 ? 11.869 -2.236 -25.188 1.00 94.12 321 ALA A CA 1
ATOM 2456 C C . ALA A 1 321 ? 11.393 -3.688 -25.012 1.00 94.12 321 ALA A C 1
ATOM 2458 O O . ALA A 1 321 ? 12.218 -4.598 -24.953 1.00 94.12 321 ALA A O 1
ATOM 2459 N N . VAL A 1 322 ? 10.077 -3.922 -24.984 1.00 92.69 322 VAL A N 1
ATOM 2460 C CA . VAL A 1 322 ? 9.498 -5.275 -24.943 1.00 92.69 322 VAL A CA 1
ATOM 2461 C C . VAL A 1 322 ? 9.864 -6.043 -26.210 1.00 92.69 322 VAL A C 1
ATOM 2463 O O . VAL A 1 322 ? 10.408 -7.138 -26.113 1.00 92.69 322 VAL A O 1
ATOM 2466 N N . ALA A 1 323 ? 9.678 -5.443 -27.391 1.00 92.31 323 ALA A N 1
ATOM 2467 C CA . ALA A 1 323 ? 10.033 -6.095 -28.649 1.00 92.31 323 ALA A CA 1
ATOM 2468 C C . ALA A 1 323 ? 11.539 -6.406 -28.745 1.00 92.31 323 ALA A C 1
ATOM 2470 O O . ALA A 1 323 ? 11.919 -7.432 -29.302 1.00 92.31 323 ALA A O 1
ATOM 2471 N N . ALA A 1 324 ? 12.400 -5.528 -28.221 1.00 92.06 324 ALA A N 1
ATOM 2472 C CA . ALA A 1 324 ? 13.839 -5.771 -28.130 1.00 92.06 324 ALA A CA 1
ATOM 2473 C C . ALA A 1 324 ? 14.158 -6.967 -27.218 1.00 92.06 324 ALA A C 1
ATOM 2475 O O . ALA A 1 324 ? 14.879 -7.876 -27.628 1.00 92.06 324 ALA A O 1
ATOM 2476 N N . LYS A 1 325 ? 13.558 -7.016 -26.022 1.00 90.69 325 LYS A N 1
ATOM 2477 C CA . LYS A 1 325 ? 13.714 -8.141 -25.093 1.00 90.69 325 LYS A CA 1
ATOM 2478 C C . LYS A 1 325 ? 13.248 -9.464 -25.704 1.00 90.69 325 LYS A C 1
ATOM 2480 O O . LYS A 1 325 ? 13.939 -10.466 -25.551 1.00 90.69 325 LYS A O 1
ATOM 2485 N N . ASP A 1 326 ? 12.121 -9.468 -26.414 1.00 90.19 326 ASP A N 1
ATOM 2486 C CA . ASP A 1 326 ? 11.587 -10.671 -27.070 1.00 90.19 326 ASP A CA 1
ATOM 2487 C C . ASP A 1 326 ? 12.534 -11.208 -28.159 1.00 90.19 326 ASP A C 1
ATOM 2489 O O . ASP A 1 326 ? 12.555 -12.407 -28.429 1.00 90.19 326 ASP A O 1
ATOM 2493 N N . ARG A 1 327 ? 13.370 -10.340 -28.747 1.00 93.81 327 ARG A N 1
ATOM 2494 C CA . ARG A 1 327 ? 14.456 -10.717 -29.669 1.00 93.81 327 ARG A CA 1
ATOM 2495 C C . ARG A 1 327 ? 15.764 -11.106 -28.966 1.00 93.81 327 ARG A C 1
ATOM 2497 O O . ARG A 1 327 ? 16.740 -11.408 -29.646 1.00 93.81 327 ARG A O 1
ATOM 2504 N N . GLY A 1 328 ? 15.808 -11.095 -27.634 1.00 90.94 328 GLY A N 1
ATOM 2505 C CA . GLY A 1 328 ? 17.018 -11.364 -26.851 1.00 90.94 328 GLY A CA 1
ATOM 2506 C C . GLY A 1 328 ? 18.037 -10.221 -26.860 1.00 90.94 328 GLY A C 1
ATOM 2507 O O . GLY A 1 328 ? 19.203 -10.446 -26.542 1.00 90.94 328 GLY A O 1
ATOM 2508 N N . GLU A 1 329 ? 17.630 -9.003 -27.235 1.00 89.44 329 GLU A N 1
ATOM 2509 C CA . GLU A 1 329 ? 18.510 -7.832 -27.199 1.00 89.44 329 GLU A CA 1
ATOM 2510 C C . GLU A 1 329 ? 18.768 -7.376 -25.756 1.00 89.44 329 GLU A C 1
ATOM 2512 O O . GLU A 1 329 ? 17.918 -7.505 -24.869 1.00 89.44 329 GLU A O 1
ATOM 2517 N N . ALA A 1 330 ? 19.944 -6.785 -25.536 1.00 84.06 330 ALA A N 1
ATOM 2518 C CA . ALA A 1 330 ? 20.280 -6.163 -24.264 1.00 84.06 330 ALA A CA 1
ATOM 2519 C C . ALA A 1 330 ? 19.352 -4.964 -23.952 1.00 84.06 330 ALA A C 1
ATOM 2521 O O . ALA A 1 330 ? 18.853 -4.305 -24.873 1.00 84.06 330 ALA A O 1
ATOM 2522 N N . PRO A 1 331 ? 19.142 -4.640 -22.660 1.00 83.19 331 PRO A N 1
ATOM 2523 C CA . PRO A 1 331 ? 18.418 -3.439 -22.248 1.00 83.19 331 PRO A CA 1
ATOM 2524 C C . PRO A 1 331 ? 19.012 -2.171 -22.875 1.00 83.19 331 PRO A C 1
ATOM 2526 O O . PRO A 1 331 ? 20.228 -2.042 -22.997 1.00 83.19 331 PRO A O 1
ATOM 2529 N N . ARG A 1 332 ? 18.155 -1.216 -23.255 1.00 78.94 332 ARG A N 1
ATOM 2530 C CA . ARG A 1 332 ? 18.566 0.007 -23.973 1.00 78.94 332 ARG A CA 1
ATOM 2531 C C . ARG A 1 332 ? 18.944 1.174 -23.050 1.00 78.94 332 ARG A C 1
ATOM 2533 O O . ARG A 1 332 ? 19.275 2.243 -23.549 1.00 78.94 332 ARG A O 1
ATOM 2540 N N . GLY A 1 333 ? 18.872 0.980 -21.736 1.00 85.38 333 GLY A N 1
ATOM 2541 C CA . GLY A 1 333 ? 19.235 1.960 -20.713 1.00 85.38 333 GLY A CA 1
ATOM 2542 C C . GLY A 1 333 ? 18.867 1.472 -19.313 1.00 85.38 333 GLY A C 1
ATOM 2543 O O . GLY A 1 333 ? 18.165 0.464 -19.170 1.00 85.38 333 GLY A O 1
ATOM 2544 N N . ASP A 1 334 ? 19.320 2.198 -18.294 1.00 90.44 334 ASP A N 1
ATOM 2545 C CA . ASP A 1 334 ? 18.998 1.954 -16.886 1.00 90.44 334 ASP A CA 1
ATOM 2546 C C . ASP A 1 334 ? 18.330 3.196 -16.281 1.00 90.44 334 ASP A C 1
ATOM 2548 O O . ASP A 1 334 ? 18.581 4.328 -16.697 1.00 90.44 334 ASP A O 1
ATOM 2552 N N . ILE A 1 335 ? 17.449 3.021 -15.293 1.00 92.94 335 ILE A N 1
ATOM 2553 C CA . ILE A 1 335 ? 16.832 4.187 -14.648 1.00 92.94 335 ILE A CA 1
ATOM 2554 C C . ILE A 1 335 ? 17.863 5.028 -13.880 1.00 92.94 335 ILE A C 1
ATOM 2556 O O . ILE A 1 335 ? 17.679 6.235 -13.759 1.00 92.94 335 ILE A O 1
ATOM 2560 N N . ALA A 1 336 ? 18.988 4.463 -13.440 1.00 91.62 336 ALA A N 1
ATOM 2561 C CA . ALA A 1 336 ? 20.050 5.230 -12.792 1.00 91.62 336 ALA A CA 1
ATOM 2562 C C . ALA A 1 336 ? 20.746 6.247 -13.718 1.00 91.62 336 ALA A C 1
ATOM 2564 O O . ALA A 1 336 ? 21.430 7.140 -13.228 1.00 91.62 336 ALA A O 1
ATOM 2565 N N . ASP A 1 337 ? 20.536 6.172 -15.039 1.00 89.88 337 ASP A N 1
ATOM 2566 C CA . ASP A 1 337 ? 21.032 7.182 -15.984 1.00 89.88 337 ASP A CA 1
ATOM 2567 C C . ASP A 1 337 ? 20.287 8.524 -15.840 1.00 89.88 337 ASP A C 1
ATOM 2569 O O . ASP A 1 337 ? 20.755 9.563 -16.310 1.00 89.88 337 ASP A O 1
ATOM 2573 N N . SER A 1 338 ? 19.091 8.509 -15.239 1.00 91.06 338 SER A N 1
ATOM 2574 C CA . SER A 1 338 ? 18.211 9.683 -15.111 1.00 91.06 338 SER A CA 1
ATOM 2575 C C . SER A 1 338 ? 17.657 9.914 -13.701 1.00 91.06 338 SER A C 1
ATOM 2577 O O . SER A 1 338 ? 17.108 10.985 -13.447 1.00 91.06 338 SER A O 1
ATOM 2579 N N . TYR A 1 339 ? 17.791 8.942 -12.799 1.00 91.88 339 TYR A N 1
ATOM 2580 C CA . TYR A 1 339 ? 17.349 9.005 -11.407 1.00 91.88 339 TYR A CA 1
ATOM 2581 C C . TYR A 1 339 ? 18.541 8.876 -10.456 1.00 91.88 339 TYR A C 1
ATOM 2583 O O . TYR A 1 339 ? 19.584 8.337 -10.815 1.00 91.88 339 TYR A O 1
ATOM 2591 N N . ASP A 1 340 ? 18.364 9.336 -9.217 1.00 94.00 340 ASP A N 1
ATOM 2592 C CA . ASP A 1 340 ? 19.315 9.068 -8.136 1.00 94.00 340 ASP A CA 1
ATOM 2593 C C . ASP A 1 340 ? 19.533 7.554 -7.959 1.00 94.00 340 ASP A C 1
ATOM 2595 O O . ASP A 1 340 ? 18.595 6.756 -8.070 1.00 94.00 340 ASP A O 1
ATOM 2599 N N . THR A 1 341 ? 20.766 7.149 -7.653 1.00 94.31 341 THR A N 1
ATOM 2600 C CA . THR A 1 341 ? 21.138 5.732 -7.549 1.00 94.31 341 THR A CA 1
ATOM 2601 C C . THR A 1 341 ? 20.373 5.000 -6.452 1.00 94.31 341 THR A C 1
ATOM 2603 O O . THR A 1 341 ? 20.025 3.834 -6.637 1.00 94.31 341 THR A O 1
ATOM 2606 N N . LYS A 1 342 ? 20.029 5.671 -5.345 1.00 96.62 342 LYS A N 1
ATOM 2607 C CA . LYS A 1 342 ? 19.221 5.073 -4.275 1.00 96.62 342 LYS A CA 1
ATOM 2608 C C . LYS A 1 342 ? 17.790 4.817 -4.734 1.00 96.62 342 LYS A C 1
ATOM 2610 O O . LYS A 1 342 ? 17.217 3.786 -4.386 1.00 96.62 342 LYS A O 1
ATOM 2615 N N . VAL A 1 343 ? 17.221 5.729 -5.527 1.00 96.88 343 VAL A N 1
ATOM 2616 C CA . VAL A 1 343 ? 15.898 5.539 -6.147 1.00 96.88 343 VAL A CA 1
ATOM 2617 C C . VAL A 1 343 ? 15.943 4.374 -7.124 1.00 96.88 343 VAL A C 1
ATOM 2619 O O . VAL A 1 343 ? 15.076 3.503 -7.061 1.00 96.88 343 VAL A O 1
ATOM 2622 N N . ALA A 1 344 ? 16.967 4.319 -7.979 1.00 95.56 344 ALA A N 1
ATOM 2623 C CA . ALA A 1 344 ? 17.142 3.221 -8.920 1.00 95.56 344 ALA A CA 1
ATOM 2624 C C . ALA A 1 344 ? 17.225 1.863 -8.205 1.00 95.56 344 ALA A C 1
ATOM 2626 O O . ALA A 1 344 ? 16.472 0.945 -8.533 1.00 95.56 344 ALA A O 1
ATOM 2627 N N . ASP A 1 345 ? 18.067 1.754 -7.177 1.00 96.31 345 ASP A N 1
ATOM 2628 C CA . ASP A 1 345 ? 18.250 0.518 -6.415 1.00 96.31 345 ASP A CA 1
ATOM 2629 C C . ASP A 1 345 ? 16.961 0.076 -5.699 1.00 96.31 345 ASP A C 1
ATOM 2631 O O . ASP A 1 345 ? 16.603 -1.105 -5.748 1.00 96.31 345 ASP A O 1
ATOM 2635 N N . ALA A 1 346 ? 16.220 1.011 -5.091 1.00 97.88 346 ALA A N 1
ATOM 2636 C CA . ALA A 1 346 ? 14.936 0.714 -4.454 1.00 97.88 346 ALA A CA 1
ATOM 2637 C C . ALA A 1 346 ? 13.899 0.201 -5.466 1.00 97.88 346 ALA A C 1
ATOM 2639 O O . ALA A 1 346 ? 13.260 -0.828 -5.238 1.00 97.88 346 ALA A O 1
ATOM 2640 N N . VAL A 1 347 ? 13.768 0.870 -6.615 1.00 97.88 347 VAL A N 1
ATOM 2641 C CA . VAL A 1 347 ? 12.830 0.481 -7.676 1.00 97.88 347 VAL A CA 1
ATOM 2642 C C . VAL A 1 347 ? 13.178 -0.897 -8.248 1.00 97.88 347 VAL A C 1
ATOM 2644 O O . VAL A 1 347 ? 12.290 -1.739 -8.388 1.00 97.88 347 VAL A O 1
ATOM 2647 N N . HIS A 1 348 ? 14.454 -1.167 -8.535 1.00 97.00 348 HIS A N 1
ATOM 2648 C CA . HIS A 1 348 ? 14.903 -2.484 -8.995 1.00 97.00 348 HIS A CA 1
ATOM 2649 C C . HIS A 1 348 ? 14.546 -3.588 -7.994 1.00 97.00 348 HIS A C 1
ATOM 2651 O O . HIS A 1 348 ? 13.999 -4.627 -8.383 1.00 97.00 348 HIS A O 1
ATOM 2657 N N . ALA A 1 349 ? 14.794 -3.344 -6.703 1.00 97.00 349 ALA A N 1
ATOM 2658 C CA . ALA A 1 349 ? 14.458 -4.282 -5.639 1.00 97.00 349 ALA A CA 1
ATOM 2659 C C . ALA A 1 349 ? 12.946 -4.550 -5.564 1.00 97.00 349 ALA A C 1
ATOM 2661 O O . ALA A 1 349 ? 12.533 -5.708 -5.503 1.00 97.00 349 ALA A O 1
ATOM 2662 N N . TRP A 1 350 ? 12.111 -3.509 -5.623 1.00 98.06 350 TRP A N 1
ATOM 2663 C CA . TRP A 1 350 ? 10.652 -3.650 -5.536 1.00 98.06 350 TRP A CA 1
ATOM 2664 C C . TRP A 1 350 ? 10.014 -4.288 -6.773 1.00 98.06 350 TRP A C 1
ATOM 2666 O O . TRP A 1 350 ? 8.970 -4.929 -6.655 1.00 98.06 350 TRP A O 1
ATOM 2676 N N . LEU A 1 351 ? 10.632 -4.152 -7.950 1.00 96.62 351 LEU A N 1
ATOM 2677 C CA . LEU A 1 351 ? 10.188 -4.839 -9.166 1.00 96.62 351 LEU A CA 1
ATOM 2678 C C . LEU A 1 351 ? 10.751 -6.261 -9.306 1.00 96.62 351 LEU A C 1
ATOM 2680 O O . LEU A 1 351 ? 10.302 -6.995 -10.185 1.00 96.62 351 LEU A O 1
ATOM 2684 N N . GLY A 1 352 ? 11.714 -6.657 -8.467 1.00 93.94 352 GLY A N 1
ATOM 2685 C CA . GLY A 1 352 ? 12.388 -7.953 -8.566 1.00 93.94 352 GLY A CA 1
ATOM 2686 C C . GLY A 1 352 ? 13.303 -8.077 -9.790 1.00 93.94 352 GLY A C 1
ATOM 2687 O O . GLY A 1 352 ? 13.547 -9.186 -10.263 1.00 93.94 352 GLY A O 1
ATOM 2688 N N . VAL A 1 353 ? 13.804 -6.955 -10.320 1.00 92.12 353 VAL A N 1
ATOM 2689 C CA . VAL A 1 353 ? 14.668 -6.917 -11.509 1.00 92.12 353 VAL A CA 1
ATOM 2690 C C . VAL A 1 353 ? 16.111 -6.679 -11.083 1.00 92.12 353 VAL A C 1
ATOM 2692 O O . VAL A 1 353 ? 16.439 -5.635 -10.522 1.00 92.12 353 VAL A O 1
ATOM 2695 N N . LYS A 1 354 ? 17.003 -7.631 -11.373 1.00 85.19 354 LYS A N 1
ATOM 2696 C CA . LYS A 1 354 ? 18.436 -7.471 -11.093 1.00 85.19 354 LYS A CA 1
ATOM 2697 C C . LYS A 1 354 ? 19.023 -6.356 -11.960 1.00 85.19 354 LYS A C 1
ATOM 2699 O O . LYS A 1 354 ? 18.796 -6.327 -13.166 1.00 85.19 354 LYS A O 1
ATOM 2704 N N . ARG A 1 355 ? 19.793 -5.462 -11.345 1.00 76.81 355 ARG A N 1
ATOM 2705 C CA . ARG A 1 355 ? 20.556 -4.428 -12.051 1.00 76.81 355 ARG A CA 1
ATOM 2706 C C . ARG A 1 355 ? 21.832 -5.049 -12.627 1.00 76.81 355 ARG A C 1
ATOM 2708 O O . ARG A 1 355 ? 22.451 -5.884 -11.966 1.00 76.81 355 ARG A O 1
ATOM 2715 N N . SER A 1 356 ? 22.202 -4.694 -13.857 1.00 66.00 356 SER A N 1
ATOM 2716 C CA . SER A 1 356 ? 23.412 -5.246 -14.485 1.00 66.00 356 SER A CA 1
ATOM 2717 C C . SER A 1 356 ? 24.672 -4.714 -13.786 1.00 66.00 356 SER A C 1
ATOM 2719 O O . SER A 1 356 ? 24.724 -3.541 -13.407 1.00 66.00 356 SER A O 1
ATOM 2721 N N . GLU A 1 357 ? 25.707 -5.541 -13.625 1.00 56.28 357 GLU A N 1
ATOM 2722 C CA . GLU A 1 357 ? 26.973 -5.116 -12.997 1.00 56.28 357 GLU A CA 1
ATOM 2723 C C . GLU A 1 357 ? 27.627 -3.949 -13.757 1.00 56.28 357 GLU A C 1
ATOM 2725 O O . GLU A 1 357 ? 28.165 -3.026 -13.145 1.00 56.28 357 GLU A O 1
ATOM 2730 N N . THR A 1 358 ? 27.475 -3.919 -15.084 1.00 51.81 358 THR A N 1
ATOM 2731 C CA . THR A 1 358 ? 27.973 -2.849 -15.959 1.00 51.81 358 THR A CA 1
ATOM 2732 C C . THR A 1 358 ? 27.335 -1.491 -15.647 1.00 51.81 358 THR A C 1
ATOM 2734 O O . THR A 1 358 ? 28.030 -0.480 -15.648 1.00 51.81 358 THR A O 1
ATOM 2737 N N . SER A 1 359 ? 26.040 -1.460 -15.308 1.00 53.47 359 SER A N 1
ATOM 2738 C CA . SER A 1 359 ? 25.321 -0.228 -14.930 1.00 53.47 359 SER A CA 1
ATOM 2739 C C . SER A 1 359 ? 25.611 0.269 -13.511 1.00 53.47 359 SER A C 1
ATOM 2741 O O . SER A 1 359 ? 25.295 1.412 -13.190 1.00 53.47 359 SER A O 1
ATOM 2743 N N . ARG A 1 360 ? 26.182 -0.575 -12.641 1.00 53.41 360 ARG A N 1
ATOM 2744 C CA . ARG A 1 360 ? 26.535 -0.203 -11.261 1.00 53.41 360 ARG A CA 1
ATOM 2745 C C . ARG A 1 360 ? 27.897 0.496 -11.211 1.00 53.41 360 ARG A C 1
ATOM 2747 O O . ARG A 1 360 ? 28.051 1.517 -10.549 1.00 53.41 360 ARG A O 1
ATOM 2754 N N . ALA A 1 361 ? 28.849 -0.003 -12.004 1.00 50.03 361 ALA A N 1
ATOM 2755 C CA . ALA A 1 361 ? 30.200 0.547 -12.110 1.00 50.03 361 ALA A CA 1
ATOM 2756 C C . ALA A 1 361 ? 30.252 1.956 -12.735 1.00 50.03 361 ALA A C 1
ATOM 2758 O O . ALA A 1 361 ? 31.122 2.750 -12.384 1.00 50.03 361 ALA A O 1
ATOM 2759 N N . THR A 1 362 ? 29.322 2.295 -13.634 1.00 51.81 362 THR A N 1
ATOM 2760 C CA . THR A 1 362 ? 29.239 3.637 -14.237 1.00 51.81 362 THR A CA 1
ATOM 2761 C C . THR A 1 362 ? 28.700 4.697 -13.277 1.00 51.81 362 THR A C 1
ATOM 2763 O O . THR A 1 362 ? 29.047 5.866 -13.430 1.00 51.81 362 THR A O 1
ATOM 2766 N N . THR A 1 363 ? 27.891 4.316 -12.280 1.00 51.38 363 THR A N 1
ATOM 2767 C CA . THR A 1 363 ? 27.269 5.259 -11.333 1.00 51.38 363 THR A CA 1
ATOM 2768 C C . THR A 1 363 ? 28.055 5.466 -10.038 1.00 51.38 363 THR A C 1
ATOM 2770 O O . THR A 1 363 ? 27.939 6.529 -9.437 1.00 51.38 363 THR A O 1
ATOM 2773 N N . ASP A 1 364 ? 28.874 4.491 -9.628 1.00 45.06 364 ASP A N 1
ATOM 2774 C CA . ASP A 1 364 ? 29.754 4.606 -8.448 1.00 45.06 364 ASP A CA 1
ATOM 2775 C C . ASP A 1 364 ? 31.081 5.329 -8.751 1.00 45.06 364 ASP A C 1
ATOM 2777 O O . ASP A 1 364 ? 31.856 5.649 -7.846 1.00 45.06 364 ASP A O 1
ATOM 2781 N N . ALA A 1 365 ? 31.352 5.636 -10.023 1.00 39.97 365 ALA A N 1
ATOM 2782 C CA . ALA A 1 365 ? 32.446 6.520 -10.389 1.00 39.97 365 ALA A CA 1
ATOM 2783 C C . ALA A 1 365 ? 32.102 7.963 -9.957 1.00 39.97 365 ALA A C 1
ATOM 2785 O O . ALA A 1 365 ? 31.067 8.490 -10.373 1.00 39.97 365 ALA A O 1
ATOM 2786 N N . PRO A 1 366 ? 32.943 8.651 -9.156 1.00 33.69 366 PRO A N 1
ATOM 2787 C CA . PRO A 1 366 ? 32.672 10.028 -8.758 1.00 33.69 366 PRO A CA 1
ATOM 2788 C C . PRO A 1 366 ? 32.510 10.892 -10.010 1.00 33.69 366 PRO A C 1
ATOM 2790 O O . PRO A 1 366 ? 33.389 10.903 -10.874 1.00 33.69 366 PRO A O 1
ATOM 2793 N N . SER A 1 367 ? 31.393 11.621 -10.105 1.00 40.41 367 SER A N 1
ATOM 2794 C CA . SER A 1 367 ? 31.031 12.440 -11.264 1.00 40.41 367 SER A CA 1
ATOM 2795 C C . SER A 1 367 ? 31.984 13.635 -11.449 1.00 40.41 367 SER A C 1
ATOM 2797 O O . SER A 1 367 ? 31.633 14.793 -11.227 1.00 40.41 367 SER A O 1
ATOM 2799 N N . LYS A 1 368 ? 33.215 13.389 -11.894 1.00 35.44 368 LYS A N 1
ATOM 2800 C CA . LYS A 1 368 ? 34.127 14.416 -12.408 1.00 35.44 368 LYS A CA 1
ATOM 2801 C C . LYS A 1 368 ? 33.884 14.608 -13.903 1.00 35.44 368 LYS A C 1
ATOM 2803 O O . LYS A 1 368 ? 34.775 14.395 -14.713 1.00 35.44 368 LYS A O 1
ATOM 2808 N N . ALA A 1 369 ? 32.666 14.985 -14.288 1.00 41.97 369 ALA A N 1
ATOM 2809 C CA . ALA A 1 369 ? 32.366 15.264 -15.694 1.00 41.97 369 ALA A CA 1
ATOM 2810 C C . ALA A 1 369 ? 31.229 16.276 -15.905 1.00 41.97 369 ALA A C 1
ATOM 2812 O O . ALA A 1 369 ? 30.462 16.140 -16.846 1.00 41.97 369 ALA A O 1
ATOM 2813 N N . LYS A 1 370 ? 31.120 17.317 -15.069 1.00 41.81 370 LYS A N 1
ATOM 2814 C CA . LYS A 1 370 ? 30.407 18.562 -15.425 1.00 41.81 370 LYS A CA 1
ATOM 2815 C C . LYS A 1 370 ? 31.063 19.776 -14.756 1.00 41.81 370 LYS A C 1
ATOM 2817 O O . LYS A 1 370 ? 30.502 20.342 -13.832 1.00 41.81 370 LYS A O 1
ATOM 2822 N N . SER A 1 371 ? 32.272 20.152 -15.189 1.00 36.44 371 SER A N 1
ATOM 2823 C CA . SER A 1 371 ? 32.837 21.506 -14.983 1.00 36.44 371 SER A CA 1
ATOM 2824 C C . SER A 1 371 ? 34.156 21.702 -15.754 1.00 36.44 371 SER A C 1
ATOM 2826 O O . SER A 1 371 ? 35.217 21.908 -15.172 1.00 36.44 371 SER A O 1
ATOM 2828 N N . SER A 1 372 ? 34.135 21.604 -17.084 1.00 33.72 372 SER A N 1
ATOM 2829 C CA . SER A 1 372 ? 35.302 22.016 -17.890 1.00 33.72 372 SER A CA 1
ATOM 2830 C C . SER A 1 372 ? 34.967 22.870 -19.109 1.00 33.72 372 SER A C 1
ATOM 2832 O O . SER A 1 372 ? 35.867 23.217 -19.864 1.00 33.72 372 SER A O 1
ATOM 2834 N N . ARG A 1 373 ? 33.710 23.312 -19.275 1.00 36.84 373 ARG A N 1
ATOM 2835 C CA . ARG A 1 373 ? 33.332 24.209 -20.383 1.00 36.84 373 ARG A CA 1
ATOM 2836 C C . ARG A 1 373 ? 33.002 25.650 -19.982 1.00 36.84 373 ARG A C 1
ATOM 2838 O O . ARG A 1 373 ? 32.520 26.403 -20.809 1.00 36.84 373 ARG A O 1
ATOM 2845 N N . ALA A 1 374 ? 33.320 26.055 -18.751 1.00 38.22 374 ALA A N 1
ATOM 2846 C CA . ALA A 1 374 ? 33.137 27.438 -18.284 1.00 38.22 374 ALA A CA 1
ATOM 2847 C C . ALA A 1 374 ? 34.419 28.086 -17.716 1.00 38.22 374 ALA A C 1
ATOM 2849 O O . ALA A 1 374 ? 34.347 29.077 -17.000 1.00 38.22 374 ALA A O 1
ATOM 2850 N N . LYS A 1 375 ? 35.608 27.541 -18.017 1.00 32.97 375 LYS A N 1
ATOM 2851 C CA . LYS A 1 375 ? 36.902 28.123 -17.596 1.00 32.97 375 LYS A CA 1
ATOM 2852 C C . LYS A 1 375 ? 37.910 28.328 -18.736 1.00 32.97 375 LYS A C 1
ATOM 2854 O O . LYS A 1 375 ? 39.094 28.488 -18.471 1.00 32.97 375 LYS A O 1
ATOM 2859 N N . ALA A 1 376 ? 37.445 28.350 -19.986 1.00 35.59 376 ALA A N 1
ATOM 2860 C CA . ALA A 1 376 ? 38.286 28.669 -21.144 1.00 35.59 376 ALA A CA 1
ATOM 2861 C C . ALA A 1 376 ? 38.079 30.095 -21.703 1.00 35.59 376 ALA A C 1
ATOM 2863 O O . ALA A 1 376 ? 38.915 30.536 -22.479 1.00 35.59 376 ALA A O 1
ATOM 2864 N N . ASP A 1 377 ? 37.061 30.842 -21.250 1.00 36.12 377 ASP A N 1
ATOM 2865 C CA . ASP A 1 377 ? 36.731 32.186 -21.777 1.00 36.12 377 ASP A CA 1
ATOM 2866 C C . ASP A 1 377 ? 36.872 33.333 -20.754 1.00 36.12 377 ASP A C 1
ATOM 2868 O O . ASP A 1 377 ? 36.304 34.404 -20.926 1.00 36.12 377 ASP A O 1
ATOM 2872 N N . MET A 1 378 ? 37.657 33.156 -19.684 1.00 37.50 378 MET A N 1
ATOM 2873 C CA . MET A 1 378 ? 37.900 34.225 -18.690 1.00 37.50 378 MET A CA 1
ATOM 2874 C C . MET A 1 378 ? 39.384 34.524 -18.433 1.00 37.50 378 MET A C 1
ATOM 2876 O O . MET A 1 378 ? 39.755 35.007 -17.368 1.00 37.50 378 MET A O 1
ATOM 2880 N N . LEU A 1 379 ? 40.246 34.248 -19.415 1.00 37.41 379 LEU A N 1
ATOM 2881 C CA . LEU A 1 379 ? 41.670 34.606 -19.390 1.00 37.41 379 LEU A CA 1
ATOM 2882 C C . LEU A 1 379 ? 42.152 35.008 -20.792 1.00 37.41 379 LEU A C 1
ATOM 2884 O O . LEU A 1 379 ? 43.088 34.440 -21.345 1.00 37.41 379 LEU A O 1
ATOM 2888 N N . ARG A 1 380 ? 41.490 36.003 -21.384 1.00 40.28 380 ARG A N 1
ATOM 2889 C CA . ARG A 1 380 ? 42.025 36.797 -22.498 1.00 40.28 380 ARG A CA 1
ATOM 2890 C C . ARG A 1 380 ? 41.476 38.216 -22.417 1.00 40.28 380 ARG A C 1
ATOM 2892 O O . ARG A 1 380 ? 40.570 38.564 -23.150 1.00 40.28 380 ARG A O 1
ATOM 2899 N N . GLU A 1 381 ? 42.043 39.015 -21.523 1.00 41.44 381 GLU A N 1
ATOM 2900 C CA . GLU A 1 381 ? 42.181 40.462 -21.726 1.00 41.44 381 GLU A CA 1
ATOM 2901 C C . GLU A 1 381 ? 43.104 41.038 -20.654 1.00 41.44 381 GLU A C 1
ATOM 2903 O O . GLU A 1 381 ? 42.704 41.313 -19.527 1.00 41.44 381 GLU A O 1
ATOM 2908 N N . SER A 1 382 ? 44.391 41.125 -20.982 1.00 39.03 382 SER A N 1
ATOM 2909 C CA . SER A 1 382 ? 45.339 42.106 -20.432 1.00 39.03 382 SER A CA 1
ATOM 2910 C C . SER A 1 382 ? 46.697 41.866 -21.088 1.00 39.03 382 SER A C 1
ATOM 2912 O O . SER A 1 382 ? 47.577 41.211 -20.539 1.00 39.03 382 SER A O 1
ATOM 2914 N N . THR A 1 383 ? 46.856 42.392 -22.304 1.00 35.66 383 THR A N 1
ATOM 2915 C CA . THR A 1 383 ? 48.187 42.590 -22.895 1.00 35.66 383 THR A CA 1
ATOM 2916 C C . THR A 1 383 ? 48.422 44.100 -22.975 1.00 35.66 383 THR A C 1
ATOM 2918 O O . THR A 1 383 ? 47.577 44.785 -23.556 1.00 35.66 383 THR A O 1
ATOM 2921 N N . PRO A 1 384 ? 49.505 44.647 -22.396 1.00 38.06 384 PRO A N 1
ATOM 2922 C CA . PRO A 1 384 ? 49.834 46.065 -22.509 1.00 38.06 384 PRO A CA 1
ATOM 2923 C C . PRO A 1 384 ? 50.390 46.389 -23.901 1.00 38.06 384 PRO A C 1
ATOM 2925 O O . PRO A 1 384 ? 51.127 45.597 -24.489 1.00 38.06 384 PRO A O 1
ATOM 2928 N N . LEU A 1 385 ? 50.044 47.568 -24.416 1.00 37.66 385 LEU A N 1
ATOM 2929 C CA . LEU A 1 385 ? 50.539 48.112 -25.683 1.00 37.66 385 LEU A CA 1
ATOM 2930 C C . LEU A 1 385 ? 52.047 48.434 -25.607 1.00 37.66 385 LEU A C 1
ATOM 2932 O O . LEU A 1 385 ? 52.476 49.034 -24.620 1.00 37.66 385 LEU A O 1
ATOM 2936 N N . PRO A 1 386 ? 52.848 48.126 -26.645 1.00 39.41 386 PRO A N 1
ATOM 2937 C CA . PRO A 1 386 ? 54.217 48.611 -26.749 1.00 39.41 386 PRO A CA 1
ATOM 2938 C C . PRO A 1 386 ? 54.249 50.033 -27.329 1.00 39.41 386 PRO A C 1
ATOM 2940 O O . PRO A 1 386 ? 53.629 50.332 -28.352 1.00 39.41 386 PRO A O 1
ATOM 2943 N N . ILE A 1 387 ? 55.005 50.903 -26.662 1.00 38.47 387 ILE A N 1
ATOM 2944 C CA . ILE A 1 387 ? 55.352 52.251 -27.118 1.00 38.47 387 ILE A CA 1
ATOM 2945 C C . ILE A 1 387 ? 56.313 52.119 -28.308 1.00 38.47 387 ILE A C 1
ATOM 2947 O O . ILE A 1 387 ? 57.292 51.380 -28.250 1.00 38.47 387 ILE A O 1
ATOM 2951 N N . ARG A 1 388 ? 55.995 52.807 -29.409 1.00 39.06 388 ARG A N 1
ATOM 2952 C CA . ARG A 1 388 ? 56.820 52.895 -30.619 1.00 39.06 388 ARG A CA 1
ATOM 2953 C C . ARG A 1 388 ? 57.826 54.035 -30.476 1.00 39.06 388 ARG A C 1
ATOM 2955 O O . ARG A 1 388 ? 57.419 55.191 -30.403 1.00 39.06 388 ARG A O 1
ATOM 2962 N N . ASP A 1 389 ? 59.107 53.693 -30.537 1.00 34.03 389 ASP A N 1
ATOM 2963 C CA . ASP A 1 389 ? 60.199 54.623 -30.814 1.00 34.03 389 ASP A CA 1
ATOM 2964 C C . ASP A 1 389 ? 60.178 55.048 -32.292 1.00 34.03 389 ASP A C 1
ATOM 2966 O O . ASP A 1 389 ? 60.136 54.217 -33.202 1.00 34.03 389 ASP A O 1
ATOM 2970 N N . GLY A 1 390 ? 60.225 56.358 -32.528 1.00 37.47 390 GLY A N 1
ATOM 2971 C CA . GLY A 1 390 ? 60.431 56.983 -33.833 1.00 37.47 390 GLY A CA 1
ATOM 2972 C C . GLY A 1 390 ? 61.237 58.261 -33.628 1.00 37.47 390 GLY A C 1
ATOM 2973 O O . GLY A 1 390 ? 60.751 59.201 -33.009 1.00 37.47 390 GLY A O 1
ATOM 2974 N N . GLY A 1 391 ? 62.497 58.245 -34.061 1.00 32.88 391 GLY A N 1
ATOM 2975 C CA . GLY A 1 391 ? 63.497 59.244 -33.696 1.00 32.88 391 GLY A CA 1
ATOM 2976 C C . GLY A 1 391 ? 63.571 60.498 -34.572 1.00 32.88 391 GLY A C 1
ATOM 2977 O O . GLY A 1 391 ? 63.092 60.531 -35.704 1.00 32.88 391 GLY A O 1
ATOM 2978 N N . GLY A 1 392 ? 64.308 61.472 -34.026 1.00 31.67 392 GLY A N 1
ATOM 2979 C CA . GLY A 1 392 ? 65.066 62.515 -34.731 1.00 31.67 392 GLY A CA 1
ATOM 2980 C C . GLY A 1 392 ? 64.782 63.952 -34.254 1.00 31.67 392 GLY A C 1
ATOM 2981 O O . GLY A 1 392 ? 63.634 64.241 -33.926 1.00 31.67 392 GLY A O 1
ATOM 2982 N N . PRO A 1 393 ? 65.738 64.908 -34.331 1.00 46.72 393 PRO A N 1
ATOM 2983 C CA . PRO A 1 393 ? 67.206 64.812 -34.387 1.00 46.72 393 PRO A CA 1
ATOM 2984 C C . PRO A 1 393 ? 67.852 65.796 -33.334 1.00 46.72 393 PRO A C 1
ATOM 2986 O O . PRO A 1 393 ? 67.246 65.956 -32.280 1.00 46.72 393 PRO A O 1
ATOM 2989 N N . PRO A 1 394 ? 69.076 66.374 -33.465 1.00 57.19 394 PRO A N 1
ATOM 2990 C CA . PRO A 1 394 ? 70.137 66.231 -32.449 1.00 57.19 394 PRO A CA 1
ATOM 2991 C C . PRO A 1 394 ? 70.612 67.557 -31.775 1.00 57.19 394 PRO A C 1
ATOM 2993 O O . PRO A 1 394 ? 70.006 68.610 -31.954 1.00 57.19 394 PRO A O 1
ATOM 2996 N N . ILE A 1 395 ? 71.813 67.488 -31.162 1.00 43.28 395 ILE A N 1
ATOM 2997 C CA . ILE A 1 395 ? 72.809 68.546 -30.814 1.00 43.28 395 ILE A CA 1
ATOM 2998 C C . ILE A 1 395 ? 72.696 69.121 -29.355 1.00 43.28 395 ILE A C 1
ATOM 3000 O O . ILE A 1 395 ? 71.630 69.034 -28.759 1.00 43.28 395 ILE A O 1
ATOM 3004 N N . PRO A 1 396 ? 73.771 69.657 -28.715 1.00 51.22 396 PRO A N 1
ATOM 3005 C CA . PRO A 1 396 ? 74.813 68.944 -27.946 1.00 51.22 396 PRO A CA 1
ATOM 3006 C C . PRO A 1 396 ? 75.104 69.574 -26.550 1.00 51.22 396 PRO A C 1
ATOM 3008 O O . PRO A 1 396 ? 74.517 70.586 -26.192 1.00 51.22 396 PRO A O 1
ATOM 3011 N N . SER A 1 397 ? 76.130 69.046 -25.855 1.00 36.00 397 SER A N 1
ATOM 3012 C CA . SER A 1 397 ? 76.941 69.674 -24.776 1.00 36.00 397 SER A CA 1
ATOM 3013 C C . SER A 1 397 ? 76.186 70.107 -23.507 1.00 36.00 397 SER A C 1
ATOM 3015 O O . SER A 1 397 ? 75.231 70.857 -23.562 1.00 36.00 397 SER A O 1
ATOM 3017 N N . GLY A 1 398 ? 76.554 69.710 -22.296 1.00 35.38 398 GLY A N 1
ATOM 3018 C CA . GLY A 1 398 ? 77.889 69.530 -21.741 1.00 35.38 398 GLY A CA 1
ATOM 3019 C C . GLY A 1 398 ? 77.913 70.286 -20.407 1.00 35.38 398 GLY A C 1
ATOM 3020 O O . GLY A 1 398 ? 77.295 71.338 -20.309 1.00 35.38 398 GLY A O 1
ATOM 3021 N N . GLU A 1 399 ? 78.642 69.743 -19.427 1.00 39.03 399 GLU A N 1
ATOM 3022 C CA . GLU A 1 399 ? 78.916 70.329 -18.099 1.00 39.03 399 GLU A CA 1
ATOM 3023 C C . GLU A 1 399 ? 77.718 70.428 -17.133 1.00 39.03 399 GLU A C 1
ATOM 3025 O O . GLU A 1 399 ? 76.590 70.664 -17.528 1.00 39.03 399 GLU A O 1
ATOM 3030 N N . LYS A 1 400 ? 77.838 70.290 -15.814 1.00 40.41 400 LYS A N 1
ATOM 3031 C CA . LYS A 1 400 ? 78.872 69.849 -14.868 1.00 40.41 400 LYS A CA 1
ATOM 3032 C C . LYS A 1 400 ? 78.101 69.642 -13.546 1.00 40.41 400 LYS A C 1
ATOM 3034 O O . LYS A 1 400 ? 77.222 70.427 -13.226 1.00 40.41 400 LYS A O 1
ATOM 3039 N N . ILE A 1 401 ? 78.436 68.570 -12.831 1.00 39.22 401 ILE A N 1
ATOM 3040 C CA . ILE A 1 401 ? 78.785 68.525 -11.397 1.00 39.22 401 ILE A CA 1
ATOM 3041 C C . ILE A 1 401 ? 78.106 69.577 -10.481 1.00 39.22 401 ILE A C 1
ATOM 3043 O O . ILE A 1 401 ? 78.389 70.760 -10.621 1.00 39.22 401 ILE A O 1
ATOM 3047 N N . PHE A 1 402 ? 77.345 69.152 -9.462 1.00 40.84 402 PHE A N 1
ATOM 3048 C CA . PHE A 1 402 ? 77.784 69.162 -8.049 1.00 40.84 402 PHE A CA 1
ATOM 3049 C C . PHE A 1 402 ? 76.669 68.812 -7.048 1.00 40.84 402 PHE A C 1
ATOM 3051 O O . PHE A 1 402 ? 75.579 69.366 -7.113 1.00 40.84 402 PHE A O 1
ATOM 3058 N N . HIS A 1 403 ? 77.094 67.956 -6.107 1.00 41.38 403 HIS A N 1
ATOM 3059 C CA . HIS A 1 403 ? 76.670 67.720 -4.719 1.00 41.38 403 HIS A CA 1
ATOM 3060 C C . HIS A 1 403 ? 75.289 67.149 -4.392 1.00 41.38 403 HIS A C 1
ATOM 3062 O O . HIS A 1 403 ? 74.260 67.804 -4.650 1.00 41.38 403 HIS A O 1
#

Radius of gyration: 35.38 Å; chains: 1; bounding box: 130×127×70 Å

Sequence (403 aa):
MWQGFTATGTSQRSSFSRRVMPRSGERIRLSSSPGFTERRNDEGRAGWMARPRSPDQSESFHTMQTNAEKSNAPLSANSSPLLPAARAYIAREWNPVPVKAFRKAPTGGEGWQRQRITNENVDTHFRNRDGNIGVQLGAASGGLTDVDLDCPEAIEAAHRLLPRTNAMFGRASARYAHRLYGSDLYERQQKAVINFDDPIREKDKRLLEVRIGSGDKGAQTVFPPSTHESGEAINWEEGCDGEPAKVDGAELLKRAGWAAAAALLARYYPHESGASANAGIASLLAQSGMTKNITKLFAQALISPSSKDKLASLLSAIEVAVAAKDRGEAPRGDIADSYDTKVADAVHAWLGVKRSETSRATTDAPSKAKSSRAKADMLRESTPLPIRDGGGPPIPSGEKIFH

Foldseek 3Di:
DDDDDDDDDDDDDDDDDDDDDDDDDDDDDDDDDDDDDDDDDDDDDDDDDDDDDDDDDDDDDDDDDDDDDDDDDPPDPQWDVVLVVCVVLVVQLWFKFFDAAQDWDGPPPLCRLVDGDHPVCSCVGRTSDDHFIKTKAAPSRQFKKKKAFLDPLLQLLCVLQADDWLAAKDFPVQGRRIAIAREPCLVVDPDQKDFQFQQPDPPSRGGIIIGTQHDSRIDMGTAPQGAHNVRTGMDADVSRNDGTYYDYPVSRLLSSLLSSLLSLCLVQPDDPCLLQLLLQLLLLLLQLPDDLSNSLSSLCSNDPVVPVVSSVSSNVSNVVNNVCVVVVHHRPHHNVVPDPPSSRVSSCVSSVHDDDPVVVVVNPPPPPDPDDPPPPPPPPDDDDDDDDDDDDDDDDDDDDDDD